Protein AF-A0A9E4XST5-F1 (afdb_monomer)

pLDDT: mean 87.6, std 14.51, range [25.84, 98.81]

Nearest PDB structures (foldseek):
  7afv-assembly1_A-2  TM=6.257E-01  e=8.380E-02  Homo sapiens
  4j4p-assembly1_B  TM=5.510E-01  e=1.979E-01  Homo sapiens
  1t80-assembly1_A  TM=4.044E-01  e=7.473E-02  Homo sapiens
  6apn-assembly2_B  TM=5.439E-01  e=6.227E-01  Homo sapiens
  1i8l-assembly1_A  TM=2.546E-01  e=6.664E-02  Homo sapiens

Structure (mmCIF, N/CA/C/O backbone):
data_AF-A0A9E4XST5-F1
#
_entry.id   AF-A0A9E4XST5-F1
#
loop_
_atom_site.group_PDB
_atom_site.id
_atom_site.type_symbol
_atom_site.label_atom_id
_atom_site.label_alt_id
_atom_site.label_comp_id
_atom_site.label_asym_id
_atom_site.label_entity_id
_atom_site.label_seq_id
_atom_site.pdbx_PDB_ins_code
_atom_site.Cartn_x
_atom_site.Cartn_y
_atom_site.Cartn_z
_atom_site.occupancy
_atom_site.B_iso_or_equiv
_atom_site.auth_seq_id
_atom_site.auth_comp_id
_atom_site.auth_asym_id
_atom_site.auth_atom_id
_atom_site.pdbx_PDB_model_num
ATOM 1 N N . MET A 1 1 ? 71.480 52.366 -38.627 1.00 59.38 1 MET A N 1
ATOM 2 C CA . MET A 1 1 ? 71.679 51.032 -39.249 1.00 59.38 1 MET A CA 1
ATOM 3 C C . MET A 1 1 ? 71.879 49.926 -38.215 1.00 59.38 1 MET A C 1
ATOM 5 O O . MET A 1 1 ? 71.161 48.945 -38.291 1.00 59.38 1 MET A O 1
ATOM 9 N N . ARG A 1 2 ? 72.758 50.098 -37.217 1.00 63.78 2 ARG A N 1
ATOM 10 C CA . ARG A 1 2 ? 73.133 49.057 -36.238 1.00 63.78 2 ARG A CA 1
ATOM 11 C C . ARG A 1 2 ? 71.998 48.547 -35.320 1.00 63.78 2 ARG A C 1
ATOM 13 O O . ARG A 1 2 ? 72.001 47.366 -34.999 1.00 63.78 2 ARG A O 1
ATOM 20 N N . ASP A 1 3 ? 71.009 49.374 -34.968 1.00 70.12 3 ASP A N 1
ATOM 21 C CA . ASP A 1 3 ? 69.885 48.938 -34.109 1.00 70.12 3 ASP A CA 1
ATOM 22 C C . ASP A 1 3 ? 68.758 48.221 -34.865 1.00 70.12 3 ASP A C 1
ATOM 24 O O . ASP A 1 3 ? 68.155 47.294 -34.333 1.00 70.12 3 ASP A O 1
ATOM 28 N N . ARG A 1 4 ? 68.536 48.548 -36.146 1.00 73.06 4 ARG A N 1
ATOM 29 C CA . ARG A 1 4 ? 67.598 47.796 -37.003 1.00 73.06 4 ARG A CA 1
ATOM 30 C C . ARG A 1 4 ? 68.079 46.366 -37.250 1.00 73.06 4 ARG A C 1
ATOM 32 O O . ARG A 1 4 ? 67.272 45.447 -37.261 1.00 73.06 4 ARG A O 1
ATOM 39 N N . THR A 1 5 ? 69.390 46.170 -37.396 1.00 79.31 5 THR A N 1
ATOM 40 C CA . THR A 1 5 ? 69.984 44.836 -37.566 1.00 79.31 5 THR A CA 1
ATOM 41 C C . THR A 1 5 ? 69.850 43.986 -36.301 1.00 79.31 5 THR A C 1
ATOM 43 O O . THR A 1 5 ? 69.587 42.793 -36.400 1.00 79.31 5 THR A O 1
ATOM 46 N N . LYS A 1 6 ? 69.967 44.591 -35.110 1.00 80.62 6 LYS A N 1
ATOM 47 C CA . LYS A 1 6 ? 69.743 43.897 -33.831 1.00 80.62 6 LYS A CA 1
ATOM 48 C C . LYS A 1 6 ? 68.277 43.513 -33.632 1.00 80.62 6 LYS A C 1
ATOM 50 O O . LYS A 1 6 ? 68.009 42.386 -33.240 1.00 80.62 6 LYS A O 1
ATOM 55 N N . LEU A 1 7 ? 67.345 44.413 -33.951 1.00 85.00 7 LEU A N 1
ATOM 56 C CA . LEU A 1 7 ? 65.911 44.125 -33.879 1.00 85.00 7 LEU A CA 1
ATOM 57 C C . LEU A 1 7 ? 65.520 42.980 -34.825 1.00 85.00 7 LEU A C 1
ATOM 59 O O . LEU A 1 7 ? 64.808 42.069 -34.419 1.00 85.00 7 LEU A O 1
ATOM 63 N N . LEU A 1 8 ? 66.035 42.985 -36.059 1.00 85.88 8 LEU A N 1
ATOM 64 C CA . LEU A 1 8 ? 65.806 41.904 -37.023 1.00 85.88 8 LEU A CA 1
ATOM 65 C C . LEU A 1 8 ? 66.397 40.569 -36.558 1.00 85.88 8 LEU A C 1
ATOM 67 O O . LEU A 1 8 ? 65.768 39.536 -36.753 1.00 85.88 8 LEU A O 1
ATOM 71 N N . LEU A 1 9 ? 67.567 40.581 -35.915 1.00 86.69 9 LEU A N 1
ATOM 72 C CA . LEU A 1 9 ? 68.167 39.375 -35.336 1.00 86.69 9 LEU A CA 1
ATOM 73 C C . LEU A 1 9 ? 67.335 38.810 -34.184 1.00 86.69 9 LEU A C 1
ATOM 75 O O . LEU A 1 9 ? 67.147 37.601 -34.125 1.00 86.69 9 LEU A O 1
ATOM 79 N N . VAL A 1 10 ? 66.810 39.664 -33.301 1.00 87.25 10 VAL A N 1
ATOM 80 C CA . VAL A 1 10 ? 65.929 39.235 -32.202 1.00 87.25 10 VAL A CA 1
ATOM 81 C C . VAL A 1 10 ? 64.609 38.691 -32.747 1.00 87.25 10 VAL A C 1
ATOM 83 O O . VAL A 1 10 ? 64.185 37.613 -32.343 1.00 87.25 10 VAL A O 1
ATOM 86 N N . LEU A 1 11 ? 63.995 39.376 -33.715 1.00 89.06 11 LEU A N 1
ATOM 87 C CA . LEU A 1 11 ? 62.778 38.894 -34.372 1.00 89.06 11 LEU A CA 1
ATOM 88 C C . LEU A 1 11 ? 63.009 37.558 -35.081 1.00 89.06 11 LEU A C 1
ATOM 90 O O . LEU A 1 11 ? 62.175 36.670 -34.969 1.00 89.06 11 LEU A O 1
ATOM 94 N N . ALA A 1 12 ? 64.150 37.379 -35.751 1.00 89.69 12 ALA A N 1
ATOM 95 C CA . ALA A 1 12 ? 64.503 36.107 -36.372 1.00 89.69 12 ALA A CA 1
ATOM 96 C C . ALA A 1 12 ? 64.726 34.999 -35.330 1.00 89.69 12 ALA A C 1
ATOM 98 O O . ALA A 1 12 ? 64.250 33.887 -35.531 1.00 89.69 12 ALA A O 1
ATOM 99 N N . LEU A 1 13 ? 65.388 35.299 -34.206 1.00 89.50 13 LEU A N 1
ATOM 100 C CA . LEU A 1 13 ? 65.620 34.354 -33.105 1.00 89.50 13 LEU A CA 1
ATOM 101 C C . LEU A 1 13 ? 64.332 33.903 -32.411 1.00 89.50 13 LEU A C 1
ATOM 103 O O . LEU A 1 13 ? 64.286 32.780 -31.922 1.00 89.50 13 LEU A O 1
ATOM 107 N N . VAL A 1 14 ? 63.295 34.744 -32.386 1.00 89.00 14 VAL A N 1
ATOM 108 C CA . VAL A 1 14 ? 61.970 34.379 -31.861 1.00 89.00 14 VAL A CA 1
ATOM 109 C C . VAL A 1 14 ? 61.127 33.672 -32.927 1.00 89.00 14 VAL A C 1
ATOM 111 O O . VAL A 1 14 ? 60.508 32.648 -32.648 1.00 89.00 14 VAL A O 1
ATOM 114 N N . ALA A 1 15 ? 61.127 34.167 -34.166 1.00 90.50 15 ALA A N 1
ATOM 115 C CA . ALA A 1 15 ? 60.295 33.623 -35.236 1.00 90.50 15 ALA A CA 1
ATOM 116 C C . ALA A 1 15 ? 60.760 32.243 -35.717 1.00 90.50 15 ALA A C 1
ATOM 118 O O . ALA A 1 15 ? 59.919 31.422 -36.072 1.00 90.50 15 ALA A O 1
ATOM 119 N N . LEU A 1 16 ? 62.067 31.958 -35.721 1.00 90.56 16 LEU A N 1
ATOM 120 C CA . LEU A 1 16 ? 62.614 30.669 -36.165 1.00 90.56 16 LEU A CA 1
ATOM 121 C C . LEU A 1 16 ? 62.118 29.470 -35.345 1.00 90.56 16 LEU A C 1
ATOM 123 O O . LEU A 1 16 ? 61.593 28.542 -35.956 1.00 90.56 16 LEU A O 1
ATOM 127 N N . PRO A 1 17 ? 62.232 29.446 -34.004 1.00 88.38 17 PRO A N 1
ATOM 128 C CA . PRO A 1 17 ? 61.726 28.330 -33.213 1.00 88.38 17 PRO A CA 1
ATOM 129 C C . PRO A 1 17 ? 60.198 28.231 -33.263 1.00 88.38 17 PRO A C 1
ATOM 131 O O . PRO A 1 17 ? 59.683 27.119 -33.310 1.00 88.38 17 PRO A O 1
ATOM 134 N N . VAL A 1 18 ? 59.468 29.353 -33.331 1.00 86.38 18 VAL A N 1
ATOM 135 C CA . VAL A 1 18 ? 58.001 29.337 -33.483 1.00 86.38 18 VAL A CA 1
ATOM 136 C C . VAL A 1 18 ? 57.598 28.743 -34.831 1.00 86.38 18 VAL A C 1
ATOM 138 O O . VAL A 1 18 ? 56.765 27.845 -34.872 1.00 86.38 18 VAL A O 1
ATOM 141 N N . SER A 1 19 ? 58.232 29.173 -35.922 1.00 85.19 19 SER A N 1
ATOM 142 C CA . SER A 1 19 ? 57.957 28.662 -37.272 1.00 85.19 19 SER A CA 1
ATOM 143 C C . SER A 1 19 ? 58.382 27.203 -37.414 1.00 85.19 19 SER A C 1
ATOM 145 O O . SER A 1 19 ? 57.660 26.405 -38.002 1.00 85.19 19 SER A O 1
ATOM 147 N N . GLY A 1 20 ? 59.527 26.833 -36.834 1.00 86.06 20 GLY A N 1
ATOM 148 C CA . GLY A 1 20 ? 60.001 25.452 -36.792 1.00 86.06 20 GLY A CA 1
ATOM 149 C C . GLY A 1 20 ? 59.051 24.547 -36.014 1.00 86.06 20 GLY A C 1
ATOM 150 O O . GLY A 1 20 ? 58.730 23.461 -36.481 1.00 86.06 20 GLY A O 1
ATOM 151 N N . ARG A 1 21 ? 58.533 25.016 -34.872 1.00 81.94 21 ARG A N 1
ATOM 152 C CA . ARG A 1 21 ? 57.532 24.295 -34.080 1.00 81.94 21 ARG A CA 1
ATOM 153 C C . ARG A 1 21 ? 56.205 24.182 -34.831 1.00 81.94 21 ARG A C 1
ATOM 155 O O . ARG A 1 21 ? 55.641 23.097 -34.872 1.00 81.94 21 ARG A O 1
ATOM 162 N N . LEU A 1 22 ? 55.746 25.257 -35.472 1.00 81.62 22 LEU A N 1
ATOM 163 C CA . LEU A 1 22 ? 54.516 25.251 -36.263 1.00 81.62 22 LEU A CA 1
ATOM 164 C C . LEU A 1 22 ? 54.608 24.241 -37.417 1.00 81.62 22 LEU A C 1
ATOM 166 O O . LEU A 1 22 ? 53.715 23.427 -37.588 1.00 81.62 22 LEU A O 1
ATOM 170 N N . LEU A 1 23 ? 55.717 24.235 -38.159 1.00 83.12 23 LEU A N 1
ATOM 171 C CA . LEU A 1 23 ? 55.931 23.305 -39.272 1.00 83.12 23 LEU A CA 1
ATOM 172 C C . LEU A 1 23 ? 56.166 21.857 -38.812 1.00 83.12 23 LEU A C 1
ATOM 174 O O . LEU A 1 23 ? 55.805 20.929 -39.529 1.00 83.12 23 LEU A O 1
ATOM 178 N N . TRP A 1 24 ? 56.757 21.654 -37.630 1.00 80.50 24 TRP A N 1
ATOM 179 C CA . TRP A 1 24 ? 56.971 20.322 -37.055 1.00 80.50 24 TRP A CA 1
ATOM 180 C C . TRP A 1 24 ? 55.666 19.693 -36.551 1.00 80.50 24 TRP A C 1
ATOM 182 O O . TRP A 1 24 ? 55.388 18.533 -36.850 1.00 80.50 24 TRP A O 1
ATOM 192 N N . PHE A 1 25 ? 54.860 20.455 -35.804 1.00 78.38 25 PHE A N 1
ATOM 193 C CA . PHE A 1 25 ? 53.608 19.968 -35.215 1.00 78.38 25 PHE A CA 1
ATOM 194 C C . PHE A 1 25 ? 52.403 20.048 -36.169 1.00 78.38 25 PHE A C 1
ATOM 196 O O . PHE A 1 25 ? 51.435 19.327 -35.957 1.00 78.38 25 PHE A O 1
ATOM 203 N N . HIS A 1 26 ? 52.463 20.850 -37.238 1.00 75.06 26 HIS A N 1
ATOM 204 C CA . HIS A 1 26 ? 51.433 20.921 -38.283 1.00 75.06 26 HIS A CA 1
ATOM 205 C C . HIS A 1 26 ? 51.979 20.436 -39.636 1.00 75.06 26 HIS A C 1
ATOM 207 O O . HIS A 1 26 ? 51.946 21.151 -40.639 1.00 75.06 26 HIS A O 1
ATOM 213 N N . SER A 1 27 ? 52.499 19.206 -39.668 1.00 66.25 27 SER A N 1
ATOM 214 C CA . SER A 1 27 ? 53.075 18.550 -40.855 1.00 66.25 27 SER A CA 1
ATOM 215 C C . SER A 1 27 ? 52.021 17.962 -41.813 1.00 66.25 27 SER A C 1
ATOM 217 O O . SER A 1 27 ? 52.221 16.918 -42.428 1.00 66.25 27 SER A O 1
ATOM 219 N N . GLY A 1 28 ? 50.898 18.660 -41.975 1.00 73.12 28 GLY A N 1
ATOM 220 C CA . GLY A 1 28 ? 49.828 18.298 -42.897 1.00 73.12 28 GLY A CA 1
ATOM 221 C C . GLY A 1 28 ? 48.607 19.189 -42.706 1.00 73.12 28 GLY A C 1
ATOM 222 O O . GLY A 1 28 ? 48.312 19.626 -41.594 1.00 73.12 28 GLY A O 1
ATOM 223 N N . TRP A 1 29 ? 47.892 19.476 -43.791 1.00 73.00 29 TRP A N 1
ATOM 224 C CA . TRP A 1 29 ? 46.520 19.959 -43.673 1.00 73.00 29 TRP A CA 1
ATOM 225 C C . TRP A 1 29 ? 45.635 18.765 -43.345 1.00 73.00 29 TRP A C 1
ATOM 227 O O . TRP A 1 29 ? 45.732 17.736 -44.011 1.00 73.00 29 TRP A O 1
ATOM 237 N N . TYR A 1 30 ? 44.805 18.897 -42.309 1.00 76.12 30 TYR A N 1
ATOM 238 C CA . TYR A 1 30 ? 43.784 17.903 -42.005 1.00 76.12 30 TYR A CA 1
ATOM 239 C C . TYR A 1 30 ? 42.899 17.735 -43.241 1.00 76.12 30 TYR A C 1
ATOM 241 O O . TYR A 1 30 ? 42.194 18.661 -43.642 1.00 76.12 30 TYR A O 1
ATOM 249 N N . GLN A 1 31 ? 42.990 16.570 -43.871 1.00 78.00 31 GLN A N 1
ATOM 250 C CA . GLN A 1 31 ? 41.989 16.114 -44.815 1.00 78.00 31 GLN A CA 1
ATOM 251 C C . GLN A 1 31 ? 41.029 15.262 -43.993 1.00 78.00 31 GLN A C 1
ATOM 253 O O . GLN A 1 31 ? 41.459 14.207 -43.515 1.00 78.00 31 GLN A O 1
ATOM 258 N N . PRO A 1 32 ? 39.787 15.720 -43.749 1.00 80.00 32 PRO A N 1
ATOM 259 C CA . PRO A 1 32 ? 38.809 14.856 -43.117 1.00 80.00 32 PRO A CA 1
ATOM 260 C C . PRO A 1 32 ? 38.705 13.565 -43.935 1.00 80.00 32 PRO A C 1
ATOM 262 O O . PRO A 1 32 ? 38.764 13.633 -45.169 1.00 80.00 32 PRO A O 1
ATOM 265 N N . PRO A 1 33 ? 38.603 12.397 -43.282 1.00 81.69 33 PRO A N 1
ATOM 266 C CA . PRO A 1 33 ? 38.292 11.173 -44.003 1.00 81.69 33 PRO A CA 1
ATOM 267 C C . PRO A 1 33 ? 36.988 11.377 -44.785 1.00 81.69 33 PRO A C 1
ATOM 269 O O . PRO A 1 33 ? 36.097 12.094 -44.324 1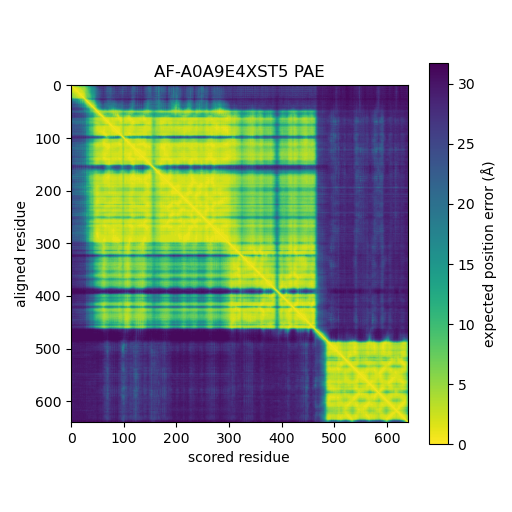.00 81.69 33 PRO A O 1
ATOM 272 N N . GLU A 1 34 ? 36.877 10.766 -45.967 1.00 81.75 34 GLU A N 1
ATOM 273 C CA . GLU A 1 34 ? 35.581 10.668 -46.642 1.00 81.75 34 GLU A CA 1
ATOM 274 C C . GLU A 1 34 ? 34.626 9.935 -45.698 1.00 81.75 34 GLU A C 1
ATOM 276 O O . GLU A 1 34 ? 34.847 8.773 -45.352 1.00 81.75 34 GLU A O 1
ATOM 281 N N . ILE A 1 35 ? 33.609 10.653 -45.220 1.00 81.50 35 ILE A N 1
ATOM 282 C CA . ILE A 1 35 ? 32.540 10.076 -44.414 1.00 81.50 35 ILE A CA 1
ATOM 283 C C . ILE A 1 35 ? 31.659 9.306 -45.400 1.00 81.50 35 ILE A C 1
ATOM 285 O O . ILE A 1 35 ? 31.172 9.926 -46.348 1.00 81.50 35 ILE A O 1
ATOM 289 N N . PRO A 1 36 ? 31.477 7.984 -45.234 1.00 80.62 36 PRO A N 1
ATOM 290 C CA . PRO A 1 36 ? 30.564 7.226 -46.076 1.00 80.62 36 PRO A CA 1
ATOM 291 C C . PRO A 1 36 ? 29.179 7.876 -46.033 1.00 80.62 36 PRO A C 1
ATOM 293 O O . PRO A 1 36 ? 28.641 8.094 -44.947 1.00 80.62 36 PRO A O 1
ATOM 296 N N . GLU A 1 37 ? 28.612 8.206 -47.194 1.00 78.62 37 GLU A N 1
ATOM 297 C CA . GLU A 1 37 ? 27.212 8.621 -47.259 1.00 78.62 37 GLU A CA 1
ATOM 298 C C . GLU A 1 37 ? 26.349 7.439 -46.812 1.00 78.62 37 GLU A C 1
ATOM 300 O O . GLU A 1 37 ? 26.511 6.317 -47.302 1.00 78.62 37 GLU A O 1
ATOM 305 N N . ILE A 1 38 ? 25.474 7.683 -45.836 1.00 78.94 38 ILE A N 1
ATOM 306 C CA . ILE A 1 38 ? 24.528 6.673 -45.378 1.00 78.94 38 ILE A CA 1
ATOM 307 C C . ILE A 1 38 ? 23.575 6.406 -46.542 1.00 78.94 38 ILE A C 1
ATOM 309 O O . ILE A 1 38 ? 22.894 7.314 -47.016 1.00 78.94 38 ILE A O 1
ATOM 313 N N . ASP A 1 39 ? 23.539 5.164 -47.015 1.00 81.62 39 ASP A N 1
ATOM 314 C CA . ASP A 1 39 ? 22.557 4.746 -48.007 1.00 81.62 39 ASP A CA 1
ATOM 315 C C . ASP A 1 39 ? 21.185 4.668 -47.327 1.00 81.62 39 ASP A C 1
ATOM 317 O O . ASP A 1 39 ? 20.839 3.660 -46.712 1.00 81.62 39 ASP A O 1
ATOM 321 N N . GLU A 1 40 ? 20.406 5.748 -47.417 1.00 75.31 40 GLU A N 1
ATOM 322 C CA . GLU A 1 40 ? 19.056 5.836 -46.843 1.00 75.31 40 GLU A CA 1
ATOM 323 C C . GLU A 1 40 ? 18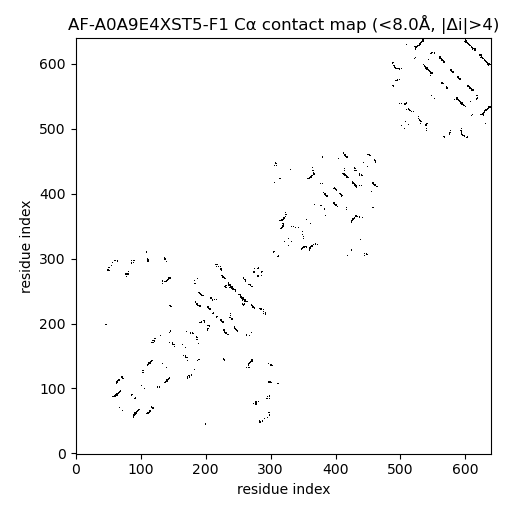.144 4.691 -47.316 1.00 75.31 40 GLU A C 1
ATOM 325 O O . GLU A 1 40 ? 17.236 4.293 -46.593 1.00 75.31 40 GLU A O 1
ATOM 330 N N . SER A 1 41 ? 18.408 4.100 -48.491 1.00 75.50 41 SER A N 1
ATOM 331 C CA . SER A 1 41 ? 17.638 2.956 -48.998 1.00 75.50 41 SER A CA 1
ATOM 332 C C . SER A 1 41 ? 17.908 1.646 -48.249 1.00 75.50 41 SER A C 1
ATOM 334 O O . SER A 1 41 ? 17.117 0.707 -48.350 1.00 75.50 41 SER A O 1
ATOM 336 N N . GLN A 1 42 ? 18.997 1.588 -47.478 1.00 72.31 42 GLN A N 1
ATOM 337 C CA . GLN A 1 42 ? 19.338 0.474 -46.591 1.00 72.31 42 GLN A CA 1
ATOM 338 C C . GLN A 1 42 ? 18.817 0.680 -45.164 1.00 72.31 42 GLN A C 1
ATOM 340 O O . GLN A 1 42 ? 18.829 -0.265 -44.375 1.00 72.31 42 GLN A O 1
ATOM 345 N N . ILE A 1 43 ? 18.332 1.880 -44.826 1.00 69.75 43 ILE A N 1
ATOM 346 C CA . ILE A 1 43 ? 17.709 2.153 -43.531 1.00 69.75 43 ILE A CA 1
ATOM 347 C C . ILE A 1 43 ? 16.247 1.702 -43.601 1.00 69.75 43 ILE A C 1
ATOM 349 O O . ILE A 1 43 ? 15.349 2.460 -43.968 1.00 69.75 43 ILE A O 1
ATOM 353 N N . ALA A 1 44 ? 15.986 0.447 -43.243 1.00 69.38 44 ALA A N 1
ATOM 354 C CA . ALA A 1 44 ? 14.633 0.033 -42.902 1.00 69.38 44 ALA A CA 1
ATOM 355 C C . ALA A 1 44 ? 14.312 0.595 -41.513 1.00 69.38 44 ALA A C 1
ATOM 357 O O . ALA A 1 44 ? 14.918 0.169 -40.535 1.00 69.38 44 ALA A O 1
ATOM 358 N N . LEU A 1 45 ? 13.390 1.557 -41.423 1.00 65.44 45 LEU A N 1
ATOM 359 C CA . LEU A 1 45 ? 12.859 1.997 -40.135 1.00 65.44 45 LEU A CA 1
ATOM 360 C C . LEU A 1 45 ? 11.913 0.905 -39.617 1.00 65.44 45 LEU A C 1
ATOM 362 O O . LEU A 1 45 ? 10.859 0.701 -40.229 1.00 65.44 45 LEU A O 1
ATOM 366 N N . PRO A 1 46 ? 12.257 0.179 -38.540 1.00 67.56 46 PRO A N 1
ATOM 367 C CA . PRO A 1 46 ? 11.301 -0.712 -37.903 1.00 67.56 46 PRO A CA 1
ATOM 368 C C . PRO A 1 46 ? 10.168 0.147 -37.334 1.00 67.56 46 PRO A C 1
ATOM 370 O O . PRO A 1 46 ? 10.373 0.938 -36.416 1.00 67.56 46 PRO A O 1
ATOM 373 N N . LEU A 1 47 ? 8.978 0.035 -37.922 1.00 72.25 47 LEU A N 1
ATOM 374 C CA . LEU A 1 47 ? 7.783 0.662 -37.370 1.00 72.25 47 LEU A CA 1
ATOM 375 C C . LEU A 1 47 ? 7.240 -0.231 -36.248 1.00 72.25 47 LEU A C 1
ATOM 377 O O . LEU A 1 47 ? 7.177 -1.449 -36.446 1.00 72.25 47 LEU A O 1
ATOM 381 N N . PRO A 1 48 ? 6.847 0.339 -35.096 1.00 80.25 48 PRO A N 1
ATOM 382 C CA . PRO A 1 48 ? 6.187 -0.428 -34.053 1.00 80.25 48 PRO A CA 1
ATOM 383 C C . PRO A 1 48 ? 4.874 -1.015 -34.582 1.00 80.25 48 PRO A C 1
ATOM 385 O O . PRO A 1 48 ? 4.144 -0.379 -35.348 1.00 80.25 48 PRO A O 1
ATOM 388 N N . GLU A 1 49 ? 4.590 -2.251 -34.183 1.00 87.31 49 GLU A N 1
ATOM 389 C CA . GLU A 1 49 ? 3.343 -2.925 -34.514 1.00 87.31 49 GLU A CA 1
ATOM 390 C C . GLU A 1 49 ? 2.311 -2.627 -33.427 1.00 87.31 49 GLU A C 1
ATOM 392 O O . GLU A 1 49 ? 2.450 -3.090 -32.300 1.00 87.31 49 GLU A O 1
ATOM 397 N N . TYR A 1 50 ? 1.284 -1.850 -33.769 1.00 91.62 50 TYR A N 1
ATOM 398 C CA . TYR A 1 50 ? 0.191 -1.530 -32.854 1.00 91.62 50 TYR A CA 1
ATOM 399 C C . TYR A 1 50 ? -0.913 -2.594 -32.930 1.00 91.62 50 TYR A C 1
ATOM 401 O O . TYR A 1 50 ? -1.476 -2.820 -34.005 1.00 91.62 50 TYR A O 1
ATOM 409 N N . ARG A 1 51 ? -1.257 -3.210 -31.796 1.00 93.69 51 ARG A N 1
ATOM 410 C CA . ARG A 1 51 ? -2.319 -4.217 -31.643 1.00 93.69 51 ARG A CA 1
ATOM 411 C C . ARG A 1 51 ? -3.266 -3.842 -30.486 1.00 93.69 51 ARG A C 1
ATOM 413 O O . ARG A 1 51 ? -3.270 -4.506 -29.453 1.00 93.69 51 ARG A O 1
ATOM 420 N N . PRO A 1 52 ? -4.087 -2.786 -30.633 1.00 93.00 52 PRO A N 1
ATOM 421 C CA . PRO A 1 52 ? -5.064 -2.433 -29.607 1.00 93.00 52 PRO A CA 1
ATOM 422 C C . PRO A 1 52 ? -6.087 -3.559 -29.396 1.00 93.00 52 PRO A C 1
ATOM 424 O O . PRO A 1 52 ? -6.591 -4.155 -30.356 1.00 93.00 52 PRO A O 1
ATOM 427 N N . LEU A 1 53 ? -6.434 -3.802 -28.138 1.00 92.38 53 LEU A N 1
ATOM 428 C CA . LEU A 1 53 ? -7.386 -4.798 -27.678 1.00 92.38 53 LEU A CA 1
ATOM 429 C C . LEU A 1 53 ? -8.714 -4.134 -27.292 1.00 92.38 53 LEU A C 1
ATOM 431 O O . LEU A 1 53 ? -8.788 -3.258 -26.426 1.00 92.38 53 LEU A O 1
ATOM 435 N N . ALA A 1 54 ? -9.798 -4.621 -27.898 1.00 90.56 54 ALA A N 1
ATOM 436 C CA . ALA A 1 54 ? -11.153 -4.336 -27.442 1.00 90.56 54 ALA A CA 1
ATOM 437 C C . ALA A 1 54 ? -11.490 -5.240 -26.244 1.00 90.56 54 ALA A C 1
ATOM 439 O O . ALA A 1 54 ? -11.981 -6.354 -26.428 1.00 90.56 54 ALA A O 1
ATOM 440 N N . ASP A 1 55 ? -11.181 -4.768 -25.038 1.00 88.88 55 ASP A N 1
ATOM 441 C CA . ASP A 1 55 ? -11.428 -5.502 -23.793 1.00 88.88 55 ASP A CA 1
ATOM 442 C C . ASP A 1 55 ? -12.927 -5.574 -23.451 1.00 88.88 55 ASP A C 1
ATOM 444 O O . ASP A 1 55 ? -13.696 -4.656 -23.752 1.00 88.88 55 ASP A O 1
ATOM 448 N N . GLN A 1 56 ? -13.336 -6.689 -22.848 1.00 87.31 56 GLN A N 1
ATOM 449 C CA . GLN A 1 56 ? -14.698 -6.971 -22.385 1.00 87.31 56 GLN A CA 1
ATOM 450 C C . GLN A 1 56 ? -14.630 -7.807 -21.099 1.00 87.31 56 GLN A C 1
ATOM 452 O O . GLN A 1 56 ? -14.927 -9.007 -21.135 1.00 87.31 56 GLN A O 1
ATOM 457 N N . PRO A 1 57 ? -14.193 -7.208 -19.981 1.00 89.69 57 PRO A N 1
ATOM 458 C CA . PRO A 1 57 ? -13.985 -7.948 -18.749 1.00 89.69 57 PRO A CA 1
ATOM 459 C C . PRO A 1 57 ? -15.302 -8.225 -18.017 1.00 89.69 57 PRO A C 1
ATOM 461 O O . PRO A 1 57 ? -16.350 -7.651 -18.325 1.00 89.69 57 PRO A O 1
ATOM 464 N N . LEU A 1 58 ? -15.241 -9.127 -17.039 1.00 87.19 58 LEU A N 1
ATOM 465 C CA . LEU A 1 58 ? -16.320 -9.311 -16.072 1.00 87.19 58 LEU A CA 1
ATOM 466 C C . LEU A 1 58 ? -16.185 -8.266 -14.964 1.00 87.19 58 LEU A C 1
ATOM 468 O O . LEU A 1 58 ? -15.079 -7.971 -14.519 1.00 87.19 58 LEU A O 1
ATOM 472 N N . GLU A 1 59 ? -17.314 -7.732 -14.509 1.00 89.31 59 GLU A N 1
ATOM 473 C CA . GLU A 1 59 ? -17.344 -6.876 -13.327 1.00 89.31 59 GLU A CA 1
ATOM 474 C C . GLU A 1 59 ? -17.129 -7.742 -12.082 1.00 89.31 59 GLU A C 1
ATOM 476 O O . GLU A 1 59 ? -17.887 -8.682 -11.832 1.00 89.31 59 GLU A O 1
ATOM 481 N N . THR A 1 60 ? -16.080 -7.437 -11.323 1.00 84.69 60 THR A N 1
ATOM 482 C CA . THR A 1 60 ? -15.733 -8.124 -10.071 1.00 84.69 60 THR A CA 1
ATOM 483 C C . THR A 1 60 ? -15.867 -7.201 -8.864 1.00 84.69 60 THR A C 1
ATOM 485 O O . THR A 1 60 ? -16.145 -7.684 -7.769 1.00 84.69 60 THR A O 1
ATOM 488 N N . GLY A 1 61 ? -15.745 -5.883 -9.058 1.00 86.50 61 GLY A N 1
ATOM 489 C CA . GLY A 1 61 ? -15.757 -4.912 -7.965 1.00 86.50 61 GLY A CA 1
ATOM 490 C C . GLY A 1 61 ? -14.457 -4.908 -7.155 1.00 86.50 61 GLY A C 1
ATOM 491 O O . GLY A 1 61 ? -13.447 -5.469 -7.575 1.00 86.50 61 GLY A O 1
ATOM 492 N N . GLY A 1 62 ? -14.499 -4.270 -5.985 1.00 89.56 62 GLY A N 1
ATOM 493 C CA . GLY A 1 62 ? -13.366 -4.143 -5.062 1.00 89.56 62 GLY A CA 1
ATOM 494 C C . GLY A 1 62 ? -12.704 -2.766 -5.094 1.00 89.56 62 GLY A C 1
ATOM 495 O O . GLY A 1 62 ? -13.053 -1.914 -5.913 1.00 89.56 62 GLY A O 1
ATOM 496 N N . LEU A 1 63 ? -11.767 -2.555 -4.173 1.00 92.94 63 LEU A N 1
ATOM 497 C CA . LEU A 1 63 ? -10.981 -1.332 -4.037 1.00 92.94 63 LEU A CA 1
ATOM 498 C C . LEU A 1 63 ? -9.509 -1.625 -4.327 1.00 92.94 63 LEU A C 1
ATOM 500 O O . LEU A 1 63 ? -8.928 -2.544 -3.757 1.00 92.94 63 LEU A O 1
ATOM 504 N N . VAL A 1 64 ? -8.900 -0.846 -5.207 1.00 96.31 64 VAL A N 1
ATOM 505 C CA . VAL A 1 64 ? -7.467 -0.892 -5.482 1.00 96.31 64 VAL A CA 1
ATOM 506 C C . VAL A 1 64 ? -6.853 0.424 -5.041 1.00 96.31 64 VAL A C 1
ATOM 508 O O . VAL A 1 64 ? -7.313 1.486 -5.456 1.00 96.31 64 VAL A O 1
ATOM 511 N N . VAL A 1 65 ? -5.814 0.337 -4.218 1.00 96.19 65 VAL A N 1
ATOM 512 C CA . VAL A 1 65 ? -5.073 1.497 -3.723 1.00 96.19 65 VAL A CA 1
ATOM 513 C C . VAL A 1 65 ? -3.815 1.678 -4.561 1.00 96.19 65 VAL A C 1
ATOM 515 O O . VAL A 1 65 ? -3.133 0.708 -4.901 1.00 96.19 65 VAL A O 1
ATOM 518 N N . ILE A 1 66 ? -3.516 2.921 -4.917 1.00 95.81 66 ILE A N 1
ATOM 519 C CA . ILE A 1 66 ? -2.274 3.306 -5.585 1.00 95.81 66 ILE A CA 1
ATOM 520 C C . ILE A 1 66 ? -1.472 4.157 -4.627 1.00 95.81 66 ILE A C 1
ATOM 522 O O . ILE A 1 66 ? -1.924 5.224 -4.222 1.00 95.81 66 ILE A O 1
ATOM 526 N N . ASP A 1 67 ? -0.283 3.682 -4.301 1.00 95.06 67 ASP A N 1
ATOM 527 C CA . ASP A 1 67 ? 0.657 4.412 -3.475 1.00 95.06 67 ASP A CA 1
ATOM 528 C C . ASP A 1 67 ? 1.363 5.489 -4.303 1.00 95.06 67 ASP A C 1
ATOM 530 O O . ASP A 1 67 ? 2.060 5.184 -5.278 1.00 95.06 67 ASP A O 1
ATOM 534 N N . LEU A 1 68 ? 1.133 6.740 -3.912 1.00 93.12 68 LEU A N 1
ATOM 535 C CA . LEU A 1 68 ? 1.778 7.947 -4.413 1.00 93.12 68 LEU A CA 1
ATOM 536 C C . LEU A 1 68 ? 2.500 8.721 -3.289 1.00 93.12 68 LEU A C 1
ATOM 538 O O . LEU A 1 68 ? 3.042 9.792 -3.567 1.00 93.12 68 LEU A O 1
ATOM 542 N N . SER A 1 69 ? 2.541 8.203 -2.053 1.00 92.06 69 SER A N 1
ATOM 543 C CA . SER A 1 69 ? 3.141 8.879 -0.892 1.00 92.06 69 SER A CA 1
ATOM 544 C C . SER A 1 69 ? 4.667 8.743 -0.852 1.00 92.06 69 SER A C 1
ATOM 546 O O . SER A 1 69 ? 5.343 9.425 -0.085 1.00 92.06 69 SER A O 1
ATOM 548 N N . HIS A 1 70 ? 5.240 7.924 -1.739 1.00 93.25 70 HIS A N 1
ATOM 549 C CA . HIS A 1 70 ? 6.670 7.622 -1.794 1.00 93.25 70 HIS A CA 1
ATOM 550 C C . HIS A 1 70 ? 7.419 8.388 -2.896 1.00 93.25 70 HIS A C 1
ATOM 552 O O . HIS A 1 70 ? 8.351 7.868 -3.527 1.00 93.25 70 HIS A O 1
ATOM 558 N N . ASN A 1 71 ? 6.999 9.635 -3.150 1.00 91.75 71 ASN A N 1
ATOM 559 C CA . ASN A 1 71 ? 7.562 10.520 -4.176 1.00 91.75 71 ASN A CA 1
ATOM 560 C C . ASN A 1 71 ? 7.669 9.829 -5.546 1.00 91.75 71 ASN A C 1
ATOM 562 O O . ASN A 1 71 ? 8.701 9.883 -6.224 1.00 91.75 71 ASN A O 1
ATOM 566 N N . ASN A 1 72 ? 6.619 9.104 -5.925 1.00 94.19 72 ASN A N 1
ATOM 567 C CA . ASN A 1 72 ? 6.630 8.241 -7.096 1.00 94.19 72 ASN A CA 1
ATOM 568 C C . ASN A 1 72 ? 6.925 9.050 -8.369 1.00 94.19 72 ASN A C 1
ATOM 570 O O . ASN A 1 72 ? 6.239 10.026 -8.678 1.00 94.19 72 ASN A O 1
ATOM 574 N N . ASN A 1 73 ? 7.933 8.638 -9.142 1.00 95.00 73 ASN A N 1
ATOM 575 C CA . ASN A 1 73 ? 8.292 9.310 -10.390 1.00 95.00 73 ASN A CA 1
ATOM 576 C C . ASN A 1 73 ? 7.377 8.843 -11.530 1.00 95.00 73 ASN A C 1
ATOM 578 O O . ASN A 1 73 ? 7.764 8.035 -12.379 1.00 95.00 73 ASN A O 1
ATOM 582 N N . LEU A 1 74 ? 6.147 9.351 -11.515 1.00 93.25 74 LEU A N 1
ATOM 583 C CA . LEU A 1 74 ? 5.108 9.093 -12.505 1.00 93.25 74 LEU A CA 1
ATOM 584 C C . LEU A 1 74 ? 4.654 10.392 -13.163 1.00 93.25 74 LEU A C 1
ATOM 586 O O . LEU A 1 74 ? 4.553 11.442 -12.529 1.00 93.25 74 LEU A O 1
ATOM 590 N N . GLU A 1 75 ? 4.332 10.315 -14.449 1.00 91.06 75 GLU A N 1
ATOM 591 C CA . GLU A 1 75 ? 3.609 11.388 -15.128 1.00 91.06 75 GLU A CA 1
ATOM 592 C C . GLU A 1 75 ? 2.102 11.260 -14.875 1.00 91.06 75 GLU A C 1
AT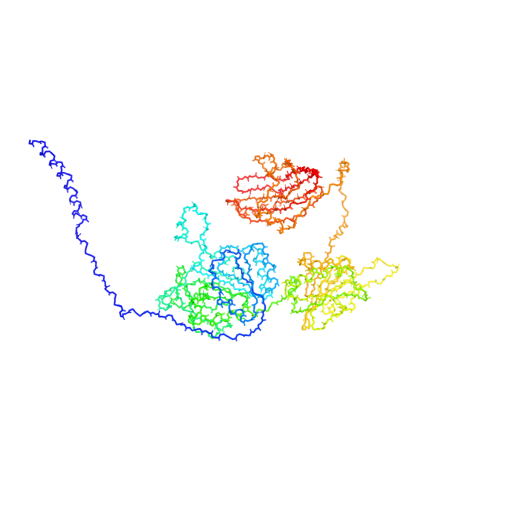OM 594 O O . GLU A 1 75 ? 1.579 10.160 -14.701 1.00 91.06 75 GLU A O 1
ATOM 599 N N . VAL A 1 76 ? 1.387 12.391 -14.918 1.00 84.44 76 VAL A N 1
ATOM 600 C CA . VAL A 1 76 ? -0.058 12.481 -14.612 1.00 84.44 76 VAL A CA 1
ATOM 601 C C . VAL A 1 76 ? -0.896 11.432 -15.354 1.00 84.44 76 VAL A C 1
ATOM 603 O O . VAL A 1 76 ? -1.839 10.886 -14.789 1.00 84.44 76 VAL A O 1
ATOM 606 N N . ASP A 1 77 ? -0.543 11.131 -16.605 1.00 92.12 77 ASP A N 1
ATOM 607 C CA . ASP A 1 77 ? -1.326 10.243 -17.465 1.00 92.12 77 ASP A CA 1
ATOM 608 C C . ASP A 1 77 ? -0.775 8.803 -17.532 1.00 92.12 77 ASP A C 1
ATOM 610 O O . ASP A 1 77 ? -1.373 7.968 -18.220 1.00 92.12 77 ASP A O 1
ATOM 614 N N . ASP A 1 78 ? 0.329 8.480 -16.842 1.00 94.50 78 ASP A N 1
ATOM 615 C CA . ASP A 1 78 ? 1.045 7.200 -16.997 1.00 94.50 78 ASP A CA 1
ATOM 616 C C . ASP A 1 78 ? 0.151 5.987 -16.724 1.00 94.50 78 ASP A C 1
ATOM 618 O O . ASP A 1 78 ? 0.200 4.996 -17.455 1.00 94.50 78 ASP A O 1
ATOM 622 N N . LEU A 1 79 ? -0.705 6.077 -15.705 1.00 95.12 79 LEU A N 1
ATOM 623 C CA . LEU A 1 79 ? -1.561 4.974 -15.266 1.00 95.12 79 LEU A CA 1
ATOM 624 C C . LEU A 1 79 ? -2.950 4.972 -15.913 1.00 95.12 79 LEU A C 1
ATOM 626 O O . LEU A 1 79 ? -3.719 4.040 -15.680 1.00 95.12 79 LEU A O 1
ATOM 630 N N . THR A 1 80 ? -3.263 5.952 -16.770 1.00 96.31 80 THR A N 1
ATOM 631 C CA . THR A 1 80 ? -4.581 6.075 -17.423 1.00 96.31 80 THR A CA 1
ATOM 632 C C . THR A 1 80 ? -5.056 4.768 -18.071 1.00 96.31 80 THR A C 1
ATOM 634 O O . THR A 1 80 ? -6.197 4.374 -17.830 1.00 96.31 80 THR A O 1
ATOM 637 N N . PRO A 1 81 ? -4.226 4.027 -18.840 1.00 97.12 81 PRO A N 1
ATOM 638 C CA . PRO A 1 81 ? -4.689 2.789 -19.459 1.00 97.12 81 PRO A CA 1
ATOM 639 C C . PRO A 1 81 ? -5.048 1.718 -18.424 1.00 97.12 81 PRO A C 1
ATOM 641 O O . PRO A 1 81 ? -6.048 1.021 -18.583 1.00 97.12 81 PRO A O 1
ATOM 644 N N . LEU A 1 82 ? -4.264 1.592 -17.349 1.00 96.75 82 LEU A N 1
ATOM 645 C CA . LEU A 1 82 ? -4.549 0.647 -16.269 1.00 96.75 82 LEU A CA 1
ATOM 646 C C . LEU A 1 82 ? -5.820 1.042 -15.507 1.00 96.75 82 LEU A C 1
ATOM 648 O O . LEU A 1 82 ? -6.656 0.179 -15.240 1.00 96.75 82 LEU A O 1
ATOM 652 N N . TRP A 1 83 ? -6.010 2.334 -15.231 1.00 95.88 83 TRP A N 1
ATOM 653 C CA . TRP A 1 83 ? -7.244 2.873 -14.656 1.00 95.88 83 TRP A CA 1
ATOM 654 C C . TRP A 1 83 ? -8.475 2.541 -15.492 1.00 95.88 83 TRP A C 1
ATOM 656 O O . TRP A 1 83 ? -9.470 2.064 -14.943 1.00 95.88 83 TRP A O 1
ATOM 666 N N . ASP A 1 84 ? -8.403 2.714 -16.812 1.00 95.44 84 ASP A N 1
ATOM 667 C CA . ASP A 1 84 ? -9.497 2.364 -17.719 1.00 95.44 84 ASP A CA 1
ATOM 668 C C . ASP A 1 84 ? -9.822 0.862 -17.647 1.00 95.44 84 ASP A C 1
ATOM 670 O O . ASP A 1 84 ? -10.994 0.471 -17.612 1.00 95.44 84 ASP A O 1
ATOM 674 N N . ARG A 1 85 ? -8.795 -0.003 -17.577 1.00 96.25 85 ARG A N 1
ATOM 675 C CA . ARG A 1 85 ? -8.981 -1.460 -17.448 1.00 96.25 85 ARG A CA 1
ATOM 676 C C . ARG A 1 85 ? -9.590 -1.862 -16.104 1.00 96.25 85 ARG A C 1
ATOM 678 O O . ARG A 1 85 ? -10.454 -2.742 -16.087 1.00 96.25 85 ARG A O 1
ATOM 685 N N . LEU A 1 86 ? -9.165 -1.251 -15.003 1.00 96.81 86 LEU A N 1
ATOM 686 C CA . LEU A 1 86 ? -9.707 -1.515 -13.666 1.00 96.81 86 LEU A CA 1
ATOM 687 C C . LEU A 1 86 ? -11.147 -0.997 -13.540 1.00 96.81 86 LEU A C 1
ATOM 689 O O . LEU A 1 86 ? -12.037 -1.733 -13.117 1.00 96.81 86 LEU A O 1
ATOM 693 N N . THR A 1 87 ? -11.420 0.213 -14.028 1.00 95.50 87 THR A N 1
ATOM 694 C CA . THR A 1 87 ? -12.773 0.794 -14.039 1.00 95.50 87 THR A CA 1
ATOM 695 C C . THR A 1 87 ? -13.748 -0.074 -14.837 1.00 95.50 87 THR A C 1
ATOM 697 O O . THR A 1 87 ? -14.884 -0.288 -14.414 1.00 95.50 87 THR A O 1
ATOM 700 N N . ALA A 1 88 ? -13.306 -0.652 -15.961 1.00 95.38 88 ALA A N 1
ATOM 701 C CA . ALA A 1 88 ? -14.114 -1.590 -16.744 1.00 95.38 88 ALA A CA 1
ATOM 702 C C . ALA A 1 88 ? -14.488 -2.880 -15.980 1.00 95.38 88 ALA A C 1
ATOM 704 O O . ALA A 1 88 ? -15.437 -3.554 -16.371 1.00 95.38 88 ALA A O 1
ATOM 705 N N . ARG A 1 89 ? -13.777 -3.212 -14.893 1.00 96.50 89 ARG A N 1
ATOM 706 C CA . ARG A 1 89 ? -14.054 -4.335 -13.973 1.00 96.50 89 ARG A CA 1
ATOM 707 C C . ARG A 1 89 ? -14.889 -3.916 -12.755 1.00 96.50 89 ARG A C 1
ATOM 709 O O . ARG A 1 89 ? -15.041 -4.700 -11.819 1.00 96.50 89 ARG A O 1
ATOM 716 N N . ALA A 1 90 ? -15.438 -2.697 -12.769 1.00 94.94 90 ALA A N 1
ATOM 717 C CA . ALA A 1 90 ? -16.129 -2.057 -11.648 1.00 94.94 90 ALA A CA 1
ATOM 718 C C . ALA A 1 90 ? -15.259 -1.895 -10.384 1.00 94.94 90 ALA A C 1
ATOM 720 O O . ALA A 1 90 ? -15.787 -1.728 -9.284 1.00 94.94 90 ALA A O 1
ATOM 721 N N . VAL A 1 91 ? -13.932 -1.930 -10.538 1.00 95.62 91 VAL A N 1
ATOM 722 C CA . VAL A 1 91 ? -12.986 -1.676 -9.450 1.00 95.62 91 VAL A CA 1
ATOM 723 C C . VAL A 1 91 ? -12.982 -0.184 -9.130 1.00 95.62 91 VAL A C 1
ATOM 725 O O . VAL A 1 91 ? -12.861 0.657 -10.021 1.00 95.62 91 VAL A O 1
ATOM 728 N N . THR A 1 92 ? -13.112 0.137 -7.846 1.00 93.44 92 THR A N 1
ATOM 729 C CA . THR A 1 92 ? -12.849 1.474 -7.315 1.00 93.44 92 THR A CA 1
ATOM 730 C C . THR A 1 92 ? -11.351 1.659 -7.163 1.00 93.44 92 THR A C 1
ATOM 732 O O . THR A 1 92 ? -10.661 0.739 -6.737 1.00 93.44 92 THR A O 1
ATOM 735 N N . ILE A 1 93 ? -10.863 2.853 -7.475 1.00 94.19 93 ILE A N 1
ATOM 736 C CA . ILE A 1 93 ? -9.455 3.199 -7.340 1.00 94.19 93 ILE A CA 1
ATOM 737 C C . ILE A 1 93 ? -9.349 4.377 -6.381 1.00 94.19 93 ILE A C 1
ATOM 739 O O . ILE A 1 93 ? -10.064 5.365 -6.559 1.00 94.19 93 ILE A O 1
ATOM 743 N N . GLU A 1 94 ? -8.480 4.253 -5.387 1.00 92.25 94 GLU A N 1
ATOM 744 C CA . GLU A 1 94 ? -8.120 5.324 -4.457 1.00 92.25 94 GLU A CA 1
ATOM 745 C C . GLU A 1 94 ? -6.600 5.507 -4.480 1.00 92.25 94 GLU A C 1
ATOM 747 O O . GLU A 1 94 ? -5.848 4.579 -4.791 1.00 92.25 94 GLU A O 1
ATOM 752 N N . THR A 1 95 ? -6.152 6.733 -4.249 1.00 91.88 95 THR A N 1
ATOM 753 C CA . THR A 1 95 ? -4.736 7.100 -4.231 1.00 91.88 95 THR A CA 1
ATOM 754 C C . THR A 1 95 ? -4.350 7.460 -2.812 1.00 91.88 95 THR A C 1
ATOM 756 O O . THR A 1 95 ? -5.088 8.189 -2.160 1.00 91.88 95 THR A O 1
ATOM 759 N N . LEU A 1 96 ? -3.203 6.964 -2.368 1.00 89.50 96 LEU A N 1
ATOM 760 C CA . LEU A 1 96 ? -2.548 7.387 -1.140 1.00 89.50 96 LEU A CA 1
ATOM 761 C C . LEU A 1 96 ? -1.495 8.425 -1.531 1.00 89.50 96 LEU A C 1
ATOM 763 O O . LEU A 1 96 ? -0.435 8.046 -2.018 1.00 89.50 96 LEU A O 1
ATOM 767 N N . ASP A 1 97 ? -1.820 9.710 -1.431 1.00 81.88 97 ASP A N 1
ATOM 768 C CA . ASP A 1 97 ? -0.977 10.831 -1.873 1.00 81.88 97 ASP A CA 1
ATOM 769 C C . ASP A 1 97 ? -0.457 11.715 -0.728 1.00 81.88 97 ASP A C 1
ATOM 771 O O . ASP A 1 97 ? 0.494 12.469 -0.933 1.00 81.88 97 ASP A O 1
ATOM 775 N N . ASP A 1 98 ? -1.034 11.595 0.467 1.00 65.12 98 ASP A N 1
ATOM 776 C CA . ASP A 1 98 ? -0.673 12.352 1.666 1.00 65.12 98 ASP A CA 1
ATOM 777 C C . ASP A 1 98 ? -0.017 11.430 2.711 1.00 65.12 98 ASP A C 1
ATOM 779 O O . ASP A 1 98 ? -0.494 10.322 2.959 1.00 65.12 98 ASP A O 1
ATOM 783 N N . SER A 1 99 ? 1.075 11.872 3.339 1.00 56.41 99 SER A N 1
ATOM 784 C CA . SER A 1 99 ? 1.729 11.146 4.438 1.00 56.41 99 SER A CA 1
ATOM 785 C C . SER A 1 99 ? 0.884 11.084 5.716 1.00 56.41 99 SER A C 1
ATOM 787 O O . SER A 1 99 ? 1.179 10.273 6.591 1.00 56.41 99 SER A O 1
ATOM 789 N N . SER A 1 100 ? -0.151 11.924 5.833 1.00 46.38 100 SER A N 1
ATOM 790 C CA . SER A 1 100 ? -1.114 11.905 6.943 1.00 46.38 100 SER A CA 1
ATOM 791 C C . SER A 1 100 ? -2.198 10.828 6.800 1.00 46.38 100 SER A C 1
ATOM 793 O O . SER A 1 100 ? -2.824 10.441 7.792 1.00 46.38 100 SER A O 1
ATOM 795 N N . ASP A 1 101 ? -2.400 10.290 5.594 1.00 60.47 101 ASP A N 1
ATOM 796 C CA . ASP A 1 101 ? -3.281 9.149 5.381 1.00 60.47 101 ASP A CA 1
ATOM 797 C C . ASP A 1 101 ? -2.561 7.865 5.812 1.00 60.47 101 ASP A C 1
ATOM 799 O O . ASP A 1 101 ? -1.579 7.418 5.220 1.00 60.47 101 ASP A O 1
ATOM 803 N N . SER A 1 102 ? -3.072 7.224 6.862 1.00 77.00 102 SER A N 1
ATOM 804 C CA . SER A 1 102 ? -2.528 5.951 7.334 1.00 77.00 102 SER A CA 1
ATOM 805 C C . SER A 1 102 ? -2.667 4.872 6.249 1.00 77.00 102 SER A C 1
ATOM 807 O O . SER A 1 102 ? -3.782 4.465 5.904 1.00 77.00 102 SER A O 1
ATOM 809 N N . LEU A 1 103 ? -1.529 4.354 5.763 1.00 84.88 103 LEU A N 1
ATOM 810 C CA . LEU A 1 103 ? -1.458 3.203 4.852 1.00 84.88 103 LEU A CA 1
ATOM 811 C C . LEU A 1 103 ? -2.309 2.030 5.362 1.00 84.88 103 LEU A C 1
ATOM 813 O O . LEU A 1 103 ? -3.034 1.404 4.592 1.00 84.88 103 LEU A O 1
ATOM 817 N N . GLU A 1 104 ? -2.271 1.769 6.671 1.00 85.19 104 GLU A N 1
ATOM 818 C CA . GLU A 1 104 ? -3.093 0.745 7.317 1.00 85.19 104 GLU A CA 1
ATOM 819 C C . GLU A 1 104 ? -4.587 0.969 7.045 1.00 85.19 104 GLU A C 1
ATOM 821 O O . GLU A 1 104 ? -5.287 0.054 6.615 1.00 85.19 104 GLU A O 1
ATOM 826 N N . THR A 1 105 ? -5.073 2.199 7.234 1.00 82.88 105 THR A N 1
ATOM 827 C CA . THR A 1 105 ? -6.489 2.543 7.038 1.00 82.88 105 THR A CA 1
ATOM 828 C C . THR A 1 105 ? -6.921 2.341 5.588 1.00 82.88 105 THR A C 1
ATOM 830 O O . THR A 1 105 ? -7.986 1.771 5.344 1.00 82.88 105 THR A O 1
ATOM 833 N N . GLN A 1 106 ? -6.085 2.741 4.628 1.00 85.81 106 GLN A N 1
ATOM 834 C CA . GLN A 1 106 ? -6.371 2.576 3.200 1.00 85.81 106 GLN A CA 1
ATOM 835 C C . GLN A 1 106 ? -6.379 1.097 2.777 1.00 85.81 106 GLN A C 1
ATOM 837 O O . GLN A 1 106 ? -7.208 0.671 1.968 1.00 85.81 106 GLN A O 1
ATOM 842 N N . LEU A 1 107 ? -5.496 0.273 3.354 1.00 91.12 107 LEU A N 1
ATOM 843 C CA . LEU A 1 107 ? -5.419 -1.154 3.032 1.00 91.12 107 LEU A CA 1
ATOM 844 C C . LEU A 1 107 ? -6.586 -1.976 3.596 1.00 91.12 107 LEU A C 1
ATOM 846 O O . LEU A 1 107 ? -6.932 -2.993 2.991 1.00 91.12 107 LEU A O 1
ATOM 850 N N . ARG A 1 108 ? -7.247 -1.529 4.677 1.00 87.81 108 ARG A N 1
ATOM 851 C CA . ARG A 1 108 ? -8.377 -2.252 5.302 1.00 87.81 108 ARG A CA 1
ATOM 852 C C . ARG A 1 108 ? -9.471 -2.621 4.321 1.00 87.81 108 ARG A C 1
ATOM 854 O O . ARG A 1 108 ? -10.019 -3.704 4.441 1.00 87.81 108 ARG A O 1
ATOM 861 N N . GLY A 1 109 ? -9.801 -1.732 3.380 1.00 88.62 109 GLY A N 1
ATOM 862 C CA . GLY A 1 109 ? -10.835 -1.943 2.362 1.00 88.62 109 GLY A CA 1
ATOM 863 C C . GLY A 1 109 ? -10.320 -2.485 1.029 1.00 88.62 109 GLY A C 1
ATOM 864 O O . GLY A 1 109 ? -11.124 -2.786 0.143 1.00 88.62 109 GLY A O 1
ATOM 865 N N . ALA A 1 110 ? -9.002 -2.576 0.860 1.00 94.00 110 ALA A N 1
ATOM 866 C CA . ALA A 1 110 ? -8.373 -2.832 -0.423 1.00 94.00 110 ALA A CA 1
ATOM 867 C C . ALA A 1 110 ? -8.309 -4.329 -0.757 1.00 94.00 110 ALA A C 1
ATOM 869 O O . ALA A 1 110 ? -8.215 -5.204 0.102 1.00 94.00 110 ALA A O 1
ATOM 870 N N . ILE A 1 111 ? -8.327 -4.626 -2.054 1.00 95.88 111 ILE A N 1
ATOM 871 C CA . ILE A 1 111 ? -8.067 -5.954 -2.618 1.00 95.88 111 ILE A CA 1
ATOM 872 C C . ILE A 1 111 ? -6.712 -6.012 -3.330 1.00 95.88 111 ILE A C 1
ATOM 874 O O . ILE A 1 111 ? -6.135 -7.092 -3.476 1.00 95.88 111 ILE A O 1
ATOM 878 N N . ALA A 1 112 ? -6.180 -4.861 -3.752 1.00 98.00 112 ALA A N 1
ATOM 879 C CA . ALA A 1 112 ? -4.829 -4.765 -4.281 1.00 98.00 112 ALA A CA 1
ATOM 880 C C . ALA A 1 112 ? -4.170 -3.412 -3.979 1.00 98.00 112 ALA A C 1
ATOM 882 O O . ALA A 1 112 ? -4.860 -2.399 -3.860 1.00 98.00 112 ALA A O 1
ATOM 883 N N . LEU A 1 113 ? -2.838 -3.421 -3.925 1.00 98.38 113 LEU A N 1
ATOM 884 C CA . LEU A 1 113 ? -1.968 -2.258 -3.782 1.00 98.38 113 LEU A CA 1
ATOM 885 C C . LEU A 1 113 ? -1.038 -2.151 -4.999 1.00 98.38 113 LEU A C 1
ATOM 887 O O . LEU A 1 113 ? -0.472 -3.150 -5.455 1.00 98.38 113 LEU A O 1
ATOM 891 N N . LEU A 1 114 ? -0.875 -0.941 -5.530 1.00 98.50 114 LEU A N 1
ATOM 892 C CA . LEU A 1 114 ? 0.049 -0.623 -6.618 1.00 98.50 114 LEU A CA 1
ATOM 893 C C . LEU A 1 114 ? 1.156 0.283 -6.084 1.00 98.50 114 LEU A C 1
ATOM 895 O O . LEU A 1 114 ? 0.885 1.412 -5.693 1.00 98.50 114 LEU A O 1
ATOM 899 N N . VAL A 1 115 ? 2.394 -0.196 -6.152 1.00 98.25 115 VAL A N 1
ATOM 900 C CA . VAL A 1 115 ? 3.614 0.559 -5.856 1.00 98.25 115 VAL A CA 1
ATOM 901 C C . VAL A 1 115 ? 4.411 0.676 -7.149 1.00 98.25 115 VAL A C 1
ATOM 903 O O . VAL A 1 115 ? 5.010 -0.290 -7.631 1.00 98.25 115 VAL A O 1
ATOM 906 N N . ILE A 1 116 ? 4.372 1.858 -7.758 1.00 97.75 116 ILE A N 1
ATOM 907 C CA . ILE A 1 116 ? 4.906 2.082 -9.104 1.00 97.75 116 ILE A CA 1
ATOM 908 C C . ILE A 1 116 ? 5.879 3.257 -9.073 1.00 97.75 116 ILE A C 1
ATOM 910 O O . ILE A 1 116 ? 5.498 4.368 -8.727 1.00 97.75 116 ILE A O 1
ATOM 914 N N . ALA A 1 117 ? 7.125 3.000 -9.465 1.00 97.19 117 ALA A N 1
ATOM 915 C CA . ALA A 1 117 ? 8.232 3.951 -9.503 1.00 97.19 117 ALA A CA 1
ATOM 916 C C . ALA A 1 117 ? 8.434 4.768 -8.202 1.00 97.19 117 ALA A C 1
ATOM 918 O O . ALA A 1 117 ? 8.616 5.983 -8.303 1.00 97.19 117 ALA A O 1
ATOM 919 N N . PRO A 1 118 ? 8.416 4.152 -6.997 1.00 97.19 118 PRO A N 1
ATOM 920 C CA . PRO A 1 118 ? 8.695 4.872 -5.753 1.00 97.19 118 PRO A CA 1
ATOM 921 C C . PRO A 1 118 ? 10.137 5.385 -5.743 1.00 97.19 118 PRO A C 1
ATOM 923 O O . PRO A 1 118 ? 11.028 4.759 -6.328 1.00 97.19 118 PRO A O 1
ATOM 926 N N . THR A 1 119 ? 10.380 6.506 -5.065 1.00 95.81 119 THR A N 1
ATOM 927 C CA . THR A 1 119 ? 11.719 7.110 -4.969 1.00 95.81 119 THR A CA 1
ATOM 928 C C . THR A 1 119 ? 12.201 7.311 -3.534 1.00 95.81 119 THR A C 1
ATOM 930 O O . THR A 1 119 ? 13.405 7.477 -3.330 1.00 95.81 119 THR A O 1
ATOM 933 N N . SER A 1 120 ? 11.317 7.182 -2.541 1.00 93.94 120 SER A N 1
ATOM 934 C CA . SER A 1 120 ? 11.660 7.043 -1.121 1.00 93.94 120 SER A CA 1
ATOM 935 C C . SER A 1 120 ? 11.493 5.600 -0.627 1.00 93.94 120 SER A C 1
ATOM 937 O O . SER A 1 120 ? 10.757 4.794 -1.197 1.00 93.94 120 SER A O 1
ATOM 939 N N . ASN A 1 121 ? 12.236 5.248 0.424 1.00 94.62 121 ASN A N 1
ATOM 940 C CA . ASN A 1 121 ? 12.187 3.912 1.015 1.00 94.62 121 ASN A CA 1
ATOM 941 C C . ASN A 1 121 ? 10.944 3.739 1.894 1.00 94.62 121 ASN A C 1
ATOM 943 O O . ASN A 1 121 ? 10.593 4.657 2.627 1.00 94.62 121 ASN A O 1
ATOM 947 N N . TYR A 1 122 ? 10.403 2.523 1.914 1.00 93.94 122 TYR A N 1
ATOM 948 C CA . TYR A 1 122 ? 9.378 2.096 2.861 1.00 93.94 122 TYR A CA 1
ATOM 949 C C . TYR A 1 122 ? 9.996 1.799 4.230 1.00 93.94 122 TYR A C 1
ATOM 951 O O . TYR A 1 122 ? 11.054 1.157 4.334 1.00 93.94 122 TYR A O 1
ATOM 959 N N . THR A 1 123 ? 9.312 2.222 5.286 1.00 93.06 123 THR A N 1
ATOM 960 C CA . THR A 1 123 ? 9.674 1.963 6.684 1.00 93.06 123 THR A CA 1
ATOM 961 C C . THR A 1 123 ? 9.489 0.486 7.060 1.00 93.06 123 THR A C 1
ATOM 963 O O . THR A 1 123 ? 8.976 -0.330 6.296 1.00 93.06 123 THR A O 1
ATOM 966 N N . ALA A 1 124 ? 9.964 0.066 8.238 1.00 90.00 124 ALA A N 1
ATOM 967 C CA . ALA A 1 124 ? 9.704 -1.296 8.723 1.00 90.00 124 ALA A CA 1
ATOM 968 C C . ALA A 1 124 ? 8.206 -1.559 8.937 1.00 90.00 124 ALA A C 1
ATOM 970 O O . ALA A 1 124 ? 7.715 -2.589 8.496 1.00 90.00 124 ALA A O 1
ATOM 971 N N . GLU A 1 125 ? 7.499 -0.593 9.516 1.00 89.06 125 GLU A N 1
ATOM 972 C CA . GLU A 1 125 ? 6.070 -0.687 9.820 1.00 89.06 125 GLU A CA 1
ATOM 973 C C . GLU A 1 125 ? 5.229 -0.825 8.549 1.00 89.06 125 GLU A C 1
ATOM 975 O O . GLU A 1 125 ? 4.413 -1.735 8.448 1.00 89.06 125 GLU A O 1
ATOM 980 N N . GLU A 1 126 ? 5.482 -0.000 7.529 1.00 93.25 126 GLU A N 1
ATOM 981 C CA . GLU A 1 126 ? 4.768 -0.104 6.249 1.00 93.25 126 GLU A CA 1
ATOM 982 C C . GLU A 1 126 ? 5.022 -1.442 5.554 1.00 93.25 126 GLU A C 1
ATOM 984 O O . GLU A 1 126 ? 4.117 -2.022 4.956 1.00 93.25 126 GLU A O 1
ATOM 989 N N . ARG A 1 127 ? 6.250 -1.963 5.636 1.00 95.50 127 ARG A N 1
ATOM 990 C CA . ARG A 1 127 ? 6.587 -3.264 5.045 1.00 95.50 127 ARG A CA 1
ATOM 991 C C . ARG A 1 127 ? 5.856 -4.402 5.735 1.00 95.50 127 ARG A C 1
ATOM 993 O O . ARG A 1 127 ? 5.382 -5.290 5.030 1.00 95.50 127 ARG A O 1
ATOM 1000 N N . ASP A 1 128 ? 5.755 -4.364 7.059 1.00 93.50 128 ASP A N 1
ATOM 1001 C CA . ASP A 1 128 ? 5.018 -5.364 7.832 1.00 93.50 128 ASP A CA 1
ATOM 1002 C C . ASP A 1 128 ? 3.515 -5.284 7.508 1.00 93.50 128 ASP A C 1
ATOM 1004 O O . ASP A 1 128 ? 2.911 -6.297 7.166 1.00 93.50 128 ASP A O 1
ATOM 1008 N N . LEU A 1 129 ? 2.940 -4.075 7.438 1.00 93.56 129 LEU A N 1
ATOM 1009 C CA . LEU A 1 129 ? 1.546 -3.861 7.022 1.00 93.56 129 LEU A CA 1
ATOM 1010 C C . LEU A 1 129 ? 1.251 -4.398 5.611 1.00 93.56 129 LEU A C 1
ATOM 1012 O O . LEU A 1 129 ? 0.238 -5.063 5.386 1.00 93.56 129 LEU A O 1
ATOM 1016 N N . ILE A 1 130 ? 2.129 -4.127 4.639 1.00 97.25 130 ILE A N 1
ATOM 1017 C CA . ILE A 1 130 ? 1.963 -4.620 3.263 1.00 97.25 130 ILE A CA 1
ATOM 1018 C C . ILE A 1 130 ? 2.178 -6.141 3.204 1.00 97.25 130 ILE A C 1
ATOM 1020 O O . ILE A 1 130 ? 1.517 -6.824 2.416 1.00 97.25 130 ILE A O 1
ATOM 1024 N N . ALA A 1 131 ? 3.088 -6.693 4.012 1.00 96.81 131 ALA A N 1
ATOM 1025 C CA . ALA A 1 131 ? 3.304 -8.134 4.098 1.00 96.81 131 ALA A CA 1
ATOM 1026 C C . ALA A 1 131 ? 2.059 -8.852 4.635 1.00 96.81 131 ALA A C 1
ATOM 1028 O O . ALA A 1 131 ? 1.602 -9.796 3.984 1.00 96.81 131 ALA A O 1
ATOM 1029 N N . ASP A 1 132 ? 1.468 -8.352 5.721 1.00 93.44 132 ASP A N 1
ATOM 1030 C CA . ASP A 1 132 ? 0.222 -8.864 6.300 1.00 93.44 132 ASP A CA 1
ATOM 1031 C C . ASP A 1 132 ? -0.933 -8.759 5.294 1.00 93.44 132 ASP A C 1
ATOM 1033 O O . ASP A 1 132 ? -1.651 -9.728 5.050 1.00 93.44 132 ASP A O 1
ATOM 1037 N N . PHE A 1 133 ? -1.055 -7.624 4.598 1.00 95.69 133 PHE A N 1
ATOM 1038 C CA . PHE A 1 133 ? -2.043 -7.441 3.531 1.00 95.69 133 PHE A CA 1
ATOM 1039 C C . PHE A 1 133 ? -1.922 -8.497 2.414 1.00 95.69 133 PHE A C 1
ATOM 1041 O O . PHE A 1 133 ? -2.926 -9.026 1.922 1.00 95.69 133 PHE A O 1
ATOM 1048 N N . VAL A 1 134 ? -0.694 -8.823 1.998 1.00 97.25 134 VAL A N 1
ATOM 1049 C CA . VAL A 1 134 ? -0.430 -9.867 0.996 1.00 97.25 134 VAL A CA 1
ATOM 1050 C C . VAL A 1 134 ? -0.656 -11.268 1.571 1.00 97.25 134 VAL A C 1
ATOM 1052 O O . VAL A 1 134 ? -1.069 -12.169 0.832 1.00 97.25 134 VAL A O 1
ATOM 1055 N N . GLU A 1 135 ? -0.382 -11.494 2.855 1.00 94.62 135 GLU A N 1
ATOM 1056 C CA . GLU A 1 135 ? -0.659 -12.759 3.542 1.00 94.62 135 GLU A CA 1
ATOM 1057 C C . GLU A 1 135 ? -2.162 -13.038 3.616 1.00 94.62 135 GLU A C 1
ATOM 1059 O O . GLU A 1 135 ? -2.581 -14.125 3.208 1.00 94.62 135 GLU A O 1
ATOM 1064 N N . ASP A 1 136 ? -2.956 -12.017 3.949 1.00 92.75 136 ASP A N 1
ATOM 1065 C CA . ASP A 1 136 ? -4.423 -12.036 3.955 1.00 92.75 136 ASP A CA 1
ATOM 1066 C C . ASP A 1 136 ? -5.022 -12.293 2.557 1.00 92.75 136 ASP A C 1
ATOM 1068 O O . ASP A 1 136 ? -6.218 -12.524 2.417 1.00 92.75 136 ASP A O 1
ATOM 1072 N N . GLY A 1 137 ? -4.225 -12.264 1.484 1.00 94.81 137 GLY A N 1
ATOM 1073 C CA . GLY A 1 137 ? -4.672 -12.565 0.119 1.00 94.81 137 GLY A CA 1
ATOM 1074 C C . GLY A 1 137 ? -4.845 -11.345 -0.787 1.00 94.81 137 GLY A C 1
ATOM 1075 O O . GLY A 1 137 ? -5.299 -11.498 -1.930 1.00 94.81 137 GLY A O 1
ATOM 1076 N N . GLY A 1 138 ? -4.450 -10.159 -0.316 1.00 97.00 138 GLY A N 1
ATOM 1077 C CA . GLY A 1 138 ? -4.290 -8.967 -1.141 1.00 97.00 138 GLY A CA 1
ATOM 1078 C C . GLY A 1 138 ? -3.255 -9.172 -2.254 1.00 97.00 138 GLY A C 1
ATOM 1079 O O . GLY A 1 138 ? -2.342 -9.998 -2.149 1.00 97.00 138 GLY A O 1
ATOM 1080 N N . ARG A 1 139 ? -3.414 -8.447 -3.366 1.00 98.31 139 ARG A N 1
ATOM 1081 C CA . ARG A 1 139 ? -2.462 -8.472 -4.492 1.00 98.31 139 ARG A CA 1
ATOM 1082 C C . ARG A 1 139 ? -1.585 -7.229 -4.494 1.00 98.31 139 ARG A C 1
ATOM 1084 O O . ARG A 1 139 ? -2.075 -6.130 -4.282 1.00 98.31 139 ARG A O 1
ATOM 1091 N N . LEU A 1 140 ? -0.303 -7.395 -4.790 1.00 98.75 140 LEU A N 1
ATOM 1092 C CA . LEU A 1 140 ? 0.659 -6.297 -4.836 1.00 98.75 140 LEU A CA 1
ATOM 1093 C C . LEU A 1 140 ? 1.304 -6.219 -6.219 1.00 98.75 140 LEU A C 1
ATOM 1095 O O . LEU A 1 140 ? 1.930 -7.180 -6.668 1.00 98.75 140 LEU A O 1
ATOM 1099 N N . LEU A 1 141 ? 1.168 -5.080 -6.893 1.00 98.81 141 LEU A N 1
ATOM 1100 C CA . LEU A 1 141 ? 1.933 -4.765 -8.098 1.00 98.81 141 LEU A CA 1
ATOM 1101 C C . LEU A 1 141 ? 3.105 -3.862 -7.718 1.00 98.81 141 LEU A C 1
ATOM 1103 O O . LEU A 1 141 ? 2.899 -2.723 -7.317 1.00 98.81 141 LEU A O 1
ATOM 1107 N N . LEU A 1 142 ? 4.319 -4.373 -7.893 1.00 98.81 142 LEU A N 1
ATOM 1108 C CA . LEU A 1 142 ? 5.569 -3.633 -7.799 1.00 98.81 142 LEU A CA 1
ATOM 1109 C C . LEU A 1 142 ? 6.067 -3.336 -9.211 1.00 98.81 142 LEU A C 1
ATOM 1111 O O . LEU A 1 142 ? 6.218 -4.247 -10.030 1.00 98.81 142 LEU A O 1
ATOM 1115 N N . ALA A 1 143 ? 6.356 -2.080 -9.517 1.00 98.31 143 ALA A N 1
ATOM 1116 C CA . ALA A 1 143 ? 6.954 -1.730 -10.795 1.00 98.31 143 ALA A CA 1
ATOM 1117 C C . ALA A 1 143 ? 8.008 -0.638 -10.634 1.00 98.31 143 ALA A C 1
ATOM 1119 O O . ALA A 1 143 ? 7.789 0.352 -9.949 1.00 98.31 143 ALA A O 1
ATOM 1120 N N . ALA A 1 144 ? 9.153 -0.816 -11.283 1.00 97.31 144 ALA A N 1
ATOM 1121 C CA . ALA A 1 144 ? 10.207 0.188 -11.370 1.00 97.31 144 ALA A CA 1
ATOM 1122 C C . ALA A 1 144 ? 10.708 0.250 -12.810 1.00 97.31 144 ALA A C 1
ATOM 1124 O O . ALA A 1 144 ? 10.552 -0.715 -13.553 1.00 97.31 144 ALA A O 1
ATOM 1125 N N . ASP A 1 145 ? 11.298 1.372 -13.203 1.00 95.88 145 ASP A N 1
ATOM 1126 C CA . ASP A 1 145 ? 11.684 1.638 -14.586 1.00 95.88 145 ASP A CA 1
ATOM 1127 C C . ASP A 1 145 ? 13.054 2.342 -14.617 1.00 95.88 145 ASP A C 1
ATOM 1129 O O . ASP A 1 145 ? 13.212 3.376 -13.958 1.00 95.88 145 ASP A O 1
ATOM 1133 N N . PRO A 1 146 ? 14.040 1.861 -15.406 1.00 95.88 146 PRO A N 1
ATOM 1134 C CA . PRO A 1 146 ? 15.370 2.476 -15.478 1.00 95.88 146 PRO A CA 1
ATOM 1135 C C . PRO A 1 146 ? 15.379 3.923 -15.991 1.00 95.88 146 PRO A C 1
ATOM 1137 O O . PRO A 1 146 ? 16.426 4.573 -16.005 1.00 95.88 146 PRO A O 1
ATOM 1140 N N . THR A 1 147 ? 14.261 4.410 -16.528 1.00 93.19 147 THR A N 1
ATOM 1141 C CA . THR A 1 147 ? 14.080 5.779 -17.023 1.00 93.19 147 THR A CA 1
ATOM 1142 C C . THR A 1 147 ? 13.406 6.708 -16.015 1.00 93.19 147 THR A C 1
ATOM 1144 O O . THR A 1 147 ? 13.289 7.901 -16.294 1.00 93.19 147 THR A O 1
ATOM 1147 N N . ARG A 1 148 ? 13.028 6.194 -14.838 1.00 93.88 148 ARG A N 1
ATOM 1148 C CA . ARG A 1 148 ? 12.381 6.930 -13.747 1.00 93.88 148 ARG A CA 1
ATOM 1149 C C . ARG A 1 148 ? 13.312 7.003 -12.516 1.00 93.88 148 ARG A C 1
ATOM 1151 O O . ARG A 1 148 ? 13.053 6.341 -11.515 1.00 93.88 148 ARG A O 1
ATOM 1158 N N . PRO A 1 149 ? 14.434 7.754 -12.578 1.00 93.38 149 PRO A N 1
ATOM 1159 C CA . PRO A 1 149 ? 15.318 7.952 -11.424 1.00 93.38 149 PRO A CA 1
ATOM 1160 C C . PRO A 1 149 ? 14.649 8.816 -10.346 1.00 93.38 149 PRO A C 1
ATOM 1162 O O . PRO A 1 149 ? 13.556 9.333 -10.563 1.00 93.38 149 PRO A O 1
ATOM 1165 N N . VAL A 1 150 ? 15.315 9.039 -9.214 1.00 93.06 150 VAL A N 1
ATOM 1166 C CA . VAL A 1 150 ? 14.857 10.027 -8.225 1.00 93.06 150 VAL A CA 1
ATOM 1167 C C . VAL A 1 150 ? 14.818 11.415 -8.891 1.00 93.06 150 VAL A C 1
ATOM 1169 O O . VAL A 1 150 ? 15.838 11.831 -9.458 1.00 93.06 150 VAL A O 1
ATOM 1172 N N . PRO A 1 151 ? 13.667 12.118 -8.898 1.00 85.94 151 PRO A N 1
ATOM 1173 C CA . PRO A 1 151 ? 13.582 13.477 -9.406 1.00 85.94 151 PRO A CA 1
ATOM 1174 C C . PRO A 1 151 ? 14.541 14.392 -8.638 1.00 85.94 151 PRO A C 1
ATOM 1176 O O . PRO A 1 151 ? 14.676 14.236 -7.426 1.00 85.94 151 PRO A O 1
ATOM 1179 N N . PRO A 1 152 ? 15.204 15.348 -9.307 1.00 76.88 152 PRO A N 1
ATOM 1180 C CA . PRO A 1 152 ? 15.938 16.381 -8.589 1.00 76.88 152 PRO A CA 1
ATOM 1181 C C . PRO A 1 152 ? 14.968 17.152 -7.685 1.00 76.88 152 PRO A C 1
ATOM 1183 O O . PRO A 1 152 ? 13.849 17.458 -8.110 1.00 76.88 152 PRO A O 1
ATOM 1186 N N . GLU A 1 153 ? 15.390 17.452 -6.455 1.00 67.50 153 GLU A N 1
ATOM 1187 C CA . GLU A 1 153 ? 14.606 18.277 -5.536 1.00 67.50 153 GLU A CA 1
ATOM 1188 C C . GLU A 1 153 ? 14.294 19.617 -6.217 1.00 67.50 153 GLU A C 1
ATOM 1190 O O . GLU A 1 153 ? 15.158 20.238 -6.844 1.00 67.50 153 GLU A O 1
ATOM 1195 N N . GLN A 1 154 ? 13.026 20.038 -6.169 1.00 57.97 154 GLN A N 1
ATOM 1196 C CA . GLN A 1 154 ? 12.642 21.363 -6.649 1.00 57.97 154 GLN A CA 1
ATOM 1197 C C . GLN A 1 154 ? 13.121 22.383 -5.619 1.00 57.97 154 GLN A C 1
ATOM 1199 O O . GLN A 1 154 ? 12.372 22.782 -4.735 1.00 57.97 154 GLN A O 1
ATOM 1204 N N . GLU A 1 155 ? 14.387 22.770 -5.717 1.00 52.41 155 GLU A N 1
ATOM 1205 C CA . GLU A 1 155 ? 14.907 23.902 -4.960 1.00 52.41 155 GLU A CA 1
ATOM 1206 C C . GLU A 1 155 ? 14.203 25.190 -5.427 1.00 52.41 155 GLU A C 1
ATOM 1208 O O . GLU A 1 155 ? 13.880 25.349 -6.612 1.00 52.41 155 GLU A O 1
ATOM 1213 N N . ASP A 1 156 ? 13.937 26.095 -4.480 1.00 55.69 156 ASP A N 1
ATOM 1214 C CA . ASP A 1 156 ? 13.328 27.407 -4.712 1.00 55.69 156 ASP A CA 1
ATOM 1215 C C . ASP A 1 156 ? 13.936 28.119 -5.936 1.00 55.69 156 ASP A C 1
ATOM 1217 O O . ASP A 1 156 ? 15.124 27.978 -6.230 1.00 55.69 156 ASP A O 1
ATOM 1221 N N . GLU A 1 157 ? 13.151 28.966 -6.622 1.00 56.25 157 GLU A N 1
ATOM 1222 C CA . GLU A 1 157 ? 13.534 29.671 -7.868 1.00 56.25 157 GLU A CA 1
ATOM 1223 C C . GLU A 1 157 ? 14.858 30.486 -7.797 1.00 56.25 157 GLU A C 1
ATOM 1225 O O . GLU A 1 157 ? 15.309 31.028 -8.814 1.00 56.25 157 GLU A O 1
ATOM 1230 N N . GLU A 1 158 ? 15.474 30.610 -6.617 1.00 60.34 158 GLU A N 1
ATOM 1231 C CA . GLU A 1 158 ? 16.694 31.369 -6.343 1.00 60.34 158 GLU A CA 1
ATOM 1232 C C . GLU A 1 158 ? 17.994 30.529 -6.277 1.00 60.34 158 GLU A C 1
ATOM 1234 O O . GLU A 1 158 ? 19.075 31.126 -6.357 1.00 60.34 158 GLU A O 1
ATOM 1239 N N . GLU A 1 159 ? 17.936 29.192 -6.205 1.00 59.69 159 GLU A N 1
ATOM 1240 C CA . GLU A 1 159 ? 19.132 28.326 -6.198 1.00 59.69 159 GLU A CA 1
ATOM 1241 C C . GLU A 1 159 ? 19.666 28.052 -7.630 1.00 59.69 159 GLU A C 1
ATOM 1243 O O . GLU A 1 159 ? 18.920 28.017 -8.621 1.00 59.69 159 GLU A O 1
ATOM 1248 N N . PRO A 1 160 ? 20.995 27.930 -7.819 1.00 65.19 160 PRO A N 1
ATOM 1249 C CA . PRO A 1 160 ? 21.580 27.650 -9.121 1.00 65.19 160 PRO A CA 1
ATOM 1250 C C . PRO A 1 160 ? 21.288 26.208 -9.553 1.00 65.19 160 PRO A C 1
ATOM 1252 O O . PRO A 1 160 ? 21.584 25.287 -8.812 1.00 65.19 160 PRO A O 1
ATOM 1255 N N . LEU A 1 161 ? 20.821 26.028 -10.801 1.00 70.38 161 LEU A N 1
ATOM 1256 C CA . LEU A 1 161 ? 20.579 24.719 -11.438 1.00 70.38 161 LEU A CA 1
ATOM 1257 C C . LEU A 1 161 ? 21.562 23.633 -10.970 1.00 70.38 161 LEU A C 1
ATOM 1259 O O . LEU A 1 161 ? 22.753 23.708 -11.305 1.00 70.38 161 LEU A O 1
ATOM 1263 N N . ASP A 1 162 ? 21.046 22.606 -10.295 1.00 72.69 162 ASP A N 1
ATOM 1264 C CA . ASP A 1 162 ? 21.823 21.430 -9.925 1.00 72.69 162 ASP A CA 1
ATOM 1265 C C . ASP A 1 162 ? 22.166 20.603 -11.175 1.00 72.69 162 ASP A C 1
ATOM 1267 O O . ASP A 1 162 ? 21.435 19.735 -11.651 1.00 72.69 162 ASP A O 1
ATOM 1271 N N . LEU A 1 163 ? 23.314 20.925 -11.769 1.00 80.12 163 LEU A N 1
ATOM 1272 C CA . LEU A 1 163 ? 23.829 20.206 -12.926 1.00 80.12 163 LEU A CA 1
ATOM 1273 C C . LEU A 1 163 ? 24.274 18.784 -12.561 1.00 80.12 163 LEU A C 1
ATOM 1275 O O . LEU A 1 163 ? 24.382 17.955 -13.463 1.00 80.12 163 LEU A O 1
ATOM 1279 N N . GLU A 1 164 ? 24.572 18.497 -11.291 1.00 79.38 164 GLU A N 1
ATOM 1280 C CA . GLU A 1 164 ? 25.050 17.181 -10.880 1.00 79.38 164 GLU A CA 1
ATOM 1281 C C . GLU A 1 164 ? 23.934 16.143 -10.994 1.00 79.38 164 GLU A C 1
ATOM 1283 O O . GLU A 1 164 ? 24.121 15.176 -11.735 1.00 79.38 164 GLU A O 1
ATOM 1288 N N . SER A 1 165 ? 22.753 16.384 -10.415 1.00 75.25 165 SER A N 1
ATOM 1289 C CA . SER A 1 165 ? 21.593 15.485 -10.560 1.00 75.25 165 SER A CA 1
ATOM 1290 C C . SER A 1 165 ? 21.115 15.333 -12.007 1.00 75.25 165 SER A C 1
ATOM 1292 O O . SER A 1 165 ? 20.718 14.244 -12.422 1.00 75.25 165 SER A O 1
ATOM 1294 N N . ILE A 1 166 ? 21.218 16.386 -12.828 1.00 76.44 166 ILE A N 1
ATOM 1295 C CA . ILE A 1 166 ? 20.851 16.325 -14.253 1.00 76.44 166 ILE A CA 1
ATOM 1296 C C . ILE A 1 166 ? 21.777 15.380 -15.036 1.00 76.44 166 ILE A C 1
ATOM 1298 O O . ILE A 1 166 ? 21.322 14.658 -15.928 1.00 76.44 166 ILE A O 1
ATOM 1302 N N . PHE A 1 167 ? 23.086 15.404 -14.766 1.00 81.56 167 PHE A N 1
ATOM 1303 C CA . PHE A 1 167 ? 24.054 14.564 -15.484 1.00 81.56 167 PHE A CA 1
ATOM 1304 C C . PHE A 1 167 ? 24.264 13.189 -14.841 1.00 81.56 167 PHE A C 1
ATOM 1306 O O . PHE A 1 167 ? 24.673 12.256 -15.540 1.00 81.56 167 PHE A O 1
ATOM 1313 N N . PHE A 1 168 ? 23.987 13.062 -13.547 1.00 84.19 168 PHE A N 1
ATOM 1314 C CA . PHE A 1 168 ? 24.189 11.863 -12.740 1.00 84.19 168 PHE A CA 1
ATOM 1315 C C . PHE A 1 168 ? 22.948 11.611 -11.876 1.00 84.19 168 PHE A C 1
ATOM 1317 O O . PHE A 1 168 ? 22.991 11.810 -10.664 1.00 84.19 168 PHE A O 1
ATOM 1324 N N . PRO A 1 169 ? 21.833 11.189 -12.494 1.00 86.00 169 PRO A N 1
ATOM 1325 C CA . PRO A 1 169 ? 20.598 10.959 -11.765 1.00 86.00 169 PRO A CA 1
ATOM 1326 C C . PRO A 1 169 ? 20.771 9.846 -10.727 1.00 86.00 169 PRO A C 1
ATOM 1328 O O . PRO A 1 169 ? 21.367 8.801 -11.011 1.00 86.00 169 PRO A O 1
ATOM 1331 N N . SER A 1 170 ? 20.217 10.067 -9.538 1.00 91.12 170 SER A N 1
ATOM 1332 C CA . SER A 1 170 ? 20.184 9.079 -8.461 1.00 91.12 170 SER A CA 1
ATOM 1333 C C . SER A 1 170 ? 19.228 7.939 -8.810 1.00 91.12 170 SER A C 1
ATOM 1335 O O . SER A 1 170 ? 18.106 8.167 -9.263 1.00 91.12 170 SER A O 1
ATOM 1337 N N . SER A 1 171 ? 19.662 6.695 -8.608 1.00 93.94 171 SER A N 1
ATOM 1338 C CA . SER A 1 171 ? 18.818 5.526 -8.874 1.00 93.94 171 SER A CA 1
ATOM 1339 C C . SER A 1 171 ? 17.679 5.416 -7.859 1.00 93.94 171 SER A C 1
ATOM 1341 O O . SER A 1 171 ? 17.903 5.568 -6.660 1.00 93.94 171 SER A O 1
ATOM 1343 N N . ALA A 1 172 ? 16.480 5.087 -8.343 1.00 96.31 172 ALA A N 1
ATOM 1344 C CA . ALA A 1 172 ? 15.308 4.776 -7.523 1.00 96.31 172 ALA A CA 1
ATOM 1345 C C . ALA A 1 172 ? 15.240 3.288 -7.108 1.00 96.31 172 ALA A C 1
ATOM 1347 O O . ALA A 1 172 ? 14.355 2.875 -6.364 1.00 96.31 172 ALA A O 1
ATOM 1348 N N . VAL A 1 173 ? 16.188 2.450 -7.549 1.00 97.81 173 VAL A N 1
ATOM 1349 C CA . VAL A 1 173 ? 16.203 1.014 -7.217 1.00 97.81 173 VAL A CA 1
ATOM 1350 C C . VAL A 1 173 ? 16.271 0.716 -5.708 1.00 97.81 173 VAL A C 1
ATOM 1352 O O . VAL A 1 173 ? 15.624 -0.243 -5.281 1.00 97.81 173 VAL A O 1
ATOM 1355 N N . PRO A 1 174 ? 16.991 1.487 -4.865 1.00 97.88 174 PRO A N 1
ATOM 1356 C CA . PRO A 1 174 ? 16.937 1.296 -3.415 1.00 97.88 174 PRO A CA 1
ATOM 1357 C C . PRO A 1 174 ? 15.517 1.406 -2.836 1.00 97.88 174 PRO A C 1
ATOM 1359 O O . PRO A 1 174 ? 15.153 0.570 -2.010 1.00 97.88 174 PRO A O 1
ATOM 1362 N N . ALA A 1 175 ? 14.710 2.350 -3.334 1.00 97.50 175 ALA A N 1
ATOM 1363 C CA . ALA A 1 175 ? 13.340 2.588 -2.883 1.00 97.50 175 ALA A CA 1
ATOM 1364 C C . ALA A 1 175 ? 12.437 1.380 -3.144 1.00 97.50 175 ALA A C 1
ATOM 1366 O O . ALA A 1 175 ? 11.909 0.795 -2.201 1.00 97.50 175 ALA A O 1
ATOM 1367 N N . ILE A 1 176 ? 12.342 0.905 -4.391 1.00 98.56 176 ILE A N 1
ATOM 1368 C CA . ILE A 1 176 ? 11.518 -0.279 -4.697 1.00 98.56 176 ILE A CA 1
ATOM 1369 C C . ILE A 1 176 ? 12.026 -1.540 -3.974 1.00 98.56 176 ILE A C 1
ATOM 1371 O O . ILE A 1 176 ? 11.230 -2.354 -3.507 1.00 98.56 176 ILE A O 1
ATOM 1375 N N . ASN A 1 177 ? 13.348 -1.697 -3.822 1.00 98.69 177 ASN A N 1
ATOM 1376 C CA . ASN A 1 177 ? 13.931 -2.846 -3.124 1.00 98.69 177 ASN A CA 1
ATOM 1377 C C . ASN A 1 177 ? 13.721 -2.807 -1.610 1.00 98.69 177 ASN A C 1
ATOM 1379 O O . ASN A 1 177 ? 13.761 -3.867 -0.984 1.00 98.69 177 ASN A O 1
ATOM 1383 N N . SER A 1 178 ? 13.486 -1.635 -1.012 1.00 98.06 178 SER A N 1
ATOM 1384 C CA . SER A 1 178 ? 13.160 -1.545 0.414 1.00 98.06 178 SER A CA 1
ATOM 1385 C C . SER A 1 178 ? 11.928 -2.395 0.756 1.00 98.06 178 SER A C 1
ATOM 1387 O O . SER A 1 178 ? 11.955 -3.093 1.771 1.00 98.06 178 SER A O 1
ATOM 1389 N N . LEU A 1 179 ? 10.943 -2.453 -0.153 1.00 98.44 179 LEU A N 1
ATOM 1390 C CA . LEU A 1 179 ? 9.737 -3.281 -0.069 1.00 98.44 179 LEU A CA 1
ATOM 1391 C C . LEU A 1 179 ? 9.882 -4.645 -0.769 1.00 98.44 179 LEU A C 1
ATOM 1393 O O . LEU A 1 179 ? 9.573 -5.678 -0.177 1.00 98.44 179 LEU A O 1
ATOM 1397 N N . ALA A 1 180 ? 10.383 -4.687 -2.010 1.00 98.62 180 ALA A N 1
ATOM 1398 C CA . ALA A 1 180 ? 10.423 -5.915 -2.819 1.00 98.62 180 ALA A CA 1
ATOM 1399 C C . ALA A 1 180 ? 11.189 -7.068 -2.143 1.00 98.62 180 ALA A C 1
ATOM 1401 O O . ALA A 1 180 ? 10.790 -8.233 -2.243 1.00 98.62 180 ALA A O 1
ATOM 1402 N N . ASN A 1 181 ? 12.250 -6.743 -1.397 1.00 98.06 181 ASN A N 1
ATOM 1403 C CA . ASN A 1 181 ? 13.076 -7.730 -0.704 1.00 98.06 181 ASN A CA 1
ATOM 1404 C C . ASN A 1 181 ? 12.283 -8.566 0.316 1.00 98.06 181 ASN A C 1
ATOM 1406 O O . ASN A 1 181 ? 12.601 -9.743 0.492 1.00 98.06 181 ASN A O 1
ATOM 1410 N N . ALA A 1 182 ? 11.239 -8.005 0.944 1.00 97.19 182 ALA A N 1
ATOM 1411 C CA . ALA A 1 182 ? 10.380 -8.727 1.891 1.00 97.19 182 ALA A CA 1
ATOM 1412 C C . ALA A 1 182 ? 9.656 -9.918 1.234 1.00 97.19 182 ALA A C 1
ATOM 1414 O O . ALA A 1 182 ? 9.355 -10.915 1.885 1.00 97.19 182 ALA A O 1
ATOM 1415 N N . PHE A 1 183 ? 9.457 -9.854 -0.084 1.00 98.19 183 PHE A N 1
ATOM 1416 C CA . PHE A 1 183 ? 8.782 -10.882 -0.871 1.00 98.19 183 PHE A CA 1
ATOM 1417 C C . PHE A 1 183 ? 9.750 -11.786 -1.649 1.00 98.19 183 PHE A C 1
ATOM 1419 O O . PHE A 1 183 ? 9.313 -12.556 -2.503 1.00 98.19 183 PHE A O 1
ATOM 1426 N N . GLY A 1 184 ? 11.062 -11.711 -1.388 1.00 97.62 184 GLY A N 1
ATOM 1427 C CA . GLY A 1 184 ? 12.067 -12.487 -2.127 1.00 97.62 184 GLY A CA 1
ATOM 1428 C C . GLY A 1 184 ? 12.250 -12.013 -3.574 1.00 97.62 184 GLY A C 1
ATOM 1429 O O . GLY A 1 184 ? 12.525 -12.820 -4.467 1.00 97.62 184 GLY A O 1
ATOM 1430 N N . LEU A 1 185 ? 12.052 -10.714 -3.816 1.00 98.56 185 LEU A N 1
ATOM 1431 C CA . LEU A 1 185 ? 12.254 -10.048 -5.102 1.00 98.56 185 LEU A CA 1
ATOM 1432 C C . LEU A 1 185 ? 13.392 -9.035 -5.000 1.00 98.56 185 LEU A C 1
ATOM 1434 O O . LEU A 1 185 ? 13.488 -8.309 -4.018 1.00 98.56 185 LEU A O 1
ATOM 1438 N N . VAL A 1 186 ? 14.223 -8.958 -6.039 1.00 98.62 186 VAL A N 1
ATOM 1439 C CA . VAL A 1 186 ? 15.309 -7.974 -6.132 1.00 98.62 186 VAL A CA 1
ATOM 1440 C C . VAL A 1 186 ? 15.318 -7.352 -7.521 1.00 98.62 186 VAL A C 1
ATOM 1442 O O . VAL A 1 186 ? 15.440 -8.060 -8.522 1.00 98.62 186 VAL A O 1
ATOM 1445 N N . TYR A 1 187 ? 15.243 -6.028 -7.571 1.00 98.62 187 TYR A N 1
ATOM 1446 C CA . TYR A 1 187 ? 15.492 -5.219 -8.756 1.00 98.62 187 TYR A CA 1
ATOM 1447 C C . TYR A 1 187 ? 16.986 -4.916 -8.858 1.00 98.62 187 TYR A C 1
ATOM 1449 O O . TYR A 1 187 ? 17.604 -4.468 -7.890 1.00 98.62 187 TYR A O 1
ATOM 1457 N N . PHE A 1 188 ? 17.582 -5.144 -10.026 1.00 98.31 188 PHE A N 1
ATOM 1458 C CA . PHE A 1 188 ? 18.954 -4.722 -10.294 1.00 98.31 188 PHE A CA 1
ATOM 1459 C C . PHE A 1 188 ? 18.965 -3.334 -10.930 1.00 98.31 188 PHE A C 1
ATOM 1461 O O . PHE A 1 188 ? 18.162 -3.050 -11.812 1.00 98.31 188 PHE A O 1
ATOM 1468 N N . ASP A 1 189 ? 19.925 -2.494 -10.537 1.00 97.19 189 ASP A N 1
ATOM 1469 C CA . ASP A 1 189 ? 20.121 -1.136 -11.071 1.00 97.19 189 ASP A CA 1
ATOM 1470 C C . ASP A 1 189 ? 20.751 -1.122 -12.473 1.00 97.19 189 ASP A C 1
ATOM 1472 O O . ASP A 1 189 ? 21.744 -0.456 -12.752 1.00 97.19 189 ASP A O 1
ATOM 1476 N N . ASP A 1 190 ? 20.208 -1.944 -13.366 1.00 97.06 190 ASP A N 1
ATOM 1477 C CA . ASP A 1 190 ? 20.625 -2.076 -14.748 1.00 97.06 190 ASP A CA 1
ATOM 1478 C C . ASP A 1 190 ? 19.518 -1.668 -15.725 1.00 97.06 190 ASP A C 1
ATOM 1480 O O . ASP A 1 190 ? 18.419 -1.271 -15.357 1.00 97.06 190 ASP A O 1
ATOM 1484 N N . TYR A 1 191 ? 19.832 -1.748 -17.013 1.00 97.19 191 TYR A N 1
ATOM 1485 C CA . TYR A 1 191 ? 18.814 -1.797 -18.047 1.00 97.19 191 TYR A CA 1
ATOM 1486 C C . TYR A 1 191 ? 19.131 -2.938 -19.003 1.00 97.19 191 TYR A C 1
ATOM 1488 O O . TYR A 1 191 ? 20.289 -3.172 -19.378 1.00 97.19 191 TYR A O 1
ATOM 1496 N N . LEU A 1 192 ? 18.082 -3.631 -19.420 1.00 98.12 192 LEU A N 1
ATOM 1497 C CA . LEU A 1 192 ? 18.135 -4.653 -20.444 1.00 98.12 192 LEU A CA 1
ATOM 1498 C C . LEU A 1 192 ? 18.197 -4.014 -21.830 1.00 98.12 192 LEU A C 1
ATOM 1500 O O . LEU A 1 192 ? 17.567 -2.989 -22.105 1.00 98.12 192 LEU A O 1
ATOM 1504 N N . TYR A 1 193 ? 18.975 -4.627 -22.716 1.00 97.56 193 TYR A N 1
ATOM 1505 C CA . TYR A 1 193 ? 19.071 -4.205 -24.102 1.00 97.56 193 TYR A CA 1
ATOM 1506 C C . TYR A 1 193 ? 19.352 -5.368 -25.052 1.00 97.56 193 TYR A C 1
ATOM 1508 O O . TYR A 1 193 ? 20.041 -6.323 -24.707 1.00 97.56 193 TYR A O 1
ATOM 1516 N N . ASN A 1 194 ? 18.863 -5.263 -26.285 1.00 95.69 194 ASN A N 1
ATOM 1517 C CA . ASN A 1 194 ? 19.062 -6.250 -27.338 1.00 95.69 194 ASN A CA 1
ATOM 1518 C C . ASN A 1 194 ? 19.493 -5.556 -28.640 1.00 95.69 194 ASN A C 1
ATOM 1520 O O . ASN A 1 194 ? 18.785 -4.716 -29.198 1.00 95.69 194 ASN A O 1
ATOM 1524 N N . LEU A 1 195 ? 20.685 -5.891 -29.137 1.00 94.31 195 LEU A N 1
ATOM 1525 C CA . LEU A 1 195 ? 21.253 -5.295 -30.358 1.00 94.31 195 LEU A CA 1
ATOM 1526 C C . LEU A 1 195 ? 20.841 -6.032 -31.642 1.00 94.31 195 LEU A C 1
ATOM 1528 O O . LEU A 1 195 ? 21.176 -5.574 -32.734 1.00 94.31 195 LEU A O 1
ATOM 1532 N N . VAL A 1 196 ? 20.162 -7.173 -31.514 1.00 93.00 196 VAL A N 1
ATOM 1533 C CA . VAL A 1 196 ? 19.823 -8.074 -32.621 1.00 93.00 196 VAL A CA 1
ATOM 1534 C C . VAL A 1 196 ? 18.341 -7.975 -32.960 1.00 93.00 196 VAL A C 1
ATOM 1536 O O . VAL A 1 196 ? 18.005 -7.678 -34.106 1.00 93.00 196 VAL A O 1
ATOM 1539 N N . ASP A 1 197 ? 17.469 -8.185 -31.974 1.00 90.56 197 ASP A N 1
ATOM 1540 C CA . ASP A 1 197 ? 16.018 -8.090 -32.123 1.00 90.56 197 ASP A CA 1
ATOM 1541 C C . ASP A 1 197 ? 15.433 -7.153 -31.063 1.00 90.56 197 ASP A C 1
ATOM 1543 O O . ASP A 1 197 ? 15.381 -7.455 -29.874 1.00 90.56 197 ASP A O 1
ATOM 1547 N N . ASN A 1 198 ? 15.021 -5.970 -31.508 1.00 92.38 198 ASN A N 1
ATOM 1548 C CA . ASN A 1 198 ? 14.458 -4.929 -30.661 1.00 92.38 198 ASN A CA 1
ATOM 1549 C C . ASN A 1 198 ? 13.340 -4.179 -31.390 1.00 92.38 198 ASN A C 1
ATOM 1551 O O . ASN A 1 198 ? 13.177 -4.277 -32.612 1.00 92.38 198 ASN A O 1
ATOM 1555 N N . ALA A 1 199 ? 12.536 -3.432 -30.640 1.00 91.56 199 ALA A N 1
ATOM 1556 C CA . ALA A 1 199 ? 11.454 -2.612 -31.177 1.00 91.56 199 ALA A CA 1
ATOM 1557 C C . ALA A 1 199 ? 11.955 -1.208 -31.565 1.00 91.56 199 ALA A C 1
ATOM 1559 O O . ALA A 1 199 ? 11.513 -0.188 -31.036 1.00 91.56 199 ALA A O 1
ATOM 1560 N N . GLY A 1 200 ? 12.925 -1.169 -32.483 1.00 88.31 200 GLY A N 1
ATOM 1561 C CA . GLY A 1 200 ? 13.462 0.045 -33.108 1.00 88.31 200 GLY A CA 1
ATOM 1562 C C . GLY A 1 200 ? 14.474 0.843 -32.291 1.00 88.31 200 GLY A C 1
ATOM 1563 O O . GLY A 1 200 ? 15.175 1.687 -32.848 1.00 88.31 200 GLY A O 1
ATOM 1564 N N . ASN A 1 201 ? 14.610 0.541 -31.005 1.00 91.12 201 ASN A N 1
ATOM 1565 C CA . ASN A 1 201 ? 15.685 1.012 -30.146 1.00 91.12 201 ASN A CA 1
ATOM 1566 C C . ASN A 1 201 ? 16.224 -0.191 -29.374 1.00 91.12 201 ASN A C 1
ATOM 1568 O O . ASN A 1 201 ? 15.436 -0.993 -28.890 1.00 91.12 201 ASN A O 1
ATOM 1572 N N . TYR A 1 202 ? 17.544 -0.307 -29.226 1.00 93.56 202 TYR A N 1
ATOM 1573 C CA . TYR A 1 202 ? 18.178 -1.422 -28.520 1.00 93.56 202 TYR A CA 1
ATOM 1574 C C . TYR A 1 202 ? 17.698 -1.602 -27.072 1.00 93.56 202 TYR A C 1
ATOM 1576 O O . TYR A 1 202 ? 17.761 -2.715 -26.566 1.00 93.56 202 TYR A O 1
ATOM 1584 N N . ARG A 1 203 ? 17.199 -0.548 -26.414 1.00 95.69 203 ARG A N 1
ATOM 1585 C CA . ARG A 1 203 ? 16.595 -0.621 -25.069 1.00 95.69 203 ARG A CA 1
ATOM 1586 C C . ARG A 1 203 ? 15.128 -1.072 -25.077 1.00 95.69 203 ARG A C 1
ATOM 1588 O O . ARG A 1 203 ? 14.623 -1.472 -24.038 1.00 95.69 203 ARG A O 1
ATOM 1595 N N . ASN A 1 204 ? 14.464 -1.045 -26.234 1.00 95.69 204 ASN A N 1
ATOM 1596 C CA . ASN A 1 204 ? 13.092 -1.522 -26.395 1.00 95.69 204 ASN A CA 1
ATOM 1597 C C . ASN A 1 204 ? 13.126 -3.029 -26.663 1.00 95.69 204 ASN A C 1
ATOM 1599 O O . ASN A 1 204 ? 13.128 -3.476 -27.818 1.00 95.69 204 ASN A O 1
ATOM 1603 N N . VAL A 1 205 ? 13.247 -3.808 -25.597 1.00 96.94 205 VAL A N 1
ATOM 1604 C CA . VAL A 1 205 ? 13.485 -5.249 -25.670 1.00 96.94 205 VAL A CA 1
ATOM 1605 C C . VAL A 1 205 ? 12.178 -5.978 -25.959 1.00 96.94 205 VAL A C 1
ATOM 1607 O O . VAL A 1 205 ? 11.161 -5.731 -25.315 1.00 96.94 205 VAL A O 1
ATOM 1610 N N . LYS A 1 206 ? 12.217 -6.895 -26.931 1.00 97.00 206 LYS A N 1
ATOM 1611 C CA . LYS A 1 206 ? 11.119 -7.824 -27.210 1.00 97.00 206 LYS A CA 1
ATOM 1612 C C . LYS A 1 206 ? 11.316 -9.097 -26.397 1.00 97.00 206 LYS A C 1
ATOM 1614 O O . LYS A 1 206 ? 12.335 -9.769 -26.537 1.00 97.00 206 LYS A O 1
ATOM 1619 N N . PHE A 1 207 ? 10.319 -9.454 -25.606 1.00 98.06 207 PHE A N 1
ATOM 1620 C CA . PHE A 1 207 ? 10.294 -10.674 -24.819 1.00 98.06 207 PHE A CA 1
ATOM 1621 C C . PHE A 1 207 ? 9.348 -11.687 -25.455 1.00 98.06 207 PHE A C 1
ATOM 1623 O O . PHE A 1 207 ? 8.161 -11.419 -25.634 1.00 98.06 207 PHE A O 1
ATOM 1630 N N . THR A 1 208 ? 9.896 -12.854 -25.788 1.00 97.25 208 THR A N 1
ATOM 1631 C CA . THR A 1 208 ? 9.168 -13.995 -26.375 1.00 97.25 208 THR A CA 1
ATOM 1632 C C . THR A 1 208 ? 9.278 -15.261 -25.523 1.00 97.25 208 THR A C 1
ATOM 1634 O O . THR A 1 208 ? 8.573 -16.237 -25.771 1.00 97.25 208 THR A O 1
ATOM 1637 N N . VAL A 1 209 ? 10.140 -15.260 -24.498 1.00 97.81 209 VAL A N 1
ATOM 1638 C CA . VAL A 1 209 ? 10.251 -16.348 -23.520 1.00 97.81 209 VAL A CA 1
ATOM 1639 C C . VAL A 1 209 ? 9.334 -16.022 -22.343 1.00 97.81 209 VAL A C 1
ATOM 1641 O O . VAL A 1 209 ? 9.744 -15.418 -21.352 1.00 97.81 209 VAL A O 1
ATOM 1644 N N . LEU A 1 210 ? 8.063 -16.381 -22.498 1.00 98.25 210 LEU A N 1
ATOM 1645 C CA . LEU A 1 210 ? 7.000 -16.146 -21.522 1.00 98.25 210 LEU A CA 1
ATOM 1646 C C . LEU A 1 210 ? 6.651 -17.466 -20.826 1.00 98.25 210 LEU A C 1
ATOM 1648 O O . LEU A 1 210 ? 6.592 -18.508 -21.481 1.00 98.25 210 LEU A O 1
ATOM 1652 N N . SER A 1 211 ? 6.435 -17.434 -19.511 1.00 96.56 211 SER A N 1
ATOM 1653 C CA . SER A 1 211 ? 5.962 -18.609 -18.766 1.00 96.56 211 SER A CA 1
ATOM 1654 C C . SER A 1 211 ? 4.539 -18.987 -19.195 1.00 96.56 211 SER A C 1
ATOM 1656 O O . SER A 1 211 ? 3.724 -18.107 -19.454 1.00 96.56 211 SER A O 1
ATOM 1658 N N . ASP A 1 212 ? 4.214 -20.277 -19.256 1.00 95.25 212 ASP A N 1
ATOM 1659 C CA . ASP A 1 212 ? 2.857 -20.789 -19.494 1.00 95.25 212 ASP A CA 1
ATOM 1660 C C . ASP A 1 212 ? 2.152 -21.239 -18.199 1.00 95.25 212 ASP A C 1
ATOM 1662 O O . ASP A 1 212 ? 1.026 -21.737 -18.238 1.00 95.25 212 ASP A O 1
ATOM 1666 N N . GLU A 1 213 ? 2.791 -21.036 -17.043 1.00 94.44 213 GLU A N 1
ATOM 1667 C CA . GLU A 1 213 ? 2.303 -21.500 -15.739 1.00 94.44 213 GLU A CA 1
ATOM 1668 C C . GLU A 1 213 ? 1.277 -20.555 -15.087 1.00 94.44 213 GLU A C 1
ATOM 1670 O O . GLU A 1 213 ? 0.649 -20.926 -14.094 1.00 94.44 213 GLU A O 1
ATOM 1675 N N . HIS A 1 214 ? 1.080 -19.342 -15.622 1.00 95.88 214 HIS A N 1
ATOM 1676 C CA . HIS A 1 214 ? 0.208 -18.329 -15.023 1.00 95.88 214 HIS A CA 1
ATOM 1677 C C . HIS A 1 214 ? -0.639 -17.575 -16.059 1.00 95.88 214 HIS A C 1
ATOM 1679 O O . HIS A 1 214 ? -0.218 -17.349 -17.191 1.00 95.88 214 HIS A O 1
ATOM 1685 N N . SER A 1 215 ? -1.835 -17.125 -15.663 1.00 95.12 215 SER A N 1
ATOM 1686 C CA . SER A 1 215 ? -2.780 -16.429 -16.554 1.00 95.12 215 SER A CA 1
ATOM 1687 C C . SER A 1 215 ? -2.299 -15.052 -17.023 1.00 95.12 215 SER A C 1
ATOM 1689 O O . SER A 1 215 ? -2.752 -14.566 -18.054 1.00 95.12 215 SER A O 1
ATOM 1691 N N . LEU A 1 216 ? -1.353 -14.436 -16.307 1.00 97.44 216 LEU A N 1
ATOM 1692 C CA . LEU A 1 216 ? -0.782 -13.131 -16.672 1.00 97.44 216 LEU A CA 1
ATOM 1693 C C . LEU A 1 216 ? -0.152 -13.133 -18.070 1.00 97.44 216 LEU A C 1
ATOM 1695 O O . LEU A 1 216 ? -0.232 -12.134 -18.778 1.00 97.44 216 LEU A O 1
ATOM 1699 N N . THR A 1 217 ? 0.427 -14.254 -18.492 1.00 97.56 217 THR A N 1
ATOM 1700 C CA . THR A 1 217 ? 1.073 -14.426 -19.802 1.00 97.56 217 THR A CA 1
ATOM 1701 C C . THR A 1 217 ? 0.195 -15.148 -20.822 1.00 97.56 217 THR A C 1
ATOM 1703 O O . THR A 1 217 ? 0.656 -15.505 -21.907 1.00 97.56 217 THR A O 1
ATOM 1706 N N . GLN A 1 218 ? -1.085 -15.355 -20.505 1.00 95.00 218 GLN A N 1
ATOM 1707 C CA . GLN A 1 218 ? -2.012 -16.038 -21.394 1.00 95.00 218 GLN A CA 1
ATOM 1708 C C . GLN A 1 218 ? -2.272 -15.219 -22.664 1.00 95.00 218 GLN A C 1
ATOM 1710 O O . GLN A 1 218 ? -2.507 -14.010 -22.609 1.00 95.00 218 GLN A O 1
ATOM 1715 N N . ASP A 1 219 ? -2.291 -15.914 -23.805 1.00 95.38 219 ASP A N 1
ATOM 1716 C CA . ASP A 1 219 ? -2.574 -15.345 -25.126 1.00 95.38 219 ASP A CA 1
ATOM 1717 C C . ASP A 1 219 ? -1.600 -14.218 -25.531 1.00 95.38 219 ASP A C 1
ATOM 1719 O O . ASP A 1 219 ? -1.971 -13.316 -26.284 1.00 95.38 219 ASP A O 1
ATOM 1723 N N . LEU A 1 220 ? -0.355 -14.291 -25.042 1.00 97.31 220 LEU A N 1
ATOM 1724 C CA . LEU A 1 220 ? 0.755 -13.416 -25.416 1.00 97.31 220 LEU A CA 1
ATOM 1725 C C . LEU A 1 220 ? 1.769 -14.172 -26.282 1.00 97.31 220 LEU A C 1
ATOM 1727 O O . LEU A 1 220 ? 2.166 -15.291 -25.961 1.00 97.31 220 LEU A O 1
ATOM 1731 N N . GLU A 1 221 ? 2.221 -13.545 -27.364 1.00 96.56 221 GLU A N 1
ATOM 1732 C CA . GLU A 1 221 ? 3.337 -14.019 -28.189 1.00 96.56 221 GLU A CA 1
ATOM 1733 C C . GLU A 1 221 ? 4.574 -13.138 -27.989 1.00 96.56 221 GLU A C 1
ATOM 1735 O O . GLU A 1 221 ? 5.704 -13.629 -27.974 1.00 96.56 221 GLU A O 1
ATOM 1740 N N . THR A 1 222 ? 4.392 -11.823 -27.863 1.00 96.94 222 THR A N 1
ATOM 1741 C CA . THR A 1 222 ? 5.496 -10.878 -27.678 1.00 96.94 222 THR A CA 1
ATOM 1742 C C . THR A 1 222 ? 5.082 -9.693 -26.818 1.00 96.94 222 THR A C 1
ATOM 1744 O O . THR A 1 222 ? 4.164 -8.953 -27.165 1.00 96.94 222 THR A O 1
ATOM 1747 N N . ILE A 1 223 ? 5.839 -9.463 -25.747 1.00 97.50 223 ILE A N 1
ATOM 1748 C CA . ILE A 1 223 ? 5.748 -8.265 -24.904 1.00 97.50 223 ILE A CA 1
ATOM 1749 C C . ILE A 1 223 ? 6.943 -7.369 -25.230 1.00 97.50 223 ILE A C 1
ATOM 1751 O O . ILE A 1 223 ? 8.044 -7.869 -25.466 1.00 97.50 223 ILE A O 1
ATOM 1755 N N . VAL A 1 224 ? 6.753 -6.053 -25.259 1.00 97.81 224 VAL A N 1
ATOM 1756 C CA . VAL A 1 224 ? 7.848 -5.097 -25.467 1.00 97.81 224 VAL A CA 1
ATOM 1757 C C . VAL A 1 224 ? 7.971 -4.194 -24.255 1.00 97.81 224 VAL A C 1
ATOM 1759 O O . VAL A 1 224 ? 7.031 -3.462 -23.957 1.00 97.81 224 VAL A O 1
ATOM 1762 N N . PHE A 1 225 ? 9.137 -4.204 -23.610 1.00 98.00 225 PHE A N 1
ATOM 1763 C CA . PHE A 1 225 ? 9.458 -3.246 -22.549 1.00 98.00 225 PHE A CA 1
ATOM 1764 C C . PHE A 1 225 ? 10.412 -2.164 -23.051 1.00 98.00 225 PHE A C 1
ATOM 1766 O O . PHE A 1 225 ? 11.321 -2.445 -23.839 1.00 98.00 225 PHE A O 1
ATOM 1773 N N . PHE A 1 226 ? 10.211 -0.926 -22.606 1.00 96.00 226 PHE A N 1
ATOM 1774 C CA . PHE A 1 226 ? 10.843 0.282 -23.148 1.00 96.00 226 PHE A CA 1
ATOM 1775 C C . PHE A 1 226 ? 11.950 0.802 -22.225 1.00 96.00 226 PHE A C 1
ATOM 1777 O O . PHE A 1 226 ? 11.940 1.950 -21.799 1.00 96.00 226 PHE A O 1
ATOM 1784 N N . ALA A 1 227 ? 12.974 -0.044 -22.056 1.00 91.62 227 ALA A N 1
ATOM 1785 C CA . ALA A 1 227 ? 13.951 -0.083 -20.966 1.00 91.62 227 ALA A CA 1
ATOM 1786 C C . ALA A 1 227 ? 13.392 -0.804 -19.736 1.00 91.62 227 ALA A C 1
ATOM 1788 O O . ALA A 1 227 ? 12.442 -0.355 -19.122 1.00 91.62 227 ALA A O 1
ATOM 1789 N N . ALA A 1 228 ? 14.010 -1.932 -19.385 1.00 97.44 228 ALA A N 1
ATOM 1790 C CA . ALA A 1 228 ? 13.584 -2.742 -18.252 1.00 97.44 228 ALA A CA 1
ATOM 1791 C C . ALA A 1 228 ? 14.748 -3.034 -17.312 1.00 97.44 228 ALA A C 1
ATOM 1793 O O . ALA A 1 228 ? 15.836 -3.360 -17.791 1.00 97.44 228 ALA A O 1
ATOM 1794 N N . HIS A 1 229 ? 14.513 -2.972 -16.006 1.00 98.25 229 HIS A N 1
ATOM 1795 C CA . HIS A 1 229 ? 15.392 -3.583 -15.016 1.00 98.25 229 HIS A CA 1
ATOM 1796 C C . HIS A 1 229 ? 15.363 -5.108 -15.165 1.00 98.25 229 HIS A C 1
ATOM 1798 O O . HIS A 1 229 ? 14.323 -5.700 -15.473 1.00 98.25 229 HIS A O 1
ATOM 1804 N N . SER A 1 230 ? 16.499 -5.759 -14.922 1.00 98.25 230 SER A N 1
ATOM 1805 C CA . SER A 1 230 ? 16.501 -7.190 -14.638 1.00 98.25 230 SER A CA 1
ATOM 1806 C C . SER A 1 230 ? 16.088 -7.445 -13.190 1.00 98.25 230 SER A C 1
ATOM 1808 O O . SER A 1 230 ? 16.357 -6.643 -12.294 1.00 98.25 230 SER A O 1
ATOM 1810 N N . LEU A 1 231 ? 15.436 -8.580 -12.961 1.00 98.44 231 LEU A N 1
ATOM 1811 C CA . LEU A 1 231 ? 14.905 -8.997 -11.670 1.00 98.44 231 LEU A CA 1
ATOM 1812 C C . LEU A 1 231 ? 15.530 -10.325 -11.236 1.00 98.44 231 LEU A C 1
ATOM 1814 O O . LEU A 1 231 ? 15.915 -11.160 -12.062 1.00 98.44 231 LEU A O 1
ATOM 1818 N N . GLN A 1 232 ? 15.571 -10.543 -9.929 1.00 98.00 232 GLN A N 1
ATOM 1819 C CA . GLN A 1 232 ? 15.699 -11.859 -9.313 1.00 98.00 232 GLN A CA 1
ATOM 1820 C C . GLN A 1 232 ? 14.451 -12.133 -8.473 1.00 98.00 232 GLN A C 1
ATOM 1822 O O . GLN A 1 232 ? 13.895 -11.230 -7.854 1.00 98.00 232 GLN A O 1
ATOM 1827 N N . THR A 1 233 ? 14.013 -13.390 -8.468 1.00 97.88 233 THR A N 1
ATOM 1828 C CA . THR A 1 233 ? 12.869 -13.856 -7.688 1.00 97.88 233 THR A CA 1
ATOM 1829 C C . THR A 1 233 ? 13.130 -15.260 -7.155 1.00 97.88 233 THR A C 1
ATOM 1831 O O . THR A 1 233 ? 13.738 -16.074 -7.855 1.00 97.88 233 THR A O 1
ATOM 1834 N N . ASP A 1 234 ? 12.629 -15.550 -5.957 1.00 95.75 234 ASP A N 1
ATOM 1835 C CA . ASP A 1 234 ? 12.519 -16.919 -5.431 1.00 95.75 234 ASP A CA 1
ATOM 1836 C C . ASP A 1 234 ? 11.213 -17.618 -5.872 1.00 95.75 234 ASP A C 1
ATOM 1838 O O . ASP A 1 234 ? 11.002 -18.800 -5.590 1.00 95.75 234 ASP A O 1
ATOM 1842 N N . GLY A 1 235 ? 10.327 -16.889 -6.561 1.00 96.69 235 GLY A N 1
ATOM 1843 C CA . GLY A 1 235 ? 9.058 -17.377 -7.092 1.00 96.69 235 GLY A CA 1
ATOM 1844 C C . GLY A 1 235 ? 9.113 -17.739 -8.580 1.00 96.69 235 GLY A C 1
ATOM 1845 O O . GLY A 1 235 ? 10.086 -18.303 -9.082 1.00 96.69 235 GLY A O 1
ATOM 1846 N N . LEU A 1 236 ? 8.027 -17.445 -9.298 1.00 98.06 236 LEU A N 1
ATOM 1847 C CA . LEU A 1 236 ? 7.898 -17.767 -10.717 1.00 98.06 236 LEU A CA 1
ATOM 1848 C C . LEU A 1 236 ? 8.431 -16.617 -11.571 1.00 98.06 236 LEU A C 1
ATOM 1850 O O . LEU A 1 236 ? 7.868 -15.526 -11.605 1.00 98.06 236 LEU A O 1
ATOM 1854 N N . SER A 1 237 ? 9.477 -16.886 -12.343 1.00 98.19 237 SER A N 1
ATOM 1855 C CA . SER A 1 237 ? 9.910 -15.973 -13.395 1.00 98.19 237 SER A CA 1
ATOM 1856 C C . SER A 1 237 ? 8.907 -15.978 -14.559 1.00 98.19 237 SER A C 1
ATOM 1858 O O . SER A 1 237 ? 8.670 -17.016 -15.179 1.00 98.19 237 SER A O 1
ATOM 1860 N N . LEU A 1 238 ? 8.300 -14.823 -14.846 1.00 97.94 238 LEU A N 1
ATOM 1861 C CA . LEU A 1 238 ? 7.150 -14.703 -15.746 1.00 97.94 238 LEU A CA 1
ATOM 1862 C C . LEU A 1 238 ? 7.562 -14.310 -17.172 1.00 97.94 238 LEU A C 1
ATOM 1864 O O . LEU A 1 238 ? 7.095 -14.908 -18.142 1.00 97.94 238 LEU A O 1
ATOM 1868 N N . VAL A 1 239 ? 8.450 -13.320 -17.294 1.00 98.50 239 VAL A N 1
ATOM 1869 C CA . VAL A 1 239 ? 8.938 -12.778 -18.571 1.00 98.50 239 VAL A CA 1
ATOM 1870 C C . VAL A 1 239 ? 10.459 -12.836 -18.571 1.00 98.50 239 VAL A C 1
ATOM 1872 O O . VAL A 1 239 ? 11.105 -12.185 -17.749 1.00 98.50 239 VAL A O 1
ATOM 1875 N N . ASN A 1 240 ? 11.033 -13.613 -19.491 1.00 98.31 240 ASN A N 1
ATOM 1876 C CA . ASN A 1 240 ? 12.469 -13.860 -19.566 1.00 98.31 240 ASN A CA 1
ATOM 1877 C C . ASN A 1 240 ? 13.081 -13.366 -20.868 1.00 98.31 240 ASN A C 1
ATOM 1879 O O . ASN A 1 240 ? 12.512 -13.474 -21.956 1.00 98.31 240 ASN A O 1
ATOM 1883 N N . ALA A 1 241 ? 14.287 -12.843 -20.734 1.00 96.88 241 ALA A N 1
ATOM 1884 C CA . ALA A 1 241 ? 15.113 -12.393 -21.825 1.00 96.88 241 ALA A CA 1
ATOM 1885 C C . ALA A 1 241 ? 15.662 -13.579 -22.636 1.00 96.88 241 ALA A C 1
ATOM 1887 O O . ALA A 1 241 ? 15.961 -14.644 -22.089 1.00 96.88 241 ALA A O 1
ATOM 1888 N N . ASP A 1 242 ? 15.825 -13.387 -23.944 1.00 95.38 242 ASP A N 1
ATOM 1889 C CA . ASP A 1 242 ? 16.484 -14.366 -24.807 1.00 95.38 242 ASP A CA 1
ATOM 1890 C C . ASP A 1 242 ? 18.017 -14.363 -24.613 1.00 95.38 242 ASP A C 1
ATOM 1892 O O . ASP A 1 242 ? 18.577 -13.654 -23.776 1.00 95.38 242 ASP A O 1
ATOM 1896 N N . GLU A 1 243 ? 18.725 -15.161 -25.412 1.00 94.12 243 GLU A N 1
ATOM 1897 C CA . GLU A 1 243 ? 20.192 -15.240 -25.378 1.00 94.12 243 GLU A CA 1
ATOM 1898 C C . GLU A 1 243 ? 20.917 -13.989 -25.915 1.00 94.12 243 GLU A C 1
ATOM 1900 O O . GLU A 1 243 ? 22.119 -13.842 -25.693 1.00 94.12 243 GLU A O 1
ATOM 1905 N N . ASN A 1 244 ? 20.217 -13.099 -26.629 1.00 94.31 244 ASN A N 1
ATOM 1906 C CA . ASN A 1 244 ? 20.791 -11.898 -27.252 1.00 94.31 244 ASN A CA 1
ATOM 1907 C C . ASN A 1 244 ? 20.545 -10.627 -26.434 1.00 94.31 244 ASN A C 1
ATOM 1909 O O . ASN A 1 244 ? 21.105 -9.568 -26.737 1.00 94.31 244 ASN A O 1
ATOM 1913 N N . THR A 1 245 ? 19.702 -10.731 -25.415 1.00 97.06 245 THR A N 1
ATOM 1914 C CA . THR A 1 245 ? 19.392 -9.656 -24.492 1.00 97.06 245 THR A CA 1
ATOM 1915 C C . THR A 1 245 ? 20.419 -9.644 -23.370 1.00 97.06 245 THR A C 1
ATOM 1917 O O . THR A 1 245 ? 20.675 -10.649 -22.708 1.00 97.06 245 THR A O 1
ATOM 1920 N N . LEU A 1 246 ? 21.019 -8.481 -23.166 1.00 97.25 246 LEU A N 1
ATOM 1921 C CA . LEU A 1 246 ? 22.119 -8.251 -22.247 1.00 97.25 246 LEU A CA 1
ATOM 1922 C C . LEU A 1 246 ? 21.704 -7.225 -21.194 1.00 97.25 246 LEU A C 1
ATOM 1924 O O . LEU A 1 246 ? 20.827 -6.397 -21.428 1.00 97.25 246 LEU A O 1
ATOM 1928 N N . SER A 1 247 ? 22.389 -7.250 -20.057 1.00 97.75 247 SER A N 1
ATOM 1929 C CA . SER A 1 247 ? 22.299 -6.216 -19.027 1.00 97.75 247 SER A CA 1
ATOM 1930 C C . SER A 1 247 ? 23.456 -5.227 -19.157 1.00 97.75 247 SER A C 1
ATOM 1932 O O . SER A 1 247 ? 24.579 -5.598 -19.522 1.00 97.75 247 SER A O 1
ATOM 1934 N N . SER A 1 248 ? 23.192 -3.957 -18.848 1.00 96.31 248 SER A N 1
ATOM 1935 C CA . SER A 1 248 ? 24.213 -2.906 -18.788 1.00 96.31 248 SER A CA 1
ATOM 1936 C C . SER A 1 248 ? 25.251 -3.124 -17.679 1.00 96.31 248 SER A C 1
ATOM 1938 O O . SER A 1 248 ? 26.384 -2.663 -17.826 1.00 96.31 248 SER A O 1
ATOM 1940 N N . LEU A 1 249 ? 24.905 -3.861 -16.616 1.00 95.81 249 LEU A N 1
ATOM 1941 C CA . LEU A 1 249 ? 25.793 -4.134 -15.478 1.00 95.81 249 LEU A CA 1
ATOM 1942 C C . LEU A 1 249 ? 26.180 -5.614 -15.346 1.00 95.81 249 LEU A C 1
ATOM 1944 O O . LEU A 1 249 ? 27.302 -5.926 -14.945 1.00 95.81 249 LEU A O 1
ATOM 1948 N N . ARG A 1 250 ? 25.299 -6.542 -15.731 1.00 93.75 250 ARG A N 1
ATOM 1949 C CA . ARG A 1 250 ? 25.476 -7.995 -15.553 1.00 93.75 250 ARG A CA 1
ATOM 1950 C C . ARG A 1 250 ? 26.005 -8.658 -16.821 1.00 93.75 250 ARG A C 1
ATOM 1952 O O . ARG A 1 250 ? 25.357 -9.476 -17.472 1.00 93.75 250 ARG A O 1
ATOM 1959 N N . SER A 1 251 ? 27.209 -8.250 -17.213 1.00 88.00 251 SER A N 1
ATOM 1960 C CA . SER A 1 251 ? 27.846 -8.725 -18.444 1.00 88.00 251 SER A CA 1
ATOM 1961 C C . SER A 1 251 ? 28.090 -10.240 -18.429 1.00 88.00 251 SER A C 1
ATOM 1963 O O . SER A 1 251 ? 28.814 -10.750 -17.578 1.00 88.00 251 SER A O 1
ATOM 1965 N N . GLY A 1 252 ? 27.567 -10.942 -19.438 1.00 87.50 252 GLY A N 1
ATOM 1966 C CA . GLY A 1 252 ? 27.774 -12.383 -19.636 1.00 87.50 252 GLY A CA 1
ATOM 1967 C C . GLY A 1 252 ? 26.697 -13.280 -19.024 1.00 87.50 252 GLY A C 1
ATOM 1968 O O . GLY A 1 252 ? 26.749 -14.491 -19.232 1.00 87.50 252 GLY A O 1
ATOM 1969 N N . GLU A 1 253 ? 25.726 -12.707 -18.316 1.00 93.38 253 GLU A N 1
ATOM 1970 C CA . GLU A 1 253 ? 24.524 -13.413 -17.877 1.00 93.38 253 GLU A CA 1
ATOM 1971 C C . GLU A 1 253 ? 23.458 -13.411 -18.986 1.00 93.38 253 GLU A C 1
ATOM 1973 O O . GLU A 1 253 ? 23.366 -12.469 -19.772 1.00 93.38 253 GLU A O 1
ATOM 1978 N N . THR A 1 254 ? 22.667 -14.482 -19.065 1.00 91.00 254 THR A N 1
ATOM 1979 C CA . THR A 1 254 ? 21.619 -14.701 -20.083 1.00 91.00 254 THR A CA 1
ATOM 1980 C C . THR A 1 254 ? 20.363 -15.250 -19.418 1.00 91.00 254 THR A C 1
ATOM 1982 O O . THR A 1 254 ? 20.468 -15.843 -18.345 1.00 91.00 254 THR A O 1
ATOM 1985 N N . GLY A 1 255 ? 19.197 -15.145 -20.064 1.00 93.38 255 GLY A N 1
ATOM 1986 C CA . GLY A 1 255 ? 17.940 -15.591 -19.445 1.00 93.38 255 GLY A CA 1
ATOM 1987 C C . GLY A 1 255 ? 17.503 -14.681 -18.296 1.00 93.38 255 GLY A C 1
ATOM 1988 O O . GLY A 1 255 ? 16.932 -15.146 -17.317 1.00 93.38 255 GLY A O 1
ATOM 1989 N N . LEU A 1 256 ? 17.849 -13.395 -18.387 1.00 97.88 256 LEU A N 1
ATOM 1990 C CA . LEU A 1 256 ? 17.546 -12.383 -17.380 1.00 97.88 256 LEU A CA 1
ATOM 1991 C C . LEU A 1 256 ? 16.027 -12.201 -17.268 1.00 97.88 256 LEU A C 1
ATOM 1993 O O . LEU A 1 256 ? 15.339 -12.068 -18.276 1.00 97.88 256 LEU A O 1
ATOM 1997 N N . THR A 1 257 ? 15.496 -12.188 -16.054 1.00 98.50 257 THR A N 1
ATOM 1998 C CA . THR A 1 257 ? 14.062 -11.993 -15.821 1.00 98.50 257 THR A CA 1
ATOM 1999 C C . THR A 1 257 ? 13.718 -10.506 -15.859 1.00 98.50 257 THR A C 1
ATOM 2001 O O . THR A 1 257 ? 14.452 -9.706 -15.294 1.00 98.50 257 THR A O 1
ATOM 2004 N N . ALA A 1 258 ? 12.619 -10.134 -16.515 1.00 98.38 258 ALA A N 1
ATOM 2005 C CA . ALA A 1 258 ? 12.125 -8.754 -16.607 1.00 98.38 258 ALA A CA 1
ATOM 2006 C C . ALA A 1 258 ? 10.754 -8.557 -15.936 1.00 98.38 258 ALA A C 1
ATOM 2008 O O . ALA A 1 258 ? 10.371 -7.433 -15.624 1.00 98.38 258 ALA A O 1
ATOM 2009 N N . ALA A 1 259 ? 10.017 -9.644 -15.696 1.00 98.69 259 ALA A N 1
ATOM 2010 C CA . ALA A 1 259 ? 8.845 -9.654 -14.829 1.00 98.69 259 ALA A CA 1
ATOM 2011 C C . ALA A 1 259 ? 8.764 -10.980 -14.070 1.00 98.69 259 ALA A C 1
ATOM 2013 O O . ALA A 1 259 ? 9.094 -12.036 -14.621 1.00 98.69 259 ALA A O 1
ATOM 2014 N N . ALA A 1 260 ? 8.320 -10.931 -12.820 1.00 98.62 260 ALA A N 1
ATOM 2015 C CA . ALA A 1 260 ? 8.304 -12.073 -11.917 1.00 98.62 260 ALA A CA 1
ATOM 2016 C C . ALA A 1 260 ? 7.085 -12.058 -10.995 1.00 98.62 260 ALA A C 1
ATOM 2018 O O . ALA A 1 260 ? 6.528 -11.007 -10.697 1.00 98.62 260 ALA A O 1
ATOM 2019 N N . LEU A 1 261 ? 6.708 -13.238 -10.518 1.00 98.56 261 LEU A N 1
ATOM 2020 C CA . LEU A 1 261 ? 5.729 -13.435 -9.463 1.00 98.56 261 LEU A CA 1
ATOM 2021 C C . LEU A 1 261 ? 6.414 -13.938 -8.196 1.00 98.56 261 LEU A C 1
ATOM 2023 O O . LEU A 1 261 ? 7.244 -14.844 -8.255 1.00 98.56 261 LEU A O 1
ATOM 2027 N N . ALA A 1 262 ? 5.988 -13.421 -7.051 1.00 98.00 262 ALA A N 1
ATOM 2028 C CA . ALA A 1 262 ? 6.405 -13.876 -5.732 1.00 98.00 262 ALA A CA 1
ATOM 2029 C C . ALA A 1 262 ? 5.202 -14.072 -4.796 1.00 98.00 262 ALA A C 1
ATOM 2031 O O . ALA A 1 262 ? 4.049 -13.937 -5.215 1.00 98.00 262 ALA A O 1
ATOM 2032 N N . ALA A 1 263 ? 5.474 -14.477 -3.549 1.00 96.06 263 ALA A N 1
ATOM 2033 C CA . ALA A 1 263 ? 4.466 -14.762 -2.522 1.00 96.06 263 ALA A CA 1
ATOM 2034 C C . ALA A 1 263 ? 3.308 -15.642 -3.040 1.00 96.06 263 ALA A C 1
ATOM 2036 O O . ALA A 1 263 ? 2.134 -15.287 -2.952 1.00 96.06 263 ALA A O 1
ATOM 2037 N N . ASN A 1 264 ? 3.645 -16.784 -3.652 1.00 93.31 264 ASN A N 1
ATOM 2038 C CA . ASN A 1 264 ? 2.680 -17.717 -4.255 1.00 93.31 264 ASN A CA 1
ATOM 2039 C C . ASN A 1 264 ? 1.774 -17.088 -5.335 1.00 93.31 264 ASN A C 1
ATOM 2041 O O . ASN A 1 264 ? 0.616 -17.474 -5.483 1.00 93.31 264 ASN A O 1
ATOM 2045 N N . GLY A 1 265 ? 2.300 -16.127 -6.101 1.00 95.62 265 GLY A N 1
ATOM 2046 C CA . GLY A 1 265 ? 1.574 -15.476 -7.194 1.00 95.62 265 GLY A CA 1
ATOM 2047 C C . GLY A 1 265 ? 0.725 -14.277 -6.768 1.00 95.62 265 GLY A C 1
ATOM 2048 O O . GLY A 1 265 ? -0.095 -13.822 -7.565 1.00 95.62 265 GLY A O 1
ATOM 2049 N N . ARG A 1 266 ? 0.905 -13.774 -5.537 1.00 97.38 266 ARG A N 1
ATOM 2050 C CA . ARG A 1 266 ? 0.206 -12.588 -5.009 1.00 97.38 266 ARG A CA 1
ATOM 2051 C C . ARG A 1 266 ? 0.966 -11.278 -5.206 1.00 97.38 266 ARG A C 1
ATOM 2053 O O . ARG A 1 266 ? 0.344 -10.223 -5.179 1.00 97.38 266 ARG A O 1
ATOM 2060 N N . VAL A 1 267 ? 2.270 -11.339 -5.475 1.00 98.69 267 VAL A N 1
ATOM 2061 C CA . VAL A 1 267 ? 3.089 -10.160 -5.795 1.00 98.69 267 VAL A CA 1
ATOM 2062 C C . VAL A 1 267 ? 3.568 -10.261 -7.237 1.00 98.69 267 VAL A C 1
ATOM 2064 O O . VAL A 1 267 ? 4.223 -11.242 -7.585 1.00 98.69 267 VAL A O 1
ATOM 2067 N N . LEU A 1 268 ? 3.263 -9.263 -8.065 1.00 98.81 268 LEU A N 1
ATOM 2068 C CA . LEU A 1 268 ? 3.770 -9.114 -9.429 1.00 98.81 268 LEU A CA 1
ATOM 2069 C C . LEU A 1 268 ? 4.824 -8.012 -9.453 1.00 98.81 268 LEU A C 1
ATOM 2071 O O . LEU A 1 268 ? 4.530 -6.878 -9.104 1.00 98.81 268 LEU A O 1
ATOM 2075 N N . ALA A 1 269 ? 6.029 -8.342 -9.904 1.00 98.81 269 ALA A N 1
ATOM 2076 C CA . ALA A 1 269 ? 7.120 -7.403 -10.116 1.00 98.81 269 ALA A CA 1
ATOM 2077 C C . ALA A 1 269 ? 7.340 -7.169 -11.613 1.00 98.81 269 ALA A C 1
ATOM 2079 O O . ALA A 1 269 ? 7.561 -8.127 -12.359 1.00 98.81 269 ALA A O 1
ATOM 2080 N N . LEU A 1 270 ? 7.312 -5.909 -12.045 1.00 98.75 270 LEU A N 1
ATOM 2081 C CA . LEU A 1 270 ? 7.619 -5.478 -13.410 1.00 98.75 270 LEU A CA 1
ATOM 2082 C C . LEU A 1 270 ? 8.874 -4.605 -13.419 1.00 98.75 270 LEU A C 1
ATOM 2084 O O . LEU A 1 270 ? 8.960 -3.642 -12.662 1.00 98.75 270 LEU A O 1
ATOM 2088 N N . GLY A 1 271 ? 9.830 -4.921 -14.291 1.00 98.31 271 GLY A N 1
ATOM 2089 C CA . GLY A 1 271 ? 11.032 -4.111 -14.496 1.00 98.31 271 GLY A CA 1
ATOM 2090 C C . GLY A 1 271 ? 10.838 -2.910 -15.426 1.00 98.31 271 GLY A C 1
ATOM 2091 O O . GLY A 1 271 ? 11.814 -2.211 -15.677 1.00 98.31 271 GLY A O 1
ATOM 2092 N N . ASP A 1 272 ? 9.633 -2.700 -15.964 1.00 97.88 272 ASP A N 1
ATOM 2093 C CA . ASP A 1 272 ? 9.279 -1.581 -16.843 1.00 97.88 272 ASP A CA 1
ATOM 2094 C C . ASP A 1 272 ? 7.845 -1.115 -16.562 1.00 97.88 272 ASP A C 1
ATOM 2096 O O . ASP A 1 272 ? 6.917 -1.929 -16.521 1.00 97.88 272 ASP A O 1
ATOM 2100 N N . VAL A 1 273 ? 7.665 0.197 -16.399 1.00 96.12 273 VAL A N 1
ATOM 2101 C CA . VAL A 1 273 ? 6.351 0.848 -16.260 1.00 96.12 273 VAL A CA 1
ATOM 2102 C C . VAL A 1 273 ? 5.878 1.352 -17.619 1.00 96.12 273 VAL A C 1
ATOM 2104 O O . VAL A 1 273 ? 4.682 1.323 -17.922 1.00 96.12 273 VAL A O 1
ATOM 2107 N N . THR A 1 274 ? 6.817 1.773 -18.470 1.00 96.38 274 THR A N 1
ATOM 2108 C CA . THR A 1 274 ? 6.546 2.437 -19.742 1.00 96.38 274 THR A CA 1
ATOM 2109 C C . THR A 1 274 ? 5.658 1.590 -20.653 1.00 96.38 274 THR A C 1
ATOM 2111 O O . THR A 1 274 ? 4.762 2.139 -21.297 1.00 96.38 274 THR A O 1
ATOM 2114 N N . ALA A 1 275 ? 5.809 0.261 -20.658 1.00 96.50 275 ALA A N 1
ATOM 2115 C CA . ALA A 1 275 ? 4.943 -0.661 -21.397 1.00 96.50 275 ALA A CA 1
ATOM 2116 C C . ALA A 1 275 ? 3.440 -0.550 -21.084 1.00 96.50 275 ALA A C 1
ATOM 2118 O O . ALA A 1 275 ? 2.638 -0.969 -21.918 1.00 96.50 275 ALA A O 1
ATOM 2119 N N . LEU A 1 276 ? 3.048 0.007 -19.933 1.00 96.06 276 LEU A N 1
ATOM 2120 C CA . LEU A 1 276 ? 1.649 0.172 -19.518 1.00 96.06 276 LEU A CA 1
ATOM 2121 C C . LEU A 1 276 ? 1.078 1.569 -19.829 1.00 96.06 276 LEU A C 1
ATOM 2123 O O . LEU A 1 276 ? -0.124 1.781 -19.694 1.00 96.06 276 LEU A O 1
ATOM 2127 N N . THR A 1 277 ? 1.912 2.507 -20.283 1.00 96.75 277 THR A N 1
ATOM 2128 C CA . THR A 1 277 ? 1.534 3.918 -20.486 1.00 96.75 277 THR A CA 1
ATOM 2129 C C . THR A 1 277 ? 0.751 4.153 -21.791 1.00 96.75 277 THR A C 1
ATOM 2131 O O . THR A 1 277 ? 0.813 3.338 -22.728 1.00 96.75 277 THR A O 1
ATOM 2134 N N . PRO A 1 278 ? 0.038 5.294 -21.942 1.00 96.31 278 PRO A N 1
ATOM 2135 C CA . PRO A 1 278 ? -0.792 5.578 -23.119 1.00 96.31 278 PRO A CA 1
ATOM 2136 C C . PRO A 1 278 ? -0.074 5.433 -24.467 1.00 96.31 278 PRO A C 1
ATOM 2138 O O . PRO A 1 278 ? -0.671 4.977 -25.443 1.00 96.31 278 PRO A O 1
ATOM 2141 N N . SER A 1 279 ? 1.215 5.770 -24.522 1.00 93.06 279 SER A N 1
ATOM 2142 C CA . SER A 1 279 ? 1.998 5.756 -25.764 1.00 93.06 279 SER A CA 1
ATOM 2143 C C . SER A 1 279 ? 2.442 4.356 -26.200 1.00 93.06 279 SER A C 1
ATOM 2145 O O . SER A 1 279 ? 2.696 4.141 -27.389 1.00 93.06 279 SER A O 1
ATOM 2147 N N . PHE A 1 280 ? 2.535 3.409 -25.264 1.00 95.56 280 PHE A N 1
ATOM 2148 C CA . PHE A 1 280 ? 3.239 2.142 -25.477 1.00 95.56 280 PHE A CA 1
ATOM 2149 C C . PHE A 1 280 ? 2.399 0.895 -25.177 1.00 95.56 280 PHE A C 1
ATOM 2151 O O . PHE A 1 280 ? 2.706 -0.167 -25.722 1.00 95.56 280 PHE A O 1
ATOM 2158 N N . HIS A 1 281 ? 1.298 1.010 -24.424 1.00 96.69 281 HIS A N 1
ATOM 2159 C CA . HIS A 1 281 ? 0.442 -0.135 -24.087 1.00 96.69 281 HIS A CA 1
ATOM 2160 C C . HIS A 1 281 ? -0.152 -0.850 -25.301 1.00 96.69 281 HIS A C 1
ATOM 2162 O O . HIS A 1 281 ? -0.470 -2.020 -25.204 1.00 96.69 281 HIS A O 1
ATOM 2168 N N . THR A 1 282 ? -0.262 -0.215 -26.470 1.00 96.88 282 THR A N 1
ATOM 2169 C CA . THR A 1 282 ? -0.790 -0.874 -27.680 1.00 96.88 282 THR A CA 1
ATOM 2170 C C . THR A 1 282 ? 0.278 -1.502 -28.571 1.00 96.88 282 THR A C 1
ATOM 2172 O O . THR A 1 282 ? -0.063 -1.994 -29.643 1.00 96.88 282 THR A O 1
ATOM 2175 N N . ILE A 1 283 ? 1.560 -1.484 -28.195 1.00 96.44 283 ILE A N 1
ATOM 2176 C CA . ILE A 1 283 ? 2.631 -2.074 -29.010 1.00 96.44 283 ILE A CA 1
ATOM 2177 C C . ILE A 1 283 ? 2.760 -3.570 -28.713 1.00 96.44 283 ILE A C 1
ATOM 2179 O O . ILE A 1 283 ? 2.838 -3.972 -27.557 1.00 96.44 283 ILE A O 1
ATOM 2183 N N . ALA A 1 284 ? 2.831 -4.386 -29.771 1.00 96.25 284 ALA A N 1
ATOM 2184 C CA . ALA A 1 284 ? 2.799 -5.847 -29.679 1.00 96.25 284 ALA A CA 1
ATOM 2185 C C . ALA A 1 284 ? 1.632 -6.310 -28.785 1.00 96.25 284 ALA A C 1
ATOM 2187 O O . ALA A 1 284 ? 0.534 -5.782 -28.930 1.00 96.25 284 ALA A O 1
ATOM 2188 N N . ASP A 1 285 ? 1.834 -7.268 -27.880 1.00 97.75 285 ASP A N 1
ATOM 2189 C CA . ASP A 1 285 ? 0.759 -7.792 -27.032 1.00 97.75 285 ASP A CA 1
ATOM 2190 C C . ASP A 1 285 ? 0.663 -7.087 -25.664 1.00 97.75 285 ASP A C 1
ATOM 2192 O O . ASP A 1 285 ? -0.008 -7.587 -24.759 1.00 97.75 285 ASP A O 1
ATOM 2196 N N . ASN A 1 286 ? 1.284 -5.908 -25.501 1.00 98.12 286 ASN A N 1
ATOM 2197 C CA . ASN A 1 286 ? 1.251 -5.147 -24.245 1.00 98.12 286 ASN A CA 1
ATOM 2198 C C . ASN A 1 286 ? -0.183 -4.836 -23.782 1.00 98.12 286 ASN A C 1
ATOM 2200 O O . ASN A 1 286 ? -0.447 -4.847 -22.584 1.00 98.12 286 ASN A O 1
ATOM 2204 N N . ASP A 1 287 ? -1.132 -4.634 -24.702 1.00 97.75 287 ASP A N 1
ATOM 2205 C CA . ASP A 1 287 ? -2.507 -4.261 -24.338 1.00 97.75 287 ASP A CA 1
ATOM 2206 C C . ASP A 1 287 ? -3.279 -5.466 -23.783 1.00 97.75 287 ASP A C 1
ATOM 2208 O O . ASP A 1 287 ? -4.104 -5.352 -22.874 1.00 97.75 287 ASP A O 1
ATOM 2212 N N . ARG A 1 288 ? -2.961 -6.666 -24.293 1.00 97.62 288 ARG A N 1
ATOM 2213 C CA . ARG A 1 288 ? -3.428 -7.923 -23.701 1.00 97.62 288 ARG A CA 1
ATOM 2214 C C . ARG A 1 288 ? -2.785 -8.135 -22.338 1.00 97.62 288 ARG A C 1
ATOM 2216 O O . ARG A 1 288 ? -3.498 -8.502 -21.411 1.00 97.62 288 ARG A O 1
ATOM 2223 N N . PHE A 1 289 ? -1.483 -7.885 -22.202 1.00 98.00 289 PHE A N 1
ATOM 2224 C CA . PHE A 1 289 ? -0.790 -8.024 -20.922 1.00 98.00 289 PHE A CA 1
ATOM 2225 C C . PHE A 1 289 ? -1.371 -7.082 -19.859 1.00 98.00 289 PHE A C 1
ATOM 2227 O O . PHE A 1 289 ? -1.679 -7.526 -18.757 1.00 98.00 289 PHE A O 1
ATOM 2234 N N . LEU A 1 290 ? -1.635 -5.823 -20.216 1.00 97.94 290 LEU A N 1
ATOM 2235 C CA . LEU A 1 290 ? -2.316 -4.840 -19.373 1.00 97.94 290 LEU A CA 1
ATOM 2236 C C . LEU A 1 290 ? -3.707 -5.327 -18.931 1.00 97.94 290 LEU A C 1
ATOM 2238 O O . LEU A 1 290 ? -4.061 -5.211 -17.759 1.00 97.94 290 LEU A O 1
ATOM 2242 N N . SER A 1 291 ? -4.490 -5.902 -19.850 1.00 97.56 291 SER A N 1
ATOM 2243 C CA . SER A 1 291 ? -5.795 -6.496 -19.527 1.00 97.56 291 SER A CA 1
ATOM 2244 C C . SER A 1 291 ? -5.656 -7.682 -18.560 1.00 97.56 291 SER A C 1
ATOM 2246 O O . SER A 1 291 ? -6.367 -7.733 -17.558 1.00 97.56 291 SER A O 1
ATOM 2248 N N . ASN A 1 292 ? -4.677 -8.569 -18.774 1.00 97.69 292 ASN A N 1
ATOM 2249 C CA . ASN A 1 292 ? -4.400 -9.688 -17.870 1.00 97.69 292 ASN A CA 1
ATOM 2250 C C . ASN A 1 292 ? -3.956 -9.207 -16.472 1.00 97.69 292 ASN A C 1
ATOM 2252 O O . ASN A 1 292 ? -4.343 -9.809 -15.471 1.00 97.69 292 ASN A O 1
ATOM 2256 N N . ILE A 1 293 ? -3.164 -8.128 -16.384 1.00 98.19 293 ILE A N 1
ATOM 2257 C CA . ILE A 1 293 ? -2.779 -7.498 -15.108 1.00 98.19 293 ILE A CA 1
ATOM 2258 C C . ILE A 1 293 ? -4.017 -6.959 -14.393 1.00 98.19 293 ILE A C 1
ATOM 2260 O O . ILE A 1 293 ? -4.172 -7.202 -13.201 1.00 98.19 293 ILE A O 1
ATOM 2264 N N . ALA A 1 294 ? -4.918 -6.276 -15.099 1.00 97.81 294 ALA A N 1
ATOM 2265 C CA . ALA A 1 294 ? -6.148 -5.762 -14.505 1.00 97.81 294 ALA A CA 1
ATOM 2266 C C . ALA A 1 294 ? -7.090 -6.886 -14.036 1.00 97.81 294 ALA A C 1
ATOM 2268 O O . ALA A 1 294 ? -7.648 -6.787 -12.946 1.00 97.81 294 ALA A O 1
ATOM 2269 N N . ASP A 1 295 ? -7.228 -7.976 -14.805 1.00 96.88 295 ASP A N 1
ATOM 2270 C CA . ASP A 1 295 ? -7.946 -9.184 -14.362 1.00 96.88 295 ASP A CA 1
ATOM 2271 C C . ASP A 1 295 ? -7.314 -9.777 -13.110 1.00 96.88 295 ASP A C 1
ATOM 2273 O O . ASP A 1 295 ? -8.010 -10.199 -12.188 1.00 96.88 295 ASP A O 1
ATOM 2277 N N . TRP A 1 296 ? -5.985 -9.806 -13.068 1.00 97.50 296 TRP A N 1
ATOM 2278 C CA . TRP A 1 296 ? -5.269 -10.289 -11.909 1.00 97.50 296 TRP A CA 1
ATOM 2279 C C . TRP A 1 296 ? -5.515 -9.366 -10.704 1.00 97.50 296 TRP A C 1
ATOM 2281 O O . TRP A 1 296 ? -5.994 -9.844 -9.689 1.00 97.50 296 TRP A O 1
ATOM 2291 N N . LEU A 1 297 ? -5.309 -8.059 -10.783 1.00 97.69 297 LEU A N 1
ATOM 2292 C CA . LEU A 1 297 ? -5.573 -7.157 -9.651 1.00 97.69 297 LEU A CA 1
ATOM 2293 C C . LEU A 1 297 ? -7.015 -7.272 -9.125 1.00 97.69 297 LEU A C 1
ATOM 2295 O O . LEU A 1 297 ? -7.228 -7.366 -7.920 1.00 97.69 297 LEU A O 1
ATOM 2299 N N . ALA A 1 298 ? -7.993 -7.354 -10.028 1.00 95.81 298 ALA A N 1
ATOM 2300 C CA . ALA A 1 298 ? -9.411 -7.382 -9.682 1.00 95.81 298 ALA A CA 1
ATOM 2301 C C . ALA A 1 298 ? -9.919 -8.741 -9.154 1.00 95.81 298 ALA A C 1
ATOM 2303 O O . ALA A 1 298 ? -10.996 -8.811 -8.566 1.00 95.81 298 ALA A O 1
ATOM 2304 N N . ALA A 1 299 ? -9.168 -9.829 -9.362 1.00 93.69 299 ALA A N 1
ATOM 2305 C CA . ALA A 1 299 ? -9.546 -11.181 -8.939 1.00 93.69 299 ALA A CA 1
ATOM 2306 C C . ALA A 1 299 ? -8.960 -11.588 -7.574 1.00 93.69 299 ALA A C 1
ATOM 2308 O O . ALA A 1 299 ? -8.946 -12.779 -7.244 1.00 93.69 299 ALA A O 1
ATOM 2309 N N . ALA A 1 300 ? -8.404 -10.646 -6.807 1.00 90.19 300 ALA A N 1
ATOM 2310 C CA . ALA A 1 300 ? -7.895 -10.924 -5.470 1.00 90.19 300 ALA A CA 1
ATOM 2311 C C . ALA A 1 300 ? -9.002 -11.469 -4.552 1.00 90.19 300 ALA A C 1
ATOM 2313 O O . ALA A 1 300 ? -10.147 -11.024 -4.586 1.00 90.19 300 ALA A O 1
ATOM 2314 N N . SER A 1 301 ? -8.644 -12.474 -3.754 1.00 86.12 301 SER A N 1
ATOM 2315 C CA . SER A 1 301 ? -9.532 -13.105 -2.781 1.00 86.12 301 SER A CA 1
ATOM 2316 C C . SER A 1 301 ? -8.876 -12.948 -1.427 1.00 86.12 301 SER A C 1
ATOM 2318 O O . SER A 1 301 ? -8.079 -13.797 -1.033 1.00 86.12 301 SER A O 1
ATOM 2320 N N . ARG A 1 302 ? -9.195 -11.838 -0.767 1.00 87.88 302 ARG A N 1
ATOM 2321 C CA . ARG A 1 302 ? -8.693 -11.518 0.561 1.00 87.88 302 ARG A CA 1
ATOM 2322 C C . ARG A 1 302 ? -9.579 -12.159 1.630 1.00 87.88 302 ARG A C 1
ATOM 2324 O O . ARG A 1 302 ? -10.810 -12.150 1.512 1.00 87.88 302 ARG A O 1
ATOM 2331 N N . GLU A 1 303 ? -8.954 -12.747 2.636 1.00 85.62 303 GLU A N 1
ATOM 2332 C CA . GLU A 1 303 ? -9.587 -13.082 3.899 1.00 85.62 303 GLU A CA 1
ATOM 2333 C C . GLU A 1 303 ? -9.765 -11.785 4.674 1.00 85.62 303 GLU A C 1
ATOM 2335 O O . GLU A 1 303 ? -8.807 -11.106 5.014 1.00 85.62 303 GLU A O 1
ATOM 2340 N N . TRP A 1 304 ? -11.020 -11.414 4.886 1.00 87.19 304 TRP A N 1
ATOM 2341 C CA . TRP A 1 304 ? -11.352 -10.272 5.723 1.00 87.19 304 TRP A CA 1
ATOM 2342 C C . TRP A 1 304 ? -11.332 -10.751 7.172 1.00 87.19 304 TRP A C 1
ATOM 2344 O O . TRP A 1 304 ? -11.645 -11.912 7.433 1.00 87.19 304 TRP A O 1
ATOM 2354 N N . ASP A 1 305 ? -11.067 -9.905 8.146 1.00 86.75 305 ASP A N 1
ATOM 2355 C CA . ASP A 1 305 ? -11.196 -10.233 9.566 1.00 86.75 305 ASP A CA 1
ATOM 2356 C C . ASP A 1 305 ? -11.802 -9.050 10.340 1.00 86.75 305 ASP A C 1
ATOM 2358 O O . ASP A 1 305 ? -12.456 -8.185 9.754 1.00 86.75 305 ASP A O 1
ATOM 2362 N N . LEU A 1 306 ? -11.706 -9.068 11.669 1.00 90.38 306 LEU A N 1
ATOM 2363 C CA . LEU A 1 306 ? -12.263 -8.008 12.504 1.00 90.38 306 LEU A CA 1
ATOM 2364 C C . LEU A 1 306 ? -11.494 -6.679 12.373 1.00 90.38 306 LEU A C 1
ATOM 2366 O O . LEU A 1 306 ? -12.103 -5.621 12.523 1.00 90.38 306 LEU A O 1
ATOM 2370 N N . LYS A 1 307 ? -10.192 -6.721 12.058 1.00 88.00 307 LYS A N 1
ATOM 2371 C CA . LYS A 1 307 ? -9.334 -5.540 11.851 1.00 88.00 307 LYS A CA 1
ATOM 2372 C C . LYS A 1 307 ? -9.714 -4.772 10.582 1.00 88.00 307 LYS A C 1
ATOM 2374 O O . LYS A 1 307 ? -9.430 -3.588 10.456 1.00 88.00 307 LYS A O 1
ATOM 2379 N N . ASP A 1 308 ? -10.441 -5.418 9.673 1.00 90.12 308 ASP A N 1
ATOM 2380 C CA . ASP A 1 308 ? -10.961 -4.794 8.458 1.00 90.12 308 ASP A CA 1
ATOM 2381 C C . ASP A 1 308 ? -12.296 -4.078 8.668 1.00 90.12 308 ASP A C 1
ATOM 2383 O O . ASP A 1 308 ? -12.981 -3.749 7.702 1.00 90.12 308 ASP A O 1
ATOM 2387 N N . PHE A 1 309 ? -12.741 -3.862 9.906 1.00 91.88 309 PHE A N 1
ATOM 2388 C CA . PHE A 1 309 ? -13.992 -3.158 10.159 1.00 91.88 309 PHE A CA 1
ATOM 2389 C C . PHE A 1 309 ? -13.975 -1.725 9.585 1.00 91.88 309 PHE A C 1
ATOM 2391 O O . PHE A 1 309 ? -12.995 -1.006 9.772 1.00 91.88 309 PHE A O 1
ATOM 2398 N N . PRO A 1 310 ? -15.052 -1.267 8.909 1.00 92.31 310 PRO A N 1
ATOM 2399 C CA . PRO A 1 310 ? -16.296 -1.978 8.572 1.00 92.31 310 PRO A CA 1
ATOM 2400 C C . PRO A 1 310 ? -16.272 -2.683 7.195 1.00 92.31 310 PRO A C 1
ATOM 2402 O O . PRO A 1 310 ? -17.287 -3.215 6.753 1.00 92.31 310 PRO A O 1
ATOM 2405 N N . HIS A 1 311 ? -15.142 -2.703 6.493 1.00 90.25 311 HIS A N 1
ATOM 2406 C CA . HIS A 1 311 ? -14.988 -3.257 5.144 1.00 90.25 311 HIS A CA 1
ATOM 2407 C C . HIS A 1 311 ? -15.149 -4.782 5.046 1.00 90.25 311 HIS A C 1
ATOM 2409 O O . HIS A 1 311 ? -15.376 -5.292 3.951 1.00 90.25 311 HIS A O 1
ATOM 2415 N N . LEU A 1 312 ? -15.122 -5.516 6.166 1.00 90.94 312 LEU A N 1
ATOM 2416 C CA . LEU A 1 312 ? -15.467 -6.943 6.172 1.00 90.94 312 LEU A CA 1
ATOM 2417 C C . LEU A 1 312 ? -16.916 -7.238 5.736 1.00 90.94 312 LEU A C 1
ATOM 2419 O O . LEU A 1 312 ? -17.223 -8.380 5.386 1.00 90.94 312 LEU A O 1
ATOM 2423 N N . PHE A 1 313 ? -17.811 -6.246 5.788 1.00 91.50 313 PHE A N 1
ATOM 2424 C CA . PHE A 1 313 ? -19.197 -6.373 5.341 1.00 91.50 313 PHE A CA 1
ATOM 2425 C C . PHE A 1 313 ? -19.313 -6.222 3.817 1.00 91.50 313 PHE A C 1
ATOM 2427 O O . PHE A 1 313 ? -18.591 -5.459 3.182 1.00 91.50 313 PHE A O 1
ATOM 2434 N N . ARG A 1 314 ? -20.253 -6.952 3.212 1.00 82.88 314 ARG A N 1
ATOM 2435 C CA . ARG A 1 314 ? -20.453 -7.045 1.756 1.00 82.88 314 ARG A CA 1
ATOM 2436 C C . ARG A 1 314 ? -21.702 -6.315 1.268 1.00 82.88 314 ARG A C 1
ATOM 2438 O O . ARG A 1 314 ? -21.851 -6.106 0.063 1.00 82.88 314 ARG A O 1
ATOM 2445 N N . GLY A 1 315 ? -22.613 -5.956 2.168 1.00 86.31 315 GLY A N 1
ATOM 2446 C CA . GLY A 1 315 ? -23.891 -5.346 1.821 1.00 86.31 315 GLY A CA 1
ATOM 2447 C C . GLY A 1 315 ? -24.436 -4.401 2.892 1.00 86.31 315 GLY A C 1
ATOM 2448 O O . GLY A 1 315 ? -23.714 -3.961 3.783 1.00 86.31 315 GLY A O 1
ATOM 2449 N N . PRO A 1 316 ? -25.728 -4.038 2.802 1.00 93.19 316 PRO A N 1
ATOM 2450 C CA . PRO A 1 316 ? -26.408 -3.299 3.858 1.00 93.19 316 PRO A CA 1
ATOM 2451 C C . PRO A 1 316 ? -26.273 -4.022 5.199 1.00 93.19 316 PRO A C 1
ATOM 2453 O O . PRO A 1 316 ? -26.455 -5.237 5.260 1.00 93.19 316 PRO A O 1
ATOM 2456 N N . VAL A 1 317 ? -25.993 -3.272 6.263 1.00 96.44 317 VAL A N 1
ATOM 2457 C CA . VAL A 1 317 ? -25.740 -3.812 7.600 1.00 96.44 317 VAL A CA 1
ATOM 2458 C C . VAL A 1 317 ? -26.865 -3.411 8.544 1.00 96.44 317 VAL A C 1
ATOM 2460 O O . VAL A 1 317 ? -27.221 -2.235 8.666 1.00 96.44 317 VAL A O 1
ATOM 2463 N N . ASP A 1 318 ? -27.422 -4.392 9.242 1.00 95.81 318 ASP A N 1
ATOM 2464 C CA . ASP A 1 318 ? -28.358 -4.159 10.333 1.00 95.81 318 ASP A CA 1
ATOM 2465 C C . ASP A 1 318 ? -27.611 -4.158 11.677 1.00 95.81 318 ASP A C 1
ATOM 2467 O O . ASP A 1 318 ? -26.920 -5.115 12.018 1.00 95.81 318 ASP A O 1
ATOM 2471 N N . LEU A 1 319 ? -27.772 -3.093 12.464 1.00 95.06 319 LEU A N 1
ATOM 2472 C CA . LEU A 1 319 ? -27.334 -3.045 13.860 1.00 95.06 319 LEU A CA 1
ATOM 2473 C C . LEU A 1 319 ? -28.466 -3.586 14.738 1.00 95.06 319 LEU A C 1
ATOM 2475 O O . LEU A 1 319 ? -29.573 -3.037 14.711 1.00 95.06 319 LEU A O 1
ATOM 2479 N N . VAL A 1 320 ? -28.206 -4.651 15.496 1.00 93.94 320 VAL A N 1
ATOM 2480 C CA . VAL A 1 320 ? -29.226 -5.368 16.277 1.00 93.94 320 VAL A CA 1
ATOM 2481 C C . VAL A 1 320 ? -28.752 -5.587 17.711 1.00 93.94 320 VAL A C 1
ATOM 2483 O O . VAL A 1 320 ? -27.663 -6.095 17.954 1.00 93.94 320 VAL A O 1
ATOM 2486 N N . GLN A 1 321 ? -29.595 -5.233 18.679 1.00 92.31 321 GLN A N 1
ATOM 2487 C CA . GLN A 1 321 ? -29.315 -5.479 20.091 1.00 92.31 321 GLN A CA 1
ATOM 2488 C C . GLN A 1 321 ? -29.651 -6.921 20.480 1.00 92.31 321 GLN A C 1
ATOM 2490 O O . GLN A 1 321 ? -30.758 -7.394 20.213 1.00 92.31 321 GLN A O 1
ATOM 2495 N N . VAL A 1 322 ? -28.734 -7.594 21.173 1.00 87.62 322 VAL A N 1
ATOM 2496 C CA . VAL A 1 322 ? -28.932 -8.954 21.692 1.00 87.62 322 VAL A CA 1
ATOM 2497 C C . VAL A 1 322 ? -29.638 -8.886 23.054 1.00 87.62 322 VAL A C 1
ATOM 2499 O O . VAL A 1 322 ? -29.030 -9.055 24.102 1.00 87.62 322 VAL A O 1
ATOM 2502 N N . SER A 1 323 ? -30.927 -8.529 23.070 1.00 80.19 323 SER A N 1
ATOM 2503 C CA . SER A 1 323 ? -31.741 -8.570 24.299 1.00 80.19 323 SER A CA 1
ATOM 2504 C C . SER A 1 323 ? -33.243 -8.604 24.010 1.00 80.19 323 SER A C 1
ATOM 2506 O O . SER A 1 323 ? -33.708 -7.940 23.080 1.00 80.19 323 SER A O 1
ATOM 2508 N N . GLU A 1 324 ? -34.024 -9.252 24.875 1.00 65.50 324 GLU A N 1
ATOM 2509 C CA . GLU A 1 324 ? -35.490 -9.203 24.842 1.00 65.50 324 GLU A CA 1
ATOM 2510 C C . GLU A 1 324 ? -36.022 -7.926 25.531 1.00 65.50 324 GLU A C 1
ATOM 2512 O O . GLU A 1 324 ? -36.533 -7.952 26.650 1.00 65.50 324 GLU A O 1
ATOM 2517 N N . GLY A 1 325 ? -35.884 -6.758 24.892 1.00 71.19 325 GLY A N 1
ATOM 2518 C CA . GLY A 1 325 ? -36.251 -5.483 25.520 1.00 71.19 325 GLY A CA 1
ATOM 2519 C C . GLY A 1 325 ? -36.409 -4.296 24.571 1.00 71.19 325 GLY A C 1
ATOM 2520 O O . GLY A 1 325 ? -36.343 -4.420 23.350 1.00 71.19 325 GLY A O 1
ATOM 2521 N N . SER A 1 326 ? -36.660 -3.113 25.141 1.00 78.06 326 SER A N 1
ATOM 2522 C CA . SER A 1 326 ? -36.531 -1.857 24.394 1.00 78.06 326 SER A CA 1
ATOM 2523 C C . SER A 1 326 ? -35.062 -1.595 24.070 1.00 78.06 326 SER A C 1
ATOM 2525 O O . SER A 1 326 ? -34.215 -1.828 24.928 1.00 78.06 326 SER A O 1
ATOM 2527 N N . LEU A 1 327 ? -34.792 -1.048 22.882 1.00 82.56 327 LEU A N 1
ATOM 2528 C CA . LEU A 1 327 ? -33.451 -0.623 22.472 1.00 82.56 327 LEU A CA 1
ATOM 2529 C C . LEU A 1 327 ? -32.785 0.245 23.551 1.00 82.56 327 LEU A C 1
ATOM 2531 O O . LEU A 1 327 ? -33.408 1.173 24.077 1.00 82.56 327 LEU A O 1
ATOM 2535 N N . ASP A 1 328 ? -31.525 -0.057 23.849 1.00 84.81 328 ASP A N 1
ATOM 2536 C CA . ASP A 1 328 ? -30.695 0.678 24.790 1.00 84.81 328 ASP A CA 1
ATOM 2537 C C . ASP A 1 328 ? -30.516 2.119 24.270 1.00 84.81 328 ASP A C 1
ATOM 2539 O O . ASP A 1 328 ? -30.059 2.324 23.137 1.00 84.81 328 ASP A O 1
ATOM 2543 N N . PRO A 1 329 ? -30.877 3.148 25.060 1.00 86.50 329 PRO A N 1
ATOM 2544 C CA . PRO A 1 329 ? -30.680 4.542 24.677 1.00 86.50 329 PRO A CA 1
ATOM 2545 C C . P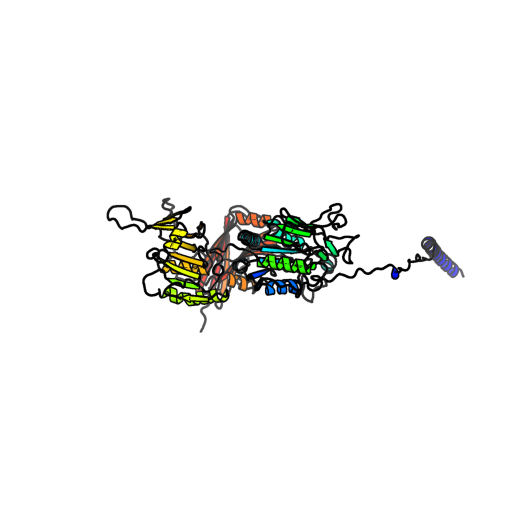RO A 1 329 ? -29.232 4.885 24.301 1.00 86.50 329 PRO A C 1
ATOM 2547 O O . PRO A 1 329 ? -29.030 5.761 23.459 1.00 86.50 329 PRO A O 1
ATOM 2550 N N . ARG A 1 330 ? -28.237 4.200 24.884 1.00 86.44 330 ARG A N 1
ATOM 2551 C CA . ARG A 1 330 ? -26.809 4.370 24.569 1.00 86.44 330 ARG A CA 1
ATOM 2552 C C . ARG A 1 330 ? -26.495 3.895 23.152 1.00 86.44 330 ARG A C 1
ATOM 2554 O O . ARG A 1 330 ? -25.846 4.615 22.398 1.00 86.44 330 ARG A O 1
ATOM 2561 N N . LEU A 1 331 ? -27.051 2.749 22.753 1.00 86.00 331 LEU A N 1
ATOM 2562 C CA . LEU A 1 331 ? -26.921 2.220 21.393 1.00 86.00 331 LEU A CA 1
ATOM 2563 C C . LEU A 1 331 ? -27.587 3.151 20.368 1.00 86.00 331 LEU A C 1
ATOM 2565 O O . LEU A 1 331 ? -27.017 3.438 19.315 1.00 86.00 331 LEU A O 1
ATOM 2569 N N . ILE A 1 332 ? -28.765 3.696 20.696 1.00 87.38 332 ILE A N 1
ATOM 2570 C CA . ILE A 1 332 ? -29.441 4.698 19.854 1.00 87.38 332 ILE A CA 1
ATOM 2571 C C . ILE A 1 332 ? -28.565 5.948 19.700 1.00 87.38 332 ILE A C 1
ATOM 2573 O O . ILE A 1 332 ? -28.408 6.443 18.584 1.00 87.38 332 ILE A O 1
ATOM 2577 N N . ALA A 1 333 ? -27.980 6.448 20.792 1.00 86.19 333 ALA A N 1
ATOM 2578 C CA . ALA A 1 333 ? -27.133 7.639 20.769 1.00 86.19 333 ALA A CA 1
ATOM 2579 C C . ALA A 1 333 ? -25.874 7.459 19.900 1.00 86.19 333 ALA A C 1
ATOM 2581 O O . ALA A 1 333 ? -25.468 8.403 19.227 1.00 86.19 333 ALA A O 1
ATOM 2582 N N . ARG A 1 334 ? -25.294 6.252 19.867 1.00 85.00 334 ARG A N 1
ATOM 2583 C CA . ARG A 1 334 ? -24.108 5.915 19.056 1.00 85.00 334 ARG A CA 1
ATOM 2584 C C . ARG A 1 334 ? -24.425 5.560 17.599 1.00 85.00 334 ARG A C 1
ATOM 2586 O O . ARG A 1 334 ? -23.545 5.647 16.746 1.00 85.00 334 ARG A O 1
ATOM 2593 N N . SER A 1 335 ? -25.676 5.213 17.285 1.00 85.19 335 SER A N 1
ATOM 2594 C CA . SER A 1 335 ? -26.068 4.786 15.933 1.00 85.19 335 SER A CA 1
ATOM 2595 C C . SER A 1 335 ? -25.788 5.827 14.842 1.00 85.19 335 SER A C 1
ATOM 2597 O O . SER A 1 335 ? -25.481 5.437 13.722 1.00 85.19 335 SER A O 1
ATOM 2599 N N . GLY A 1 336 ? -25.832 7.128 15.158 1.00 85.00 336 GLY A N 1
ATOM 2600 C CA . GLY A 1 336 ? -25.518 8.196 14.201 1.00 85.00 336 GLY A CA 1
ATOM 2601 C C . GLY A 1 336 ? -24.050 8.199 13.767 1.00 85.00 336 GLY A C 1
ATOM 2602 O O . GLY A 1 336 ? -23.770 8.199 12.574 1.00 85.00 336 GLY A O 1
ATOM 2603 N N . THR A 1 337 ? -23.120 8.110 14.722 1.00 86.50 337 THR A N 1
ATOM 2604 C CA . THR A 1 337 ? -21.674 8.037 14.444 1.00 86.50 337 THR A CA 1
ATOM 2605 C C . THR A 1 337 ? -21.324 6.775 13.656 1.00 86.50 337 THR A C 1
ATOM 2607 O O . THR A 1 337 ? -20.599 6.837 12.669 1.00 86.50 337 THR A O 1
ATOM 2610 N N . LEU A 1 338 ? -21.907 5.632 14.030 1.00 89.94 338 LEU A N 1
ATOM 2611 C CA . LEU A 1 338 ? -21.745 4.388 13.276 1.00 89.94 338 LEU A CA 1
ATOM 2612 C C . LEU A 1 338 ? -22.321 4.499 11.854 1.00 89.94 338 LEU A C 1
ATOM 2614 O O . LEU A 1 338 ? -21.733 3.997 10.904 1.00 89.94 338 LEU A O 1
ATOM 2618 N N . GLN A 1 339 ? -23.458 5.175 11.675 1.00 92.31 339 GLN A N 1
ATOM 2619 C CA . GLN A 1 339 ? -24.021 5.416 10.346 1.00 92.31 339 GLN A CA 1
ATOM 2620 C C . GLN A 1 339 ? -23.107 6.272 9.470 1.00 92.31 339 GLN A C 1
ATOM 2622 O O . GLN A 1 339 ? -23.006 5.991 8.278 1.00 92.31 339 GLN A O 1
ATOM 2627 N N . GLU A 1 340 ? -22.457 7.288 10.036 1.00 88.88 340 GLU A N 1
ATOM 2628 C CA . GLU A 1 340 ? -21.477 8.116 9.326 1.00 88.88 340 GLU A CA 1
ATOM 2629 C C . GLU A 1 340 ? -20.251 7.294 8.910 1.00 88.88 340 GLU A C 1
ATOM 2631 O O . GLU A 1 340 ? -19.884 7.331 7.736 1.00 88.88 340 GLU A O 1
ATOM 2636 N N . LEU A 1 341 ? -19.697 6.478 9.815 1.00 89.56 341 LEU A N 1
ATOM 2637 C CA . LEU A 1 341 ? -18.571 5.582 9.521 1.00 89.56 341 LEU A CA 1
ATOM 2638 C C . LEU A 1 341 ? -18.891 4.625 8.361 1.00 89.56 341 LEU A C 1
ATOM 2640 O O . LEU A 1 341 ? -18.152 4.545 7.385 1.00 89.56 341 LEU A O 1
ATOM 2644 N N . PHE A 1 342 ? -20.035 3.937 8.415 1.00 92.00 342 PHE A N 1
ATOM 2645 C CA . PHE A 1 342 ? -20.428 3.012 7.347 1.00 92.00 342 PHE A CA 1
ATOM 2646 C C . PHE A 1 342 ? -20.671 3.739 6.021 1.00 92.00 342 PHE A C 1
ATOM 2648 O O . PHE A 1 342 ? -20.325 3.208 4.969 1.00 92.00 342 PHE A O 1
ATOM 2655 N N . GLN A 1 343 ? -21.230 4.954 6.050 1.00 90.06 343 GLN A N 1
ATOM 2656 C CA . GLN A 1 343 ? -21.434 5.753 4.838 1.00 90.06 343 GLN A CA 1
ATOM 2657 C C . GLN A 1 343 ? -20.115 6.149 4.172 1.00 90.06 343 GLN A C 1
ATOM 2659 O O . GLN A 1 343 ? -20.047 6.128 2.942 1.00 90.06 343 GLN A O 1
ATOM 2664 N N . GLN A 1 344 ? -19.081 6.475 4.953 1.00 84.25 344 GLN A N 1
ATOM 2665 C CA . GLN A 1 344 ? -17.737 6.746 4.430 1.00 84.25 344 GLN A CA 1
ATOM 2666 C C . GLN A 1 344 ? -17.171 5.510 3.717 1.00 84.25 344 GLN A C 1
ATOM 2668 O O . GLN A 1 344 ? -16.680 5.621 2.596 1.00 84.25 344 GLN A O 1
ATOM 2673 N N . SER A 1 345 ? -17.395 4.317 4.273 1.00 84.06 345 SER A N 1
ATOM 2674 C CA . SER A 1 345 ? -17.053 3.034 3.641 1.00 84.06 345 SER A CA 1
ATOM 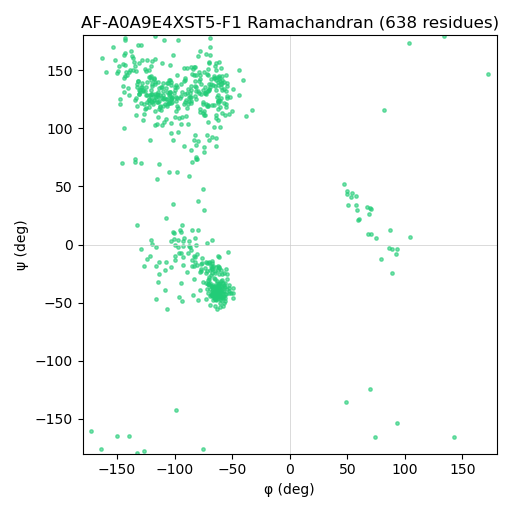2675 C C . SER A 1 345 ? -18.060 2.562 2.574 1.00 84.06 345 SER A C 1
ATOM 2677 O O . SER A 1 345 ? -18.004 1.415 2.137 1.00 84.06 345 SER A O 1
ATOM 2679 N N . ARG A 1 346 ? -18.988 3.426 2.127 1.00 85.94 346 ARG A N 1
ATOM 2680 C CA . ARG A 1 346 ? -20.021 3.151 1.097 1.00 85.94 346 ARG A CA 1
ATOM 2681 C C . ARG A 1 346 ? -20.996 2.019 1.448 1.00 85.94 346 ARG A C 1
ATOM 2683 O O . ARG A 1 346 ? -21.656 1.462 0.569 1.00 85.94 346 ARG A O 1
ATOM 2690 N N . LEU A 1 347 ? -21.135 1.723 2.732 1.00 89.88 347 LEU A N 1
ATOM 2691 C CA . LEU A 1 347 ? -22.106 0.797 3.297 1.00 89.88 347 LEU A CA 1
ATOM 2692 C C . LEU A 1 347 ? -23.288 1.572 3.898 1.00 89.88 347 LEU A C 1
ATOM 2694 O O . LEU A 1 347 ? -23.231 2.775 4.156 1.00 89.88 347 LEU A O 1
ATOM 2698 N N . THR A 1 348 ? -24.397 0.878 4.143 1.00 94.25 348 THR A N 1
ATOM 2699 C CA . THR A 1 348 ? -25.561 1.466 4.822 1.00 94.25 348 THR A CA 1
ATOM 2700 C C . THR A 1 348 ? -25.830 0.740 6.124 1.00 94.25 348 THR A C 1
ATOM 2702 O O . THR A 1 348 ? -26.083 -0.461 6.088 1.00 94.25 348 THR A O 1
ATOM 2705 N N . LEU A 1 349 ? -25.863 1.469 7.242 1.00 95.88 349 LEU A N 1
ATOM 2706 C CA . LEU A 1 349 ? -26.192 0.918 8.555 1.00 95.88 349 LEU A CA 1
ATOM 2707 C C . LEU A 1 349 ? -27.616 1.293 8.992 1.00 95.88 349 LEU A C 1
ATOM 2709 O O . LEU A 1 349 ? -27.988 2.470 9.024 1.00 95.88 349 LEU A O 1
ATOM 2713 N N . SER A 1 350 ? -28.414 0.298 9.376 1.00 94.75 350 SER A N 1
ATOM 2714 C CA . SER 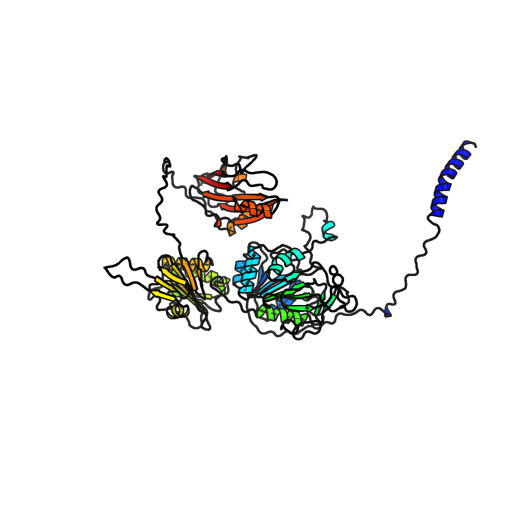A 1 350 ? -29.775 0.491 9.892 1.00 94.75 350 SER A CA 1
ATOM 2715 C C . SER A 1 350 ? -29.948 -0.140 11.269 1.00 94.75 350 SER A C 1
ATOM 2717 O O . SER A 1 350 ? -29.802 -1.345 11.423 1.00 94.75 350 SER A O 1
ATOM 2719 N N . LEU A 1 351 ? -30.334 0.652 12.272 1.00 93.06 351 LEU A N 1
ATOM 2720 C CA . LEU A 1 351 ? -30.720 0.116 13.580 1.00 93.06 351 LEU A CA 1
ATOM 2721 C C . LEU A 1 351 ? -32.073 -0.604 13.465 1.00 93.06 351 LEU A C 1
ATOM 2723 O O . LEU A 1 351 ? -33.080 0.016 13.106 1.00 93.06 351 LEU A O 1
ATOM 2727 N N . ARG A 1 352 ? -32.109 -1.905 13.775 1.00 90.62 352 ARG A N 1
ATOM 2728 C CA . ARG A 1 352 ? -33.316 -2.743 13.689 1.00 90.62 352 ARG A CA 1
ATOM 2729 C C . ARG A 1 352 ? -33.549 -3.545 14.966 1.00 90.62 352 ARG A C 1
ATOM 2731 O O . ARG A 1 352 ? -32.634 -3.849 15.718 1.00 90.62 352 ARG A O 1
ATOM 2738 N N . ALA A 1 353 ? -34.809 -3.923 15.184 1.00 86.38 353 ALA A N 1
ATOM 2739 C CA . ALA A 1 353 ? -35.189 -4.820 16.278 1.00 86.38 353 ALA A CA 1
ATOM 2740 C C . ALA A 1 353 ? -34.866 -6.299 15.987 1.00 86.38 353 ALA A C 1
ATOM 2742 O O . ALA A 1 353 ? -34.808 -7.101 16.908 1.00 86.38 353 ALA A O 1
ATOM 2743 N N . ALA A 1 354 ? -34.707 -6.665 14.713 1.00 88.56 354 ALA A N 1
ATOM 2744 C CA . ALA A 1 354 ? -34.349 -8.007 14.273 1.00 88.56 354 ALA A CA 1
ATOM 2745 C C . ALA A 1 354 ? -33.560 -7.921 12.961 1.00 88.56 354 ALA A C 1
ATOM 2747 O O . ALA A 1 354 ? -33.824 -7.027 12.150 1.00 88.56 354 ALA A O 1
ATOM 2748 N N . ALA A 1 355 ? -32.627 -8.853 12.774 1.00 90.12 355 ALA A N 1
ATOM 2749 C CA . ALA A 1 355 ? -31.788 -8.944 11.585 1.00 90.12 355 ALA A CA 1
ATOM 2750 C C . ALA A 1 355 ? -32.598 -9.365 10.350 1.00 90.12 355 ALA A C 1
ATOM 2752 O O . ALA A 1 355 ? -33.398 -10.303 10.416 1.00 90.12 355 ALA A O 1
ATOM 2753 N N . ASP A 1 356 ? -32.373 -8.695 9.222 1.00 91.38 356 ASP A N 1
ATOM 2754 C CA . ASP A 1 356 ? -32.874 -9.116 7.916 1.00 91.38 356 ASP A CA 1
ATOM 2755 C C . ASP A 1 356 ? -31.948 -10.201 7.331 1.00 91.38 356 ASP A C 1
ATOM 2757 O O . ASP A 1 356 ? -30.744 -9.963 7.251 1.00 91.38 356 ASP A O 1
ATOM 2761 N N . PRO A 1 357 ? -32.439 -11.395 6.940 1.00 88.44 357 PRO A N 1
ATOM 2762 C CA . PRO A 1 357 ? -31.594 -12.466 6.402 1.00 88.44 357 PRO A CA 1
ATOM 2763 C C . PRO A 1 357 ? -30.800 -12.082 5.150 1.00 88.44 357 PRO A C 1
ATOM 2765 O O . PRO A 1 357 ? -29.747 -12.668 4.915 1.00 88.44 357 PRO A O 1
ATOM 2768 N N . ASP A 1 358 ? -31.292 -11.108 4.380 1.00 90.62 358 ASP A N 1
ATOM 2769 C CA . ASP A 1 358 ? -30.653 -10.627 3.150 1.00 90.62 358 ASP A CA 1
ATOM 2770 C C . ASP A 1 358 ? -29.616 -9.512 3.414 1.00 90.62 358 ASP A C 1
ATOM 2772 O O . ASP A 1 358 ? -29.011 -8.993 2.476 1.00 90.62 358 ASP A O 1
ATOM 2776 N N . HIS A 1 359 ? -29.438 -9.103 4.675 1.00 93.31 359 HIS A N 1
ATOM 2777 C CA . HIS A 1 359 ? -28.475 -8.090 5.106 1.00 93.31 359 HIS A CA 1
ATOM 2778 C C . HIS A 1 359 ? -27.353 -8.717 5.935 1.00 93.31 359 HIS A C 1
ATOM 2780 O O . HIS A 1 359 ? -27.539 -9.737 6.605 1.00 93.31 359 HIS A O 1
ATOM 2786 N N . ASP A 1 360 ? -26.208 -8.047 5.958 1.00 95.75 360 ASP A N 1
ATOM 2787 C CA . ASP A 1 360 ? -25.188 -8.295 6.968 1.00 95.75 360 ASP A CA 1
ATOM 2788 C C . ASP A 1 360 ? -25.678 -7.800 8.335 1.00 95.75 360 ASP A C 1
ATOM 2790 O O . ASP A 1 360 ? -26.654 -7.048 8.445 1.00 95.75 360 ASP A O 1
ATOM 2794 N N . THR A 1 361 ? -25.057 -8.239 9.429 1.00 95.88 361 THR A N 1
ATOM 2795 C CA . THR A 1 361 ? -25.526 -7.843 10.766 1.00 95.88 361 THR A CA 1
ATOM 2796 C C . THR A 1 361 ? -24.398 -7.662 11.760 1.00 95.88 361 THR A C 1
ATOM 2798 O O . THR A 1 361 ? -23.514 -8.506 11.865 1.00 95.88 361 THR A O 1
ATOM 2801 N N . LEU A 1 362 ? -24.502 -6.585 12.536 1.00 96.50 362 LEU A N 1
ATOM 2802 C CA . LEU A 1 362 ? -23.718 -6.330 13.734 1.00 96.50 362 LEU A CA 1
ATOM 2803 C C . LEU A 1 362 ? -24.624 -6.505 14.957 1.00 96.50 362 LEU A C 1
ATOM 2805 O O . LEU A 1 362 ? -25.520 -5.695 15.207 1.00 96.50 362 LEU A O 1
ATOM 2809 N N . PHE A 1 363 ? -24.408 -7.585 15.698 1.00 95.56 363 PHE A N 1
ATOM 2810 C CA . PHE A 1 363 ? -25.058 -7.855 16.971 1.00 95.56 363 PHE A CA 1
ATOM 2811 C C . PHE A 1 363 ? -24.258 -7.242 18.116 1.00 95.56 363 PHE A C 1
ATOM 2813 O O . PHE A 1 363 ? -23.045 -7.416 18.178 1.00 95.56 363 PHE A O 1
ATOM 2820 N N . VAL A 1 364 ? -24.941 -6.560 19.033 1.00 95.00 364 VAL A N 1
ATOM 2821 C CA . VAL A 1 364 ? -24.324 -5.948 20.220 1.00 95.00 364 VAL A CA 1
ATOM 2822 C C . VAL A 1 364 ? -25.153 -6.284 21.447 1.00 95.00 364 VAL A C 1
ATOM 2824 O O . VAL A 1 364 ? -26.361 -6.030 21.462 1.00 95.00 364 VAL A O 1
ATOM 2827 N N . GLY A 1 365 ? -24.542 -6.852 22.479 1.00 93.44 365 GLY A N 1
ATOM 2828 C CA . GLY A 1 365 ? -25.269 -7.184 23.700 1.00 93.44 365 GLY A CA 1
ATOM 2829 C C . GLY A 1 365 ? -24.386 -7.663 24.837 1.00 93.44 365 GLY A C 1
ATOM 2830 O O . GLY A 1 365 ? -23.186 -7.404 24.853 1.00 93.44 365 GLY A O 1
ATOM 2831 N N . THR A 1 366 ? -25.011 -8.339 25.798 1.00 92.56 366 THR A N 1
ATOM 2832 C CA . THR A 1 366 ? -24.352 -8.820 27.016 1.00 92.56 366 THR A CA 1
ATOM 2833 C C . THR A 1 366 ? -24.380 -10.340 27.099 1.00 92.56 366 THR A C 1
ATOM 2835 O O . THR A 1 366 ? -25.222 -10.985 26.464 1.00 92.56 366 THR A O 1
ATOM 2838 N N . PHE A 1 367 ? -23.486 -10.922 27.899 1.00 90.44 367 PHE A N 1
ATOM 2839 C CA . PHE A 1 367 ? -23.431 -12.375 28.097 1.00 90.44 367 PHE A CA 1
ATOM 2840 C C . PHE A 1 367 ? -24.707 -12.965 28.728 1.00 90.44 367 PHE A C 1
ATOM 2842 O O . PHE A 1 367 ? -25.014 -14.134 28.502 1.00 90.44 367 PHE A O 1
ATOM 2849 N N . ASP A 1 368 ? -25.503 -12.151 29.425 1.00 86.06 368 ASP A N 1
ATOM 2850 C CA . ASP A 1 368 ? -26.775 -12.566 30.035 1.00 86.06 368 ASP A CA 1
ATOM 2851 C C . ASP A 1 368 ? -27.872 -12.925 29.020 1.00 86.06 368 ASP A C 1
ATOM 2853 O O . ASP A 1 368 ? -28.849 -13.589 29.366 1.00 86.06 368 ASP A O 1
ATOM 2857 N N . ASN A 1 369 ? -27.771 -12.441 27.777 1.00 84.19 369 ASN A N 1
ATOM 2858 C CA . ASN A 1 369 ? -28.832 -12.564 26.778 1.00 84.19 369 ASN A CA 1
ATOM 2859 C C . ASN A 1 369 ? -28.262 -12.998 25.429 1.00 84.19 369 ASN A C 1
ATOM 2861 O O . ASN A 1 369 ? -28.212 -12.206 24.496 1.00 84.19 369 ASN A O 1
ATOM 2865 N N . VAL A 1 370 ? -27.862 -14.264 25.297 1.00 89.06 370 VAL A N 1
ATOM 2866 C CA . VAL A 1 370 ? -27.206 -14.775 24.075 1.00 89.06 370 VAL A CA 1
ATOM 2867 C C . VAL A 1 370 ? -28.095 -15.617 23.162 1.00 89.06 370 VAL A C 1
ATOM 2869 O O . VAL A 1 370 ? -27.642 -16.056 22.109 1.00 89.06 370 VAL A O 1
ATOM 2872 N N . ASP A 1 371 ? -29.381 -15.778 23.483 1.00 88.81 371 ASP A N 1
ATOM 2873 C CA . ASP A 1 371 ? -30.316 -16.629 22.727 1.00 88.81 371 ASP A CA 1
ATOM 2874 C C . ASP A 1 371 ? -30.361 -16.316 21.220 1.00 88.81 371 ASP A C 1
ATOM 2876 O O . ASP A 1 371 ? -30.457 -17.221 20.391 1.00 88.81 371 ASP A O 1
ATOM 2880 N N . LEU A 1 372 ? -30.264 -15.034 20.845 1.00 88.50 372 LEU A N 1
ATOM 2881 C CA . LEU A 1 372 ? -30.289 -14.597 19.442 1.00 88.50 372 LEU A CA 1
ATOM 2882 C C . LEU A 1 372 ? -28.997 -14.911 18.676 1.00 88.50 372 LEU A C 1
ATOM 2884 O O . LEU A 1 372 ? -29.017 -14.920 17.445 1.00 88.50 372 LEU A O 1
ATOM 2888 N N . VAL A 1 373 ? -27.887 -15.137 19.383 1.00 93.06 373 VAL A N 1
ATOM 2889 C CA . VAL A 1 373 ? -26.555 -15.348 18.794 1.00 93.06 373 VAL A CA 1
ATOM 2890 C C . VAL A 1 373 ? -25.948 -16.712 19.125 1.00 93.06 373 VAL A C 1
ATOM 2892 O O . VAL A 1 373 ? -24.860 -17.025 18.649 1.00 93.06 373 VAL A O 1
ATOM 2895 N N . GLN A 1 374 ? -26.662 -17.552 19.877 1.00 92.56 374 GLN A N 1
ATOM 2896 C CA . GLN A 1 374 ? -26.189 -18.847 20.366 1.00 92.56 374 GLN A CA 1
ATOM 2897 C C . GLN A 1 374 ? -25.672 -19.768 19.252 1.00 92.56 374 GLN A C 1
ATOM 2899 O O . GLN A 1 374 ? -24.669 -20.454 19.443 1.00 92.56 374 GLN A O 1
ATOM 2904 N N . ASP A 1 375 ? -26.326 -19.770 18.088 1.00 91.88 375 ASP A N 1
ATOM 2905 C CA . ASP A 1 375 ? -25.910 -20.582 16.939 1.00 91.88 375 ASP A CA 1
ATOM 2906 C C . ASP A 1 375 ? -24.567 -20.104 16.353 1.00 91.88 375 ASP A C 1
ATOM 2908 O O . ASP A 1 375 ? -23.738 -20.928 15.955 1.00 91.88 375 ASP A O 1
ATOM 2912 N N . TYR A 1 376 ? -24.315 -18.789 16.346 1.00 93.19 376 TYR A N 1
ATOM 2913 C CA . TYR A 1 376 ? -23.041 -18.218 15.893 1.00 93.19 376 TYR A CA 1
ATOM 2914 C C . TYR A 1 376 ? -21.922 -18.512 16.894 1.00 93.19 376 TYR A C 1
ATOM 2916 O O . TYR A 1 376 ? -20.840 -18.927 16.487 1.00 93.19 376 TYR A O 1
ATOM 2924 N N . LEU A 1 377 ? -22.202 -18.389 18.197 1.00 93.19 377 LEU A N 1
ATOM 2925 C CA . LEU A 1 377 ? -21.254 -18.754 19.255 1.00 93.19 377 LEU A CA 1
ATOM 2926 C C . LEU A 1 377 ? -20.868 -20.235 19.167 1.00 93.19 377 LEU A C 1
ATOM 2928 O O . LEU A 1 377 ? -19.686 -20.565 19.146 1.00 93.19 377 LEU A O 1
ATOM 2932 N N . ALA A 1 378 ? -21.853 -21.126 19.021 1.00 92.00 378 ALA A N 1
ATOM 2933 C CA . ALA A 1 378 ? -21.607 -22.560 18.893 1.00 92.00 378 ALA A CA 1
ATOM 2934 C C . ALA A 1 378 ? -20.808 -22.912 17.627 1.00 92.00 378 ALA A C 1
ATOM 2936 O O . ALA A 1 378 ? -19.960 -23.800 17.665 1.00 92.00 378 ALA A O 1
ATOM 2937 N N . THR A 1 379 ? -21.061 -22.215 16.513 1.00 91.38 379 THR A N 1
ATOM 2938 C CA . THR A 1 379 ? -20.299 -22.387 15.263 1.00 91.38 379 THR A CA 1
ATOM 2939 C C . THR A 1 379 ? -18.842 -21.961 15.431 1.00 91.38 379 THR A C 1
ATOM 2941 O O . THR A 1 379 ? -17.955 -22.617 14.894 1.00 91.38 379 THR A O 1
ATOM 2944 N N . ALA A 1 380 ? -18.597 -20.918 16.224 1.00 89.94 380 ALA A N 1
ATOM 2945 C CA . ALA A 1 380 ? -17.268 -20.416 16.552 1.00 89.94 380 ALA A CA 1
ATOM 2946 C C . ALA A 1 380 ? -16.571 -21.182 17.698 1.00 89.94 380 ALA A C 1
ATOM 2948 O O . ALA A 1 380 ? -15.511 -20.766 18.157 1.00 89.94 380 ALA A O 1
ATOM 2949 N N . GLY A 1 381 ? -17.159 -22.278 18.195 1.00 91.25 381 GLY A N 1
ATOM 2950 C CA . GLY A 1 381 ? -16.583 -23.057 19.296 1.00 91.25 381 GLY A CA 1
ATOM 2951 C C . GLY A 1 381 ? -16.601 -22.327 20.644 1.00 91.25 381 GLY A C 1
ATOM 2952 O O . GLY A 1 381 ? -15.758 -22.601 21.496 1.00 91.25 381 GLY A O 1
ATOM 2953 N N . VAL A 1 382 ? -17.539 -21.395 20.837 1.00 92.38 382 VAL A N 1
ATOM 2954 C CA . VAL A 1 382 ? -17.700 -20.612 22.067 1.00 92.38 382 VAL A CA 1
ATOM 2955 C C . VAL A 1 382 ? -18.908 -21.107 22.866 1.00 92.38 382 VAL A C 1
ATOM 2957 O O . VAL A 1 382 ? -20.026 -21.185 22.350 1.00 92.38 382 VAL A O 1
ATOM 2960 N N . ALA A 1 383 ? -18.700 -21.389 24.151 1.00 89.75 383 ALA A N 1
ATOM 2961 C CA . ALA A 1 383 ? -19.747 -21.717 25.111 1.00 89.75 383 ALA A CA 1
ATOM 2962 C C . ALA A 1 383 ? -19.672 -20.785 26.326 1.00 89.75 383 ALA A C 1
ATOM 2964 O O . ALA A 1 383 ? -18.621 -20.634 26.941 1.00 89.75 383 ALA A O 1
ATOM 2965 N N . ILE A 1 384 ? -20.799 -20.171 26.683 1.00 87.12 384 ILE A N 1
ATOM 2966 C CA . ILE A 1 384 ? -20.914 -19.313 27.867 1.00 87.12 384 ILE A CA 1
ATOM 2967 C C . ILE A 1 384 ? -21.544 -20.135 28.987 1.00 87.12 384 ILE A C 1
ATOM 2969 O O . ILE A 1 384 ? -22.604 -20.741 28.801 1.00 87.12 384 ILE A O 1
ATOM 2973 N N . VAL A 1 385 ? -20.882 -20.166 30.140 1.00 84.50 385 VAL A N 1
ATOM 2974 C CA . VAL A 1 385 ? -21.314 -20.898 31.329 1.00 84.50 385 VAL A CA 1
ATOM 2975 C C . VAL A 1 385 ? -21.566 -19.890 32.442 1.00 84.50 385 VAL A C 1
ATOM 2977 O O . VAL A 1 385 ? -20.632 -19.388 33.063 1.00 84.50 385 VAL A O 1
ATOM 2980 N N . LEU A 1 386 ? -22.847 -19.614 32.684 1.00 80.31 386 LEU A N 1
ATOM 2981 C CA . LEU A 1 386 ? -23.301 -18.803 33.811 1.00 80.31 386 LEU A CA 1
ATOM 2982 C C . LEU A 1 386 ? -23.454 -19.707 35.032 1.00 80.31 386 LEU A C 1
ATOM 2984 O O . LEU A 1 386 ? -24.154 -20.726 34.981 1.00 80.31 386 LEU A O 1
ATOM 2988 N N . ALA A 1 387 ? -22.767 -19.370 36.111 1.00 72.62 387 ALA A N 1
ATOM 2989 C CA . ALA A 1 387 ? -22.725 -20.172 37.309 1.00 72.62 387 ALA A CA 1
ATOM 2990 C C . ALA A 1 387 ? -23.970 -19.902 38.174 1.00 72.62 387 ALA A C 1
ATOM 2992 O O . ALA A 1 387 ? -24.332 -18.767 38.481 1.00 72.62 387 ALA A O 1
ATOM 2993 N N . GLU A 1 388 ? -24.673 -20.967 38.564 1.00 57.53 388 GLU A N 1
ATOM 2994 C CA . GLU A 1 388 ? -25.817 -20.841 39.467 1.00 57.53 388 GLU A CA 1
ATOM 2995 C C . GLU A 1 388 ? -25.306 -20.538 40.884 1.00 57.53 388 GLU A C 1
ATOM 2997 O O . GLU A 1 388 ? -24.426 -21.229 41.398 1.00 57.53 388 GLU A O 1
ATOM 3002 N N . ALA A 1 389 ? -25.856 -19.502 41.523 1.00 52.97 389 ALA A N 1
ATOM 3003 C CA . ALA A 1 389 ? -25.505 -19.129 42.889 1.00 52.97 389 ALA A CA 1
ATOM 3004 C C . 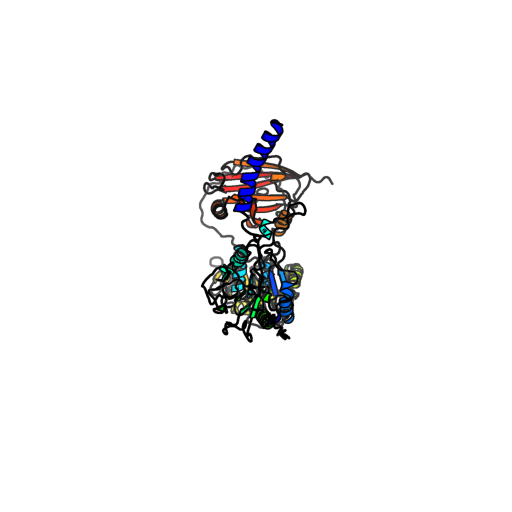ALA A 1 389 ? -25.903 -20.237 43.884 1.00 52.97 389 ALA A C 1
ATOM 3006 O O . ALA A 1 389 ? -27.027 -20.253 44.391 1.00 52.97 389 ALA A O 1
ATOM 3007 N N . ASP A 1 390 ? -24.982 -21.156 44.175 1.00 50.34 390 ASP A N 1
ATOM 3008 C CA . ASP A 1 390 ? -25.108 -22.122 45.266 1.00 50.34 390 ASP A CA 1
ATOM 3009 C C . ASP A 1 390 ? -24.553 -21.511 46.565 1.00 50.34 390 ASP A C 1
ATOM 3011 O O . ASP A 1 390 ? -23.423 -21.035 46.628 1.00 50.34 390 ASP A O 1
ATOM 3015 N N . GLU A 1 391 ? -25.358 -21.525 47.632 1.00 49.31 391 GLU A N 1
ATOM 3016 C CA . GLU A 1 391 ? -25.094 -20.824 48.902 1.00 49.31 391 GLU A CA 1
ATOM 3017 C C . GLU A 1 391 ? -23.891 -21.371 49.722 1.00 49.31 391 GLU A C 1
ATOM 3019 O O . GLU A 1 391 ? -23.678 -20.907 50.846 1.00 49.31 391 GLU A O 1
ATOM 3024 N N . GLU A 1 392 ? -23.116 -22.355 49.233 1.00 51.16 392 GLU A N 1
ATOM 3025 C CA . GLU A 1 392 ? -22.175 -23.125 50.075 1.00 51.16 392 GLU A CA 1
ATOM 3026 C C . GLU A 1 392 ? -20.700 -23.272 49.612 1.00 51.16 392 GLU A C 1
ATOM 3028 O O . GLU A 1 392 ? -19.918 -23.771 50.422 1.00 51.16 392 GLU A O 1
ATOM 3033 N N . GLU A 1 393 ? -20.240 -22.796 48.444 1.00 41.59 393 GLU A N 1
ATOM 3034 C CA . GLU A 1 393 ? -18.792 -22.797 48.089 1.00 41.59 393 GLU A CA 1
ATOM 3035 C C . GLU A 1 393 ? -18.327 -21.487 47.406 1.00 41.59 393 GLU A C 1
ATOM 3037 O O . GLU A 1 393 ? -19.154 -20.637 47.090 1.00 41.59 393 GLU A O 1
ATOM 3042 N N . GLU A 1 394 ? -16.998 -21.288 47.313 1.00 48.28 394 GLU A N 1
ATOM 3043 C CA . GLU A 1 394 ? -16.291 -20.076 46.829 1.00 48.28 394 GLU A CA 1
ATOM 3044 C C . GLU A 1 394 ? -16.949 -19.443 45.591 1.00 48.28 394 GLU A C 1
ATOM 3046 O O . GLU A 1 394 ? -17.433 -20.175 44.733 1.00 48.28 394 GLU A O 1
ATOM 3051 N N . GLU A 1 395 ? -16.973 -18.100 45.529 1.00 47.66 395 GLU A N 1
ATOM 3052 C CA . GLU A 1 395 ? -17.772 -17.310 44.577 1.00 47.66 395 GLU A CA 1
ATOM 3053 C C . GLU A 1 395 ? -17.822 -17.947 43.177 1.00 47.66 395 GLU A C 1
ATOM 3055 O O . GLU A 1 395 ? -16.791 -18.009 42.503 1.00 47.66 395 GLU A O 1
ATOM 3060 N N . PRO A 1 396 ? -18.988 -18.467 42.746 1.00 55.38 396 PRO A N 1
ATOM 3061 C CA . PRO A 1 396 ? -19.124 -19.054 41.425 1.00 55.38 396 PRO A CA 1
ATOM 3062 C C . PRO A 1 396 ? -18.824 -17.984 40.369 1.00 55.38 396 PRO A C 1
ATOM 3064 O O . PRO A 1 396 ? -19.501 -16.961 40.322 1.00 55.38 396 PRO A O 1
ATOM 3067 N N . GLN A 1 397 ? -17.788 -18.204 39.558 1.00 67.56 397 GLN A N 1
ATOM 3068 C CA . GLN A 1 397 ? -17.388 -17.277 38.500 1.00 67.56 397 GLN A CA 1
ATOM 3069 C C . GLN A 1 397 ? -18.025 -17.699 37.181 1.00 67.56 397 GLN A C 1
ATOM 3071 O O . GLN A 1 397 ? -17.896 -18.853 36.764 1.00 67.56 397 GLN A O 1
ATOM 3076 N N . ASP A 1 398 ? -18.692 -16.758 36.523 1.00 84.31 398 ASP A N 1
ATOM 3077 C CA . ASP A 1 398 ? -19.177 -16.963 35.167 1.00 84.31 398 ASP A CA 1
ATOM 3078 C C . ASP A 1 398 ? -17.992 -17.043 34.200 1.00 84.31 398 ASP A C 1
ATOM 3080 O O . ASP A 1 398 ? -17.025 -16.280 34.304 1.00 84.31 398 ASP A O 1
ATOM 3084 N N . THR A 1 399 ? -18.057 -17.975 33.250 1.00 86.69 399 THR A N 1
ATOM 3085 C CA . THR A 1 399 ? -16.926 -18.273 32.363 1.00 86.69 399 THR A CA 1
ATOM 3086 C C . THR A 1 399 ? -17.321 -18.391 30.894 1.00 86.69 399 THR A C 1
ATOM 3088 O O . THR A 1 399 ? -18.449 -18.750 30.554 1.00 86.69 399 THR A O 1
ATOM 3091 N N . ILE A 1 400 ? -16.359 -18.114 30.011 1.00 88.06 400 ILE A N 1
ATOM 3092 C CA . ILE A 1 400 ? -16.398 -18.423 28.578 1.00 88.06 400 ILE A CA 1
ATOM 3093 C C . ILE A 1 400 ? -15.428 -19.565 28.322 1.00 88.06 400 ILE A C 1
ATOM 3095 O O . ILE A 1 400 ? -14.243 -19.459 28.634 1.00 88.06 400 ILE A O 1
ATOM 3099 N N . GLU A 1 401 ? -15.911 -20.638 27.714 1.00 88.31 401 GLU A N 1
ATOM 3100 C CA . GLU A 1 401 ? -15.079 -21.688 27.143 1.00 88.31 401 GLU A CA 1
ATOM 3101 C C . GLU A 1 401 ? -14.956 -21.461 25.638 1.00 88.31 401 GLU A C 1
ATOM 3103 O O . GLU A 1 401 ? -15.959 -21.390 24.926 1.00 88.31 401 GLU A O 1
ATOM 3108 N N . ILE A 1 402 ? -13.723 -21.353 25.151 1.00 88.12 402 ILE A N 1
ATOM 3109 C CA . ILE A 1 402 ? -13.425 -21.163 23.732 1.00 88.12 402 ILE A CA 1
ATOM 3110 C C . ILE A 1 402 ? -12.529 -22.305 23.271 1.00 88.12 402 ILE A C 1
ATOM 3112 O O . ILE A 1 402 ? -11.452 -22.545 23.836 1.00 88.12 402 ILE A O 1
ATOM 3116 N N . GLU A 1 403 ? -12.956 -23.016 22.229 1.00 85.44 403 GLU A N 1
ATOM 3117 C CA . GLU A 1 403 ? -12.151 -24.068 21.618 1.00 85.44 403 GLU A CA 1
ATOM 3118 C C . GLU A 1 403 ? -10.778 -23.517 21.192 1.00 85.44 403 GLU A C 1
ATOM 3120 O O . GLU A 1 403 ? -10.662 -22.569 20.424 1.00 85.44 403 GLU A O 1
ATOM 3125 N N . GLY A 1 404 ? -9.706 -24.103 21.731 1.00 79.25 404 GLY A N 1
ATOM 3126 C CA . GLY A 1 404 ? -8.327 -23.704 21.431 1.00 79.25 404 GLY A CA 1
ATOM 3127 C C . GLY A 1 404 ? -7.740 -22.606 22.327 1.00 79.25 404 GLY A C 1
ATOM 3128 O O . GLY A 1 404 ? -6.522 -22.603 22.500 1.00 79.25 404 GLY A O 1
ATOM 3129 N N . LEU A 1 405 ? -8.559 -21.752 22.954 1.00 80.06 405 LEU A N 1
ATOM 3130 C CA . LEU A 1 405 ? -8.091 -20.690 23.867 1.00 80.06 405 LEU A CA 1
ATOM 3131 C C . LEU A 1 405 ? -8.295 -21.021 25.355 1.00 80.06 405 LEU A C 1
ATOM 3133 O O . LEU A 1 405 ? -7.595 -20.473 26.204 1.00 80.06 405 LEU A O 1
ATOM 3137 N N . GLY A 1 406 ? -9.173 -21.973 25.680 1.00 84.38 406 GLY A N 1
ATOM 3138 C CA . GLY A 1 406 ? -9.414 -22.416 27.055 1.00 84.38 406 GLY A CA 1
ATOM 3139 C C . GLY A 1 406 ? -10.569 -21.673 27.726 1.00 84.38 406 GLY A C 1
ATOM 3140 O O . GLY A 1 406 ? -11.507 -21.249 27.056 1.00 84.38 406 GLY A O 1
ATOM 3141 N N . THR A 1 407 ? -10.521 -21.581 29.055 1.00 86.06 407 THR A N 1
ATOM 3142 C CA . THR A 1 407 ? -11.585 -20.988 29.878 1.00 86.06 407 THR A CA 1
ATOM 3143 C C . THR A 1 407 ? -11.153 -19.620 30.399 1.00 86.06 407 THR A C 1
ATOM 3145 O O . THR A 1 407 ? -10.061 -19.497 30.953 1.00 86.06 407 THR A O 1
ATOM 3148 N N . LEU A 1 408 ? -12.017 -18.618 30.246 1.00 85.94 408 LEU A N 1
ATOM 3149 C CA . LEU A 1 408 ? -11.815 -17.228 30.669 1.00 85.94 408 LEU A CA 1
ATOM 3150 C C . LEU A 1 408 ? -12.978 -16.785 31.569 1.00 85.94 408 LEU A C 1
ATOM 3152 O O . LEU A 1 408 ? -14.085 -17.296 31.414 1.00 85.94 408 LEU A O 1
ATOM 3156 N N . GLY A 1 409 ? -12.746 -15.859 32.500 1.00 85.50 409 GLY A N 1
ATOM 3157 C CA . GLY A 1 409 ? -13.829 -15.237 33.279 1.00 85.50 409 GLY A CA 1
ATOM 3158 C C . GLY A 1 409 ? -14.613 -14.224 32.438 1.00 85.50 409 GLY A C 1
ATOM 3159 O O . GLY A 1 409 ? -14.032 -13.606 31.549 1.00 85.50 409 GLY A O 1
ATOM 3160 N N . LEU A 1 410 ? -15.917 -14.051 32.687 1.00 84.75 410 LEU A N 1
ATOM 3161 C CA . LEU A 1 410 ? -16.713 -13.029 31.979 1.00 84.75 410 LEU A CA 1
ATOM 3162 C C . LEU A 1 410 ? -16.346 -11.596 32.369 1.00 84.75 410 LEU A C 1
ATOM 3164 O O . LEU A 1 410 ? -16.437 -10.703 31.529 1.00 84.75 410 LEU A O 1
ATOM 3168 N N . GLU A 1 411 ? -15.958 -11.386 33.626 1.00 85.44 411 GLU A N 1
ATOM 3169 C CA . GLU A 1 411 ? -15.645 -10.062 34.162 1.00 85.44 411 GLU A CA 1
ATOM 3170 C C . GLU A 1 411 ? -14.451 -9.450 33.419 1.00 85.44 411 GLU A C 1
ATOM 3172 O O . GLU A 1 411 ? -13.424 -10.106 33.228 1.00 85.44 411 GLU A O 1
ATOM 3177 N N . GLY A 1 412 ? -14.614 -8.215 32.944 1.00 85.06 412 GLY A N 1
ATOM 3178 C CA . GLY A 1 412 ? -13.602 -7.511 32.154 1.00 85.06 412 GLY A CA 1
ATOM 3179 C C . GLY A 1 412 ? -13.348 -8.088 30.755 1.00 85.06 412 GLY A C 1
ATOM 3180 O O . GLY A 1 412 ? -12.414 -7.661 30.071 1.00 85.06 412 GLY A O 1
ATOM 3181 N N . THR A 1 413 ? -14.160 -9.046 30.293 1.00 90.25 413 THR A N 1
ATOM 3182 C CA . THR A 1 413 ? -13.978 -9.684 28.985 1.00 90.25 413 THR A CA 1
ATOM 3183 C C . THR A 1 413 ? -14.930 -9.115 27.938 1.00 90.25 413 THR A C 1
ATOM 3185 O O . THR A 1 413 ? -16.147 -9.066 28.114 1.00 90.25 413 THR A O 1
ATOM 3188 N N . THR A 1 414 ? -14.373 -8.747 26.785 1.00 93.88 414 THR A N 1
ATOM 3189 C CA . THR A 1 414 ? -15.127 -8.461 25.560 1.00 93.88 414 THR A CA 1
ATOM 3190 C C . THR A 1 414 ? -14.868 -9.552 24.529 1.00 93.88 414 THR A C 1
ATOM 3192 O O . THR A 1 414 ? -13.720 -9.903 24.260 1.00 93.88 414 THR A O 1
ATOM 3195 N N . LEU A 1 415 ? -15.935 -10.071 23.926 1.00 94.69 415 LEU A N 1
ATOM 3196 C CA . LEU A 1 415 ? -15.897 -11.123 22.918 1.00 94.69 415 LEU A CA 1
ATOM 3197 C C . LEU A 1 415 ? -16.434 -10.604 21.584 1.00 94.69 415 LEU A C 1
ATOM 3199 O O . LEU A 1 415 ? -17.571 -10.136 21.504 1.00 94.69 415 LEU A O 1
ATOM 3203 N N . TYR A 1 416 ? -15.654 -10.798 20.526 1.00 96.06 416 TYR A N 1
ATOM 3204 C CA . TYR A 1 416 ? -16.085 -10.621 19.148 1.00 96.06 416 TYR A CA 1
ATOM 3205 C C . TYR A 1 416 ? -16.095 -11.956 18.413 1.00 96.06 416 TYR A C 1
ATOM 3207 O O . TYR A 1 416 ? -15.129 -12.714 18.480 1.00 96.06 416 TYR A O 1
ATOM 3215 N N . VAL A 1 417 ? -17.165 -12.223 17.670 1.00 95.19 417 VAL A N 1
ATOM 3216 C CA . VAL A 1 417 ? -17.269 -13.379 16.775 1.00 95.19 417 VAL A CA 1
ATOM 3217 C C . VAL A 1 417 ? -17.628 -12.901 15.380 1.00 95.19 417 VAL A C 1
ATOM 3219 O O . VAL A 1 417 ? -18.559 -12.113 15.216 1.00 95.19 417 VAL A O 1
ATOM 3222 N N . VAL A 1 418 ? -16.908 -13.391 14.376 1.00 94.44 418 VAL A N 1
ATOM 3223 C CA . VAL A 1 418 ? -17.174 -13.127 12.963 1.00 94.44 418 VAL A CA 1
ATOM 3224 C C . VAL A 1 418 ? -17.591 -14.429 12.293 1.00 94.44 418 VAL A C 1
ATOM 3226 O O . VAL A 1 418 ? -16.772 -15.321 12.090 1.00 94.44 418 VAL A O 1
ATOM 3229 N N . ASP A 1 419 ? -18.865 -14.527 11.917 1.00 92.06 419 ASP A N 1
ATOM 3230 C CA . ASP A 1 419 ? -19.394 -15.654 11.154 1.00 92.06 419 ASP A CA 1
ATOM 3231 C C . ASP A 1 419 ? -19.588 -15.297 9.675 1.00 92.06 419 ASP A C 1
ATOM 3233 O O . ASP A 1 419 ? -20.086 -14.227 9.308 1.00 92.06 419 ASP A O 1
ATOM 3237 N N . ARG A 1 420 ? -19.193 -16.246 8.822 1.00 86.62 420 ARG A N 1
ATOM 3238 C CA . ARG A 1 420 ? -19.282 -16.177 7.354 1.00 86.62 420 ARG A CA 1
ATOM 3239 C C . ARG A 1 420 ? -19.871 -17.448 6.751 1.00 86.62 420 ARG A C 1
ATOM 3241 O O . ARG A 1 420 ? -19.690 -17.717 5.566 1.00 86.62 420 ARG A O 1
ATOM 3248 N N . SER A 1 421 ? -20.530 -18.268 7.568 1.00 76.75 421 SER A N 1
ATOM 3249 C CA . SER A 1 421 ? -21.080 -19.559 7.146 1.00 76.75 421 SER A CA 1
ATOM 3250 C C . SER A 1 421 ? -22.238 -19.433 6.138 1.00 76.75 421 SER A C 1
ATOM 3252 O O . SER A 1 421 ? -22.542 -20.390 5.419 1.00 76.75 421 SER A O 1
ATOM 3254 N N . ALA A 1 422 ? -22.860 -18.252 6.049 1.00 74.88 422 ALA A N 1
ATOM 3255 C CA . ALA A 1 422 ? -23.937 -17.912 5.122 1.00 74.88 422 ALA A CA 1
ATOM 3256 C C . ALA A 1 422 ? -23.477 -16.934 4.019 1.00 74.88 422 ALA A C 1
ATOM 3258 O O . ALA A 1 422 ? -22.361 -16.427 4.036 1.00 74.88 422 ALA A O 1
ATOM 3259 N N . ASP A 1 423 ? -24.361 -16.615 3.067 1.00 82.50 423 ASP A N 1
ATOM 3260 C CA . ASP A 1 423 ? -24.117 -15.614 2.005 1.00 82.50 423 ASP A CA 1
ATOM 3261 C C . ASP A 1 423 ? -24.190 -14.155 2.533 1.00 82.50 423 ASP A C 1
ATOM 3263 O O . ASP A 1 423 ? -24.598 -13.237 1.828 1.00 82.50 423 ASP A O 1
ATOM 3267 N N . ARG A 1 424 ? -23.843 -13.966 3.815 1.00 89.50 424 ARG A N 1
ATOM 3268 C CA . ARG A 1 424 ? -23.824 -12.713 4.584 1.00 89.50 424 ARG A CA 1
ATOM 3269 C C . ARG A 1 424 ? -22.763 -12.794 5.679 1.00 89.50 424 ARG A C 1
ATOM 3271 O O . ARG A 1 424 ? -22.388 -13.887 6.104 1.00 89.50 424 ARG A O 1
ATOM 3278 N N . VAL A 1 425 ? -22.330 -11.642 6.166 1.00 93.31 425 VAL A N 1
ATOM 3279 C CA . VAL A 1 425 ? -21.362 -11.500 7.254 1.00 93.31 425 VAL A CA 1
ATOM 3280 C C . VAL A 1 425 ? -22.087 -11.112 8.536 1.00 93.31 425 VAL A C 1
ATOM 3282 O O . VAL A 1 425 ? -22.917 -10.198 8.561 1.00 93.31 425 VAL A O 1
ATOM 3285 N N . VAL A 1 426 ? -21.783 -11.829 9.616 1.00 94.88 426 VAL A N 1
ATOM 3286 C CA . VAL A 1 426 ? -22.327 -11.558 10.946 1.00 94.88 426 VAL A CA 1
ATOM 3287 C C . VAL A 1 426 ? -21.186 -11.276 11.902 1.00 94.88 426 VAL A C 1
ATOM 3289 O O . VAL A 1 426 ? -20.301 -12.105 12.071 1.00 94.88 426 VAL A O 1
ATOM 3292 N N . VAL A 1 427 ? -21.230 -10.114 12.543 1.00 96.56 427 VAL A N 1
ATOM 3293 C CA . VAL A 1 427 ? -20.327 -9.753 13.635 1.00 96.56 427 VAL A CA 1
ATOM 3294 C C . VAL A 1 427 ? -21.137 -9.720 14.917 1.00 96.56 427 VAL A C 1
ATOM 3296 O O . VAL A 1 427 ? -22.187 -9.084 14.973 1.00 96.56 427 VAL A O 1
ATOM 3299 N N . VAL A 1 428 ? -20.665 -10.408 15.945 1.00 96.38 428 VAL A N 1
ATOM 3300 C CA . VAL A 1 428 ? -21.266 -10.433 17.276 1.00 96.38 428 VAL A CA 1
ATOM 3301 C C . VAL A 1 428 ? -20.278 -9.804 18.244 1.00 96.38 428 VAL A C 1
ATOM 3303 O O . VAL A 1 428 ? -19.164 -10.295 18.345 1.00 96.38 428 VAL A O 1
ATOM 3306 N N . ALA A 1 429 ? -20.685 -8.749 18.945 1.00 96.31 429 ALA A N 1
ATOM 3307 C CA . ALA A 1 429 ? -19.941 -8.122 20.032 1.00 96.31 429 ALA A CA 1
ATOM 3308 C C . ALA A 1 429 ? -20.704 -8.329 21.349 1.00 96.31 429 ALA A C 1
ATOM 3310 O O . ALA A 1 429 ? -21.837 -7.858 21.501 1.00 96.31 429 ALA A O 1
ATOM 3311 N N . LEU A 1 430 ? -20.096 -9.055 22.285 1.00 95.12 430 LEU A N 1
ATOM 3312 C CA . LEU A 1 430 ? -20.641 -9.327 23.614 1.00 95.12 430 LEU A CA 1
ATOM 3313 C C . LEU A 1 430 ? -19.681 -8.839 24.694 1.00 95.12 430 LEU A C 1
ATOM 3315 O O . LEU A 1 430 ? -18.466 -8.947 24.545 1.00 95.12 430 LEU A O 1
ATOM 3319 N N . ALA A 1 431 ? -20.243 -8.334 25.784 1.00 93.81 431 ALA A N 1
ATOM 3320 C CA . ALA A 1 431 ? -19.496 -7.909 26.960 1.00 93.81 431 ALA A CA 1
ATOM 3321 C C . ALA A 1 431 ? -20.266 -8.232 28.252 1.00 93.81 431 ALA A C 1
ATOM 3323 O O . ALA A 1 431 ? -21.404 -8.710 28.202 1.00 93.81 431 ALA A O 1
ATOM 3324 N N . GLU A 1 432 ? -19.654 -7.966 29.407 1.00 89.50 432 GLU A N 1
ATOM 3325 C CA . GLU A 1 432 ? -20.255 -8.225 30.724 1.00 89.50 432 GLU A CA 1
ATOM 3326 C C . GLU A 1 432 ? -21.580 -7.486 30.927 1.00 89.50 432 GLU A C 1
ATOM 3328 O O . GLU A 1 432 ? -22.580 -8.076 31.332 1.00 89.50 432 GLU A O 1
ATOM 3333 N N . ASP A 1 433 ? -21.626 -6.208 30.562 1.00 88.56 433 ASP A N 1
ATOM 3334 C CA . ASP A 1 433 ? -22.784 -5.361 30.763 1.00 88.56 433 ASP A CA 1
ATOM 3335 C C . ASP A 1 433 ? -22.982 -4.383 29.601 1.00 88.56 433 ASP A C 1
ATOM 3337 O O . ASP A 1 433 ? -22.241 -4.348 28.617 1.00 88.56 433 ASP A O 1
ATOM 3341 N N . GLY A 1 434 ? -24.052 -3.592 29.676 1.00 87.62 434 GLY A N 1
ATOM 3342 C CA . GLY A 1 434 ? -24.384 -2.681 28.590 1.00 87.62 434 GLY A CA 1
ATOM 3343 C C . GLY A 1 434 ? -23.455 -1.467 28.471 1.00 87.62 434 GLY A C 1
ATOM 3344 O O . GLY A 1 434 ? -23.540 -0.775 27.467 1.00 87.62 434 GLY A O 1
ATOM 3345 N N . GLU A 1 435 ? -22.630 -1.142 29.471 1.00 88.06 435 GLU A N 1
ATOM 3346 C CA . GLU A 1 435 ? -21.588 -0.114 29.338 1.00 88.06 435 GLU A CA 1
ATOM 3347 C C . GLU A 1 435 ? -20.373 -0.693 28.616 1.00 88.06 435 GLU A C 1
ATOM 3349 O O . GLU A 1 435 ? -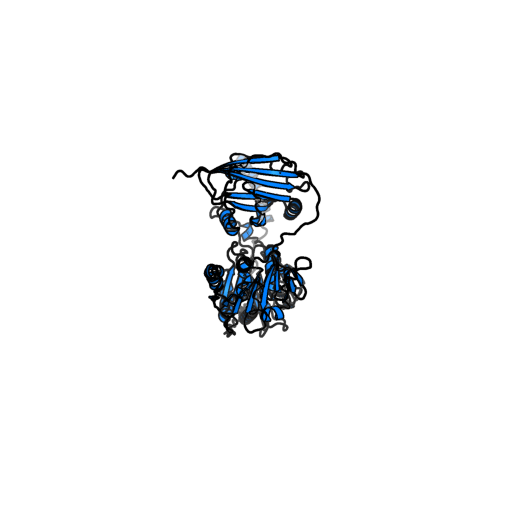19.950 -0.136 27.600 1.00 88.06 435 GLU A O 1
ATOM 3354 N N . ALA A 1 436 ? -19.918 -1.869 29.042 1.00 90.50 436 ALA A N 1
ATOM 3355 C CA . ALA A 1 436 ? -18.859 -2.614 28.377 1.00 90.50 436 ALA A CA 1
ATOM 3356 C C . ALA A 1 436 ? -19.224 -2.960 26.918 1.00 90.50 436 ALA A C 1
ATOM 3358 O O . ALA A 1 436 ? -18.386 -2.860 26.028 1.00 90.50 436 ALA A O 1
ATOM 3359 N N . ALA A 1 437 ? -20.496 -3.250 26.616 1.00 90.88 437 ALA A N 1
ATOM 3360 C CA . ALA A 1 437 ? -20.951 -3.497 25.243 1.00 90.88 437 ALA A CA 1
ATOM 3361 C C . ALA A 1 437 ? -20.850 -2.251 24.337 1.00 90.88 437 ALA A C 1
ATOM 3363 O O . ALA A 1 437 ? -20.673 -2.368 23.123 1.00 90.88 437 ALA A O 1
ATOM 3364 N N . ILE A 1 438 ? -20.956 -1.046 24.907 1.00 90.06 438 ILE A N 1
ATOM 3365 C CA . ILE A 1 438 ? -20.739 0.205 24.166 1.00 90.06 438 ILE A CA 1
ATOM 3366 C C . ILE A 1 438 ? -19.244 0.467 23.989 1.00 90.06 438 ILE A C 1
ATOM 3368 O O . ILE A 1 438 ? -18.840 0.865 22.901 1.00 90.06 438 ILE A O 1
ATOM 3372 N N . GLN A 1 439 ? -18.423 0.179 25.000 1.00 89.62 439 GLN A N 1
ATOM 3373 C CA . GLN A 1 439 ? -16.963 0.235 24.864 1.00 89.62 439 GLN A CA 1
ATOM 3374 C C . GLN A 1 439 ? -16.459 -0.761 23.804 1.00 89.62 439 GLN A C 1
ATOM 3376 O O . GLN A 1 439 ? -15.566 -0.438 23.025 1.00 89.62 439 GLN A O 1
ATOM 3381 N N . ALA A 1 440 ? -17.083 -1.937 23.700 1.00 91.62 440 ALA A N 1
ATOM 3382 C CA . ALA A 1 440 ? -16.806 -2.909 22.647 1.00 91.62 440 ALA A CA 1
ATOM 3383 C C . ALA A 1 440 ? -17.110 -2.349 21.245 1.00 91.62 440 ALA A C 1
ATOM 3385 O O . ALA A 1 440 ? -16.333 -2.496 20.303 1.00 91.62 440 ALA A O 1
ATOM 3386 N N . LEU A 1 441 ? -18.234 -1.642 21.097 1.00 91.31 441 LEU A N 1
ATOM 3387 C CA . LEU A 1 441 ? -18.532 -0.923 19.859 1.00 91.31 441 LEU A CA 1
ATOM 3388 C C . LEU A 1 441 ? -17.509 0.174 19.558 1.00 91.31 441 LEU A C 1
ATOM 3390 O O . LEU A 1 441 ? -17.137 0.346 18.402 1.00 91.31 441 LEU A O 1
ATOM 3394 N N . GLU A 1 442 ? -17.063 0.914 20.571 1.00 88.69 442 GLU A N 1
ATOM 3395 C CA . GLU A 1 442 ? -16.059 1.967 20.402 1.00 88.69 442 GLU A CA 1
ATOM 3396 C C . GLU A 1 442 ? -14.723 1.383 19.923 1.00 88.69 442 GLU A C 1
ATOM 3398 O O . GLU A 1 442 ? -14.186 1.870 18.928 1.00 88.69 442 GLU A O 1
ATOM 3403 N N . ARG A 1 443 ? -14.272 0.268 20.512 1.00 89.88 443 ARG A N 1
ATOM 3404 C CA . ARG A 1 443 ? -13.093 -0.488 20.053 1.00 89.88 443 ARG A CA 1
ATOM 3405 C C . ARG A 1 443 ? -13.218 -0.977 18.612 1.00 89.88 443 ARG A C 1
ATOM 3407 O O . ARG A 1 443 ? -12.262 -0.866 17.852 1.00 89.88 443 ARG A O 1
ATOM 3414 N N . LEU A 1 444 ? -14.394 -1.469 18.210 1.00 91.19 444 LEU A N 1
ATOM 3415 C CA . LEU A 1 444 ? -14.655 -1.823 16.808 1.00 91.19 444 LEU A CA 1
ATOM 3416 C C . LEU A 1 444 ? -14.515 -0.612 15.885 1.00 91.19 444 LEU A C 1
ATOM 3418 O O . LEU A 1 444 ? -13.926 -0.726 14.816 1.00 91.19 444 LEU A O 1
ATOM 3422 N N . THR A 1 445 ? -15.048 0.546 16.284 1.00 88.06 445 THR A N 1
ATOM 3423 C CA . THR A 1 445 ? -14.979 1.760 15.457 1.00 88.06 445 THR A CA 1
ATOM 3424 C C . THR A 1 445 ? -13.588 2.365 15.371 1.00 88.06 445 THR A C 1
ATOM 3426 O O . THR A 1 445 ? -13.246 2.909 14.326 1.00 88.06 445 THR A O 1
ATOM 3429 N N . SER A 1 446 ? -12.793 2.276 16.439 1.00 84.50 446 SER A N 1
ATOM 3430 C CA . SER A 1 446 ? -11.395 2.712 16.435 1.00 84.50 446 SER A CA 1
ATOM 3431 C C . SER A 1 446 ? -10.453 1.662 15.848 1.00 84.50 446 SER A C 1
ATOM 3433 O O . SER A 1 446 ? -9.294 1.980 15.602 1.00 84.50 446 SER A O 1
ATOM 3435 N N . VAL A 1 447 ? -10.943 0.436 15.618 1.00 85.69 447 VAL A N 1
ATOM 3436 C CA . VAL A 1 447 ? -10.152 -0.732 15.204 1.00 85.69 447 VAL A CA 1
ATOM 3437 C C . VAL A 1 447 ? -8.976 -0.957 16.167 1.00 85.69 447 VAL A C 1
ATOM 3439 O O . VAL A 1 447 ? -7.854 -1.250 15.771 1.00 85.69 447 VAL A O 1
ATOM 3442 N N . ASP A 1 448 ? -9.236 -0.789 17.466 1.00 84.25 448 ASP A N 1
ATOM 3443 C CA . ASP A 1 448 ? -8.232 -0.973 18.513 1.00 84.25 448 ASP A CA 1
ATOM 3444 C C . ASP A 1 448 ? -8.433 -2.312 19.226 1.00 84.25 448 ASP A C 1
ATOM 3446 O O . ASP A 1 448 ? -9.233 -2.456 20.163 1.00 84.25 448 ASP A O 1
ATOM 3450 N N . PHE A 1 449 ? -7.667 -3.295 18.757 1.00 86.38 449 PHE A N 1
ATOM 3451 C CA . PHE A 1 449 ? -7.583 -4.631 19.339 1.00 86.38 449 PHE A CA 1
ATOM 3452 C C . PHE A 1 449 ? -6.253 -4.864 20.065 1.00 86.38 449 PHE A C 1
ATOM 3454 O O . PHE A 1 449 ? -5.829 -6.007 20.251 1.00 86.38 449 PHE A O 1
ATOM 3461 N N . SER A 1 450 ? -5.585 -3.789 20.495 1.00 79.31 450 SER A N 1
ATOM 3462 C CA . SER A 1 450 ? -4.411 -3.908 21.354 1.00 79.31 450 SER A CA 1
ATOM 3463 C C . SER A 1 450 ? -4.765 -4.671 22.640 1.00 79.31 450 SER A C 1
ATOM 3465 O O . SER A 1 450 ? -5.810 -4.459 23.262 1.00 79.31 450 SER A O 1
ATOM 3467 N N . GLY A 1 451 ? -3.915 -5.634 23.005 1.00 81.44 451 GLY A N 1
ATOM 3468 C CA . GLY A 1 451 ? -4.151 -6.519 24.152 1.00 81.44 451 GLY A CA 1
ATOM 3469 C C . GLY A 1 451 ? -5.202 -7.614 23.925 1.00 81.44 451 GLY A C 1
ATOM 3470 O O . GLY A 1 451 ? -5.513 -8.350 24.860 1.00 81.44 451 GLY A O 1
ATOM 3471 N N . CYS A 1 452 ? -5.739 -7.761 22.711 1.00 89.31 452 CYS A N 1
ATOM 3472 C CA . CYS A 1 452 ? -6.674 -8.833 22.391 1.00 89.31 452 CYS A CA 1
ATOM 3473 C C . CYS A 1 452 ? -5.957 -10.096 21.895 1.00 89.31 452 CYS A C 1
ATOM 3475 O O . CYS A 1 452 ? -4.879 -10.060 21.300 1.00 89.31 452 CYS A O 1
ATOM 3477 N N . VAL A 1 453 ? -6.593 -11.242 22.123 1.00 88.94 453 VAL A N 1
ATOM 3478 C CA . VAL A 1 453 ? -6.188 -12.542 21.595 1.00 88.94 453 VAL A CA 1
ATOM 3479 C C . VAL A 1 453 ? -7.103 -12.900 20.432 1.00 88.94 453 VAL A C 1
ATOM 3481 O O . VAL A 1 453 ? -8.327 -12.949 20.581 1.00 88.94 453 VAL A O 1
ATOM 3484 N N . HIS A 1 454 ? -6.503 -13.180 19.279 1.00 87.06 454 HIS A N 1
ATOM 3485 C CA . HIS A 1 454 ? -7.212 -13.573 18.066 1.00 87.06 454 HIS A CA 1
ATOM 3486 C C . HIS A 1 454 ? -7.167 -15.096 17.876 1.00 87.06 454 HIS A C 1
ATOM 3488 O O . HIS A 1 454 ? -6.118 -15.729 17.996 1.00 87.06 454 HIS A O 1
ATOM 3494 N N . GLY A 1 455 ? -8.323 -15.676 17.572 1.00 81.38 455 GLY A N 1
ATOM 3495 C CA . GLY A 1 455 ? -8.522 -17.054 17.139 1.00 81.38 455 GLY A CA 1
ATOM 3496 C C . GLY A 1 455 ? -9.307 -17.101 15.826 1.00 81.38 455 GLY A C 1
ATOM 3497 O O . GLY A 1 455 ? -9.649 -16.071 15.246 1.00 81.38 455 GLY A O 1
ATOM 3498 N N . GLU A 1 456 ? -9.611 -18.303 15.342 1.00 81.69 456 GLU A N 1
ATOM 3499 C CA . GLU A 1 456 ? -10.323 -18.492 14.074 1.00 81.69 456 GLU A CA 1
ATOM 3500 C C . GLU A 1 456 ? -11.760 -17.943 14.170 1.00 81.69 456 GLU A C 1
ATOM 3502 O O . GLU A 1 456 ? -12.641 -18.560 14.763 1.00 81.69 456 GLU A O 1
ATOM 3507 N N . GLY A 1 457 ? -11.987 -16.740 13.631 1.00 84.25 457 GLY A N 1
ATOM 3508 C CA . GLY A 1 457 ? -13.285 -16.056 13.690 1.00 84.25 457 GLY A CA 1
ATOM 3509 C C . GLY A 1 457 ? -13.678 -15.535 15.078 1.00 84.25 457 GLY A C 1
ATOM 3510 O O . GLY A 1 457 ? -14.808 -15.080 15.245 1.00 84.25 457 GLY A O 1
ATOM 3511 N N . VAL A 1 458 ? -12.773 -15.570 16.062 1.00 91.62 458 VAL A N 1
ATOM 3512 C CA . VAL A 1 458 ? -13.021 -15.129 17.444 1.00 91.62 458 VAL A CA 1
ATOM 3513 C C . VAL A 1 458 ? -11.937 -14.149 17.872 1.00 91.62 458 VAL A C 1
ATOM 3515 O O . VAL A 1 458 ? -10.759 -14.373 17.627 1.00 91.62 458 VAL A O 1
ATOM 3518 N N . THR A 1 459 ? -12.304 -13.052 18.523 1.00 93.81 459 THR A N 1
ATOM 3519 C CA . THR A 1 459 ? -11.353 -12.126 19.151 1.00 93.81 459 THR A CA 1
ATOM 3520 C C . THR A 1 459 ? -11.807 -11.845 20.569 1.00 93.81 459 THR A C 1
ATOM 3522 O O . THR A 1 459 ? -12.968 -11.508 20.790 1.00 93.81 459 THR A O 1
ATOM 3525 N N . VAL A 1 460 ? -10.900 -11.997 21.529 1.00 92.12 460 VAL A N 1
ATOM 3526 C CA . VAL A 1 460 ? -11.186 -11.784 22.948 1.00 92.12 460 VAL A CA 1
ATOM 3527 C C . VAL A 1 460 ? -10.271 -10.707 23.484 1.00 92.12 460 VAL A C 1
ATOM 3529 O O . VAL A 1 460 ? -9.059 -10.798 23.325 1.00 92.12 460 VAL A O 1
ATOM 3532 N N . CYS A 1 461 ? -10.844 -9.710 24.139 1.00 91.38 461 CYS A N 1
ATOM 3533 C CA . CYS A 1 461 ? -10.102 -8.628 24.764 1.00 91.38 461 CYS A CA 1
ATOM 3534 C C . CYS A 1 461 ? -10.347 -8.671 26.271 1.00 91.38 461 CYS A C 1
ATOM 3536 O O . CYS A 1 461 ? -11.502 -8.723 26.696 1.00 91.38 461 CYS A O 1
ATOM 3538 N N . SER A 1 462 ? -9.268 -8.649 27.052 1.00 85.19 462 SER A N 1
ATOM 3539 C CA . SER A 1 462 ? -9.308 -8.516 28.510 1.00 85.19 462 SER A CA 1
ATOM 3540 C C . SER A 1 462 ? -9.010 -7.069 28.885 1.00 85.19 462 SER A C 1
ATOM 3542 O O . SER A 1 462 ? -8.078 -6.465 28.350 1.00 85.19 462 SER A O 1
ATOM 3544 N N . THR A 1 463 ? -9.773 -6.499 29.811 1.00 70.00 463 THR A N 1
ATOM 3545 C CA . THR A 1 463 ? -9.347 -5.310 30.551 1.00 70.00 463 THR A CA 1
ATOM 3546 C C . THR A 1 463 ? -8.430 -5.765 31.686 1.00 70.00 463 THR A C 1
ATOM 3548 O O . THR A 1 463 ? -8.892 -6.022 32.794 1.00 70.00 463 THR A O 1
ATOM 3551 N N . ASP A 1 464 ? -7.134 -5.927 31.422 1.00 46.00 464 ASP A N 1
ATOM 3552 C CA . ASP A 1 464 ? -6.176 -6.347 32.450 1.00 46.00 464 ASP A CA 1
ATOM 3553 C C . ASP A 1 464 ? -5.980 -5.254 33.526 1.00 46.00 464 ASP A C 1
ATOM 3555 O O . ASP A 1 464 ? -5.083 -4.418 33.435 1.00 46.00 464 ASP A O 1
ATOM 3559 N N . GLU A 1 465 ? -6.751 -5.317 34.617 1.00 31.80 465 GLU A N 1
ATOM 3560 C CA . GLU A 1 465 ? -6.172 -5.141 35.952 1.00 31.80 465 GLU A CA 1
ATOM 3561 C C . GLU A 1 465 ? -5.582 -6.494 36.367 1.00 31.80 465 GLU A C 1
ATOM 3563 O O . GLU A 1 465 ? -6.264 -7.372 36.900 1.00 31.80 465 GLU A O 1
ATOM 3568 N N . VAL A 1 466 ? -4.286 -6.693 36.119 1.00 29.53 466 VAL A N 1
ATOM 3569 C CA . VAL A 1 466 ? -3.566 -7.835 36.688 1.00 29.53 466 VAL A CA 1
ATOM 3570 C C . VAL A 1 466 ? -3.598 -7.698 38.211 1.00 29.53 466 VAL A C 1
ATOM 3572 O O . VAL A 1 466 ? -2.897 -6.874 38.798 1.00 29.53 466 VAL A O 1
ATOM 3575 N N . GLN A 1 467 ? -4.398 -8.533 38.871 1.00 28.30 467 GLN A N 1
ATOM 3576 C CA . GLN A 1 467 ? -4.328 -8.748 40.313 1.00 28.30 467 GLN A CA 1
ATOM 3577 C C . GLN A 1 467 ? -2.968 -9.383 40.668 1.00 28.30 467 GLN A C 1
ATOM 3579 O O . GLN A 1 467 ? -2.834 -10.600 40.810 1.00 28.30 467 GLN A O 1
ATOM 3584 N N . GLU A 1 468 ? -1.927 -8.566 40.852 1.00 26.20 468 GLU A N 1
ATOM 3585 C CA . GLU A 1 468 ? -0.693 -8.991 41.519 1.00 26.20 468 GLU A CA 1
ATOM 3586 C C . GLU A 1 468 ? -0.927 -9.103 43.031 1.00 26.20 468 GLU A C 1
ATOM 3588 O O . GLU A 1 468 ? -0.556 -8.265 43.853 1.00 26.20 468 GLU A O 1
ATOM 3593 N N . GLY A 1 469 ? -1.541 -10.215 43.424 1.00 29.09 469 GLY A N 1
ATOM 3594 C CA . GLY A 1 469 ? -1.524 -10.699 44.793 1.00 29.09 469 GLY A CA 1
ATOM 3595 C C . GLY A 1 469 ? -0.226 -11.439 45.106 1.00 29.09 469 GLY A C 1
ATOM 3596 O O . GLY A 1 469 ? -0.260 -12.653 45.260 1.00 29.09 469 GLY A O 1
ATOM 3597 N N . LEU A 1 470 ? 0.903 -10.742 45.270 1.00 26.34 470 LEU A N 1
ATOM 3598 C CA . LEU A 1 470 ? 2.059 -11.262 46.017 1.00 26.34 470 LEU A CA 1
ATOM 3599 C C . LEU A 1 470 ? 2.739 -10.133 46.795 1.00 26.34 470 LEU A C 1
ATOM 3601 O O . LEU A 1 470 ? 3.526 -9.351 46.274 1.00 26.34 470 LEU A O 1
ATOM 3605 N N . GLY A 1 471 ? 2.421 -10.081 48.089 1.00 36.06 471 GLY A N 1
ATOM 3606 C CA . GLY A 1 471 ? 2.962 -9.110 49.024 1.00 36.06 471 GLY A CA 1
ATOM 3607 C C . GLY A 1 471 ? 4.485 -9.131 49.094 1.00 36.06 471 GLY A C 1
ATOM 3608 O O . GLY A 1 471 ? 5.092 -10.124 49.497 1.00 36.06 471 GLY A O 1
ATOM 3609 N N . LEU A 1 472 ? 5.074 -7.978 48.800 1.00 27.39 472 LEU A N 1
ATOM 3610 C CA . LEU A 1 472 ? 6.371 -7.567 49.305 1.00 27.39 472 LEU A CA 1
ATOM 3611 C C . LEU A 1 472 ? 6.243 -6.120 49.781 1.00 27.39 472 LEU A C 1
ATOM 3613 O O . LEU A 1 472 ? 6.016 -5.197 49.006 1.00 27.39 472 LEU A O 1
ATOM 3617 N N . GLU A 1 473 ? 6.339 -5.966 51.099 1.00 35.66 473 GLU A N 1
ATOM 3618 C CA . GLU A 1 473 ? 6.459 -4.689 51.787 1.00 35.66 473 GLU A CA 1
ATOM 3619 C C . GLU A 1 473 ? 7.672 -3.929 51.229 1.00 35.66 473 GLU A C 1
ATOM 3621 O O . GLU A 1 473 ? 8.810 -4.390 51.346 1.00 35.66 473 GLU A O 1
ATOM 3626 N N . ALA A 1 474 ? 7.432 -2.759 50.642 1.00 28.31 474 ALA A N 1
ATOM 3627 C CA . ALA A 1 474 ? 8.455 -1.754 50.401 1.00 28.31 474 ALA A CA 1
ATOM 3628 C C . ALA A 1 474 ? 7.969 -0.433 51.006 1.00 28.31 474 ALA A C 1
ATOM 3630 O O . ALA A 1 474 ? 6.966 0.140 50.579 1.00 28.31 474 ALA A O 1
ATOM 3631 N N . ASP A 1 475 ? 8.666 -0.016 52.060 1.00 25.84 475 ASP A N 1
ATOM 3632 C CA . ASP A 1 475 ? 8.464 1.223 52.803 1.00 25.84 475 ASP A CA 1
ATOM 3633 C C . ASP A 1 475 ? 8.386 2.439 51.862 1.00 25.84 475 ASP A C 1
ATOM 3635 O O . ASP A 1 475 ? 9.371 2.806 51.218 1.00 25.84 475 ASP A O 1
ATOM 3639 N N . ARG A 1 476 ? 7.219 3.096 51.817 1.00 27.59 476 ARG A N 1
ATOM 3640 C CA . ARG A 1 476 ? 7.072 4.465 51.307 1.00 27.59 476 ARG A CA 1
ATOM 3641 C C . ARG A 1 476 ? 7.294 5.443 52.458 1.00 27.59 476 ARG A C 1
ATOM 3643 O O . ARG A 1 476 ? 6.401 5.644 53.279 1.00 27.59 476 ARG A O 1
ATOM 3650 N N . ASP A 1 477 ? 8.467 6.064 52.489 1.00 26.95 477 ASP A N 1
ATOM 3651 C CA . ASP A 1 477 ? 8.665 7.359 53.140 1.00 26.95 477 ASP A CA 1
ATOM 3652 C C . ASP A 1 477 ? 8.507 8.447 52.066 1.00 26.95 477 ASP A C 1
ATOM 3654 O O . ASP A 1 477 ? 9.424 8.686 51.286 1.00 26.95 477 ASP A O 1
ATOM 3658 N N . GLU A 1 478 ? 7.364 9.136 52.050 1.00 29.88 478 GLU A N 1
ATOM 3659 C CA . GLU A 1 478 ? 7.261 10.473 51.458 1.00 29.88 478 GLU A CA 1
ATOM 3660 C C . GLU A 1 478 ? 6.716 11.462 52.500 1.00 29.88 478 GLU A C 1
ATOM 3662 O O . GLU A 1 478 ? 5.693 11.197 53.145 1.00 29.88 478 GLU A O 1
ATOM 3667 N N . PRO A 1 479 ? 7.386 12.609 52.717 1.00 32.34 479 PRO A N 1
ATOM 3668 C CA . PRO A 1 479 ? 6.863 13.672 53.553 1.00 32.34 479 PRO A CA 1
ATOM 3669 C C . PRO A 1 479 ? 5.817 14.479 52.776 1.00 32.34 479 PRO A C 1
ATOM 3671 O O . PRO A 1 479 ? 6.051 14.934 51.663 1.00 32.34 479 PRO A O 1
ATOM 3674 N N . GLY A 1 480 ? 4.661 14.677 53.407 1.00 31.91 480 GLY A N 1
ATOM 3675 C CA . GLY A 1 480 ? 3.516 15.336 52.794 1.00 31.91 480 GLY A CA 1
ATOM 3676 C C . GLY A 1 480 ? 3.741 16.794 52.384 1.00 31.91 480 GLY A C 1
ATOM 3677 O O . GLY A 1 480 ? 4.333 17.590 53.118 1.00 31.91 480 GLY A O 1
ATOM 3678 N N . GLN A 1 481 ? 3.117 17.145 51.263 1.00 29.28 481 GLN A N 1
ATOM 3679 C CA . GLN A 1 481 ? 2.776 18.506 50.864 1.00 29.28 481 GLN A CA 1
ATOM 3680 C C . GLN A 1 481 ? 1.234 18.597 50.779 1.00 29.28 481 GLN A C 1
ATOM 3682 O O . GLN A 1 481 ? 0.593 17.610 50.416 1.00 29.28 481 GLN A O 1
ATOM 3687 N N . PRO A 1 482 ? 0.591 19.694 51.229 1.00 36.72 482 PRO A N 1
ATOM 3688 C CA . PRO A 1 482 ? -0.866 19.757 51.332 1.00 36.72 482 PRO A CA 1
ATOM 3689 C C . PRO A 1 482 ? -1.506 19.801 49.935 1.00 36.72 482 PRO A C 1
ATOM 3691 O O . PRO A 1 482 ? -0.836 20.228 48.997 1.00 36.72 482 PRO A O 1
ATOM 3694 N N . PRO A 1 483 ? -2.786 19.402 49.790 1.00 36.91 483 PRO A N 1
ATOM 3695 C CA . PRO A 1 483 ? -3.439 19.349 48.489 1.00 36.91 483 PRO A CA 1
ATOM 3696 C C . PRO A 1 483 ? -3.534 20.767 47.926 1.00 36.91 483 PRO A C 1
ATOM 3698 O O . PRO A 1 483 ? -4.267 21.609 48.456 1.00 36.91 483 PRO A O 1
ATOM 3701 N N . GLY A 1 484 ? -2.731 21.025 46.894 1.00 35.91 484 GLY A N 1
ATOM 3702 C CA . GLY A 1 484 ? -2.949 22.130 45.978 1.00 35.91 484 GLY A CA 1
ATOM 3703 C C . GLY A 1 484 ? -4.291 21.927 45.287 1.00 35.91 484 GLY A C 1
ATOM 3704 O O . GLY A 1 484 ? -4.743 20.802 45.087 1.00 35.91 484 GLY A O 1
ATOM 3705 N N . GLU A 1 485 ? -4.964 23.037 45.037 1.00 40.50 485 GLU A N 1
ATOM 3706 C CA . GLU A 1 485 ? -6.201 23.137 44.270 1.00 40.50 485 GLU A CA 1
ATOM 3707 C C . GLU A 1 485 ? -6.092 22.268 43.005 1.00 40.50 485 GLU A C 1
ATOM 3709 O O . GLU A 1 485 ? -5.081 22.351 42.317 1.00 40.50 485 GLU A O 1
ATOM 3714 N N . ALA A 1 486 ? -7.069 21.389 42.747 1.00 43.81 486 ALA A N 1
ATOM 3715 C CA . ALA A 1 486 ? -7.046 20.504 41.583 1.00 43.81 486 ALA A CA 1
ATOM 3716 C C . ALA A 1 486 ? -7.021 21.360 40.310 1.00 43.81 486 ALA A C 1
ATOM 3718 O O . ALA A 1 486 ? -8.043 21.932 39.923 1.00 43.81 486 ALA A O 1
ATOM 3719 N N . VAL A 1 487 ? -5.838 21.494 39.718 1.00 57.38 487 VAL A N 1
ATOM 3720 C CA . VAL A 1 487 ? -5.641 22.133 38.425 1.00 57.38 487 VAL A CA 1
ATOM 3721 C C . VAL A 1 487 ? -6.208 21.162 37.398 1.00 57.38 487 VAL A C 1
ATOM 3723 O O . VAL A 1 487 ? -5.807 20.004 37.347 1.00 57.38 487 VAL A O 1
ATOM 3726 N N . THR A 1 488 ? -7.216 21.582 36.636 1.00 76.06 488 THR A N 1
ATOM 3727 C CA . THR A 1 488 ? -7.598 20.846 35.425 1.00 76.06 488 THR A CA 1
ATOM 3728 C C . THR A 1 488 ? -6.404 20.888 34.474 1.00 76.06 488 THR A C 1
ATOM 3730 O O . THR A 1 488 ? -5.978 22.001 34.169 1.00 76.06 488 THR A O 1
ATOM 3733 N N . PRO A 1 489 ? -5.867 19.748 34.015 1.00 85.44 489 PRO A N 1
ATOM 3734 C CA . PRO A 1 489 ? -4.729 19.753 33.109 1.00 85.44 489 PRO A CA 1
ATOM 3735 C C . PRO A 1 489 ? -5.129 20.270 31.717 1.00 85.44 489 PRO A C 1
ATOM 3737 O O . PRO A 1 489 ? -6.311 20.202 31.350 1.00 85.44 489 PRO A O 1
ATOM 3740 N N . PRO A 1 490 ? -4.176 20.792 30.925 1.00 91.75 490 PRO A N 1
ATOM 3741 C CA . PRO A 1 490 ? -4.395 21.052 29.507 1.00 91.75 490 PRO A CA 1
ATOM 3742 C C . PRO A 1 490 ? -4.719 19.751 28.762 1.00 91.75 490 PRO A C 1
ATOM 3744 O O . PRO A 1 490 ? -4.371 18.649 29.192 1.00 91.75 490 PRO A O 1
ATOM 3747 N N . ARG A 1 491 ? -5.393 19.873 27.617 1.00 94.06 491 ARG A N 1
ATOM 3748 C CA . ARG A 1 491 ? -5.739 18.726 26.776 1.00 94.06 491 ARG A CA 1
ATOM 3749 C C . ARG A 1 491 ? -4.497 18.246 26.030 1.00 94.06 491 ARG A C 1
ATOM 3751 O O . ARG A 1 491 ? -3.928 18.991 25.236 1.00 94.06 491 ARG A O 1
ATOM 3758 N N . VAL A 1 492 ? -4.140 16.979 26.218 1.00 95.62 492 VAL A N 1
ATOM 3759 C CA . VAL A 1 492 ? -3.263 16.257 25.287 1.00 95.62 492 VAL A CA 1
ATOM 3760 C C . VAL A 1 492 ? -4.103 15.918 24.054 1.00 95.62 492 VAL A C 1
ATOM 3762 O O . VAL A 1 492 ? -5.107 15.211 24.161 1.00 95.62 492 VAL A O 1
ATOM 3765 N N . ALA A 1 493 ? -3.774 16.512 22.909 1.00 92.94 493 ALA A N 1
ATOM 3766 C CA . ALA A 1 493 ? -4.545 16.347 21.680 1.00 92.94 493 ALA A CA 1
ATOM 3767 C C . ALA A 1 493 ? -4.346 14.952 21.058 1.00 92.94 493 ALA A C 1
ATOM 3769 O O . ALA A 1 493 ? -3.410 14.231 21.407 1.00 92.94 493 ALA A O 1
ATOM 3770 N N . ALA A 1 494 ? -5.226 14.563 20.129 1.00 91.31 494 ALA A N 1
ATOM 3771 C CA . ALA A 1 494 ? -5.059 13.306 19.402 1.00 91.31 494 ALA A CA 1
ATOM 3772 C C . ALA A 1 494 ? -3.788 13.333 18.530 1.00 91.31 494 ALA A C 1
ATOM 3774 O O . ALA A 1 494 ? -3.369 14.397 18.073 1.00 91.31 494 ALA A O 1
ATOM 3775 N N . ARG A 1 495 ? -3.205 12.161 18.242 1.00 93.50 495 ARG A N 1
ATOM 3776 C CA . ARG A 1 495 ? -1.974 12.040 17.431 1.00 93.50 495 ARG A CA 1
ATOM 3777 C C . ARG A 1 495 ? -2.070 12.754 16.076 1.00 93.50 495 ARG A C 1
ATOM 3779 O O . ARG A 1 495 ? -1.171 13.515 15.745 1.00 93.50 495 ARG A O 1
ATOM 3786 N N . SER A 1 496 ? -3.205 12.640 15.387 1.00 88.19 496 SER A N 1
ATOM 3787 C CA . SER A 1 496 ? -3.454 13.337 14.117 1.00 88.19 496 SER A CA 1
ATOM 3788 C C . SER A 1 496 ? -3.457 14.868 14.242 1.00 88.19 496 SER A C 1
ATOM 3790 O O . SER A 1 496 ? -3.056 15.574 13.324 1.00 88.19 496 SER A O 1
ATOM 3792 N N . GLU A 1 497 ? -3.915 15.412 15.378 1.00 93.12 497 GLU A N 1
ATOM 3793 C CA . GLU A 1 497 ? -3.825 16.855 15.645 1.00 93.12 497 GLU A CA 1
ATOM 3794 C C . GLU A 1 497 ? -2.370 17.262 15.918 1.00 93.12 497 GLU A C 1
ATOM 3796 O O . GLU A 1 497 ? -1.934 18.324 15.480 1.00 93.12 497 GLU A O 1
ATOM 3801 N N . ALA A 1 498 ? -1.610 16.413 16.619 1.00 94.19 498 ALA A N 1
ATOM 3802 C CA . ALA A 1 498 ? -0.199 16.654 16.895 1.00 94.19 498 ALA A CA 1
ATOM 3803 C C . ALA A 1 498 ? 0.669 16.615 15.628 1.00 94.19 498 ALA A C 1
ATOM 3805 O O . ALA A 1 498 ? 1.547 17.462 15.488 1.00 94.19 498 ALA A O 1
ATOM 3806 N N . GLU A 1 499 ? 0.402 15.695 14.699 1.00 91.69 499 GLU A N 1
ATOM 3807 C CA . GLU A 1 499 ? 1.046 15.628 13.377 1.00 91.69 499 GLU A CA 1
ATOM 3808 C C . GLU A 1 499 ? 0.772 16.901 12.566 1.00 91.69 499 GLU A C 1
ATOM 3810 O O . GLU A 1 499 ? 1.709 17.582 12.147 1.00 91.69 499 GLU A O 1
ATOM 3815 N N . ALA A 1 500 ? -0.497 17.313 12.457 1.00 88.25 500 ALA A N 1
ATOM 3816 C CA . ALA A 1 500 ? -0.865 18.550 11.764 1.00 88.25 500 ALA A CA 1
ATOM 3817 C C . ALA A 1 500 ? -0.223 19.800 12.401 1.00 88.25 500 ALA A C 1
ATOM 3819 O O . ALA A 1 500 ? 0.201 20.724 11.703 1.00 88.25 500 ALA A O 1
ATOM 3820 N N . ALA A 1 501 ? -0.126 19.845 13.735 1.00 90.44 501 ALA A N 1
ATOM 3821 C CA . ALA A 1 501 ? 0.534 20.937 14.445 1.00 90.44 501 ALA A CA 1
ATOM 3822 C C . ALA A 1 501 ? 2.057 20.939 14.248 1.00 90.44 501 ALA A C 1
ATOM 3824 O O . ALA A 1 501 ? 2.648 22.023 14.187 1.00 90.44 501 ALA A O 1
ATOM 3825 N N . PHE A 1 502 ? 2.683 19.765 14.131 1.00 89.38 502 PHE A N 1
ATOM 3826 C CA . PHE A 1 502 ? 4.103 19.624 13.818 1.00 89.38 502 PHE A CA 1
ATOM 3827 C C . PHE A 1 502 ? 4.409 20.148 12.407 1.00 89.38 502 PHE A C 1
ATOM 3829 O O . PHE A 1 502 ? 5.308 20.975 12.247 1.00 89.38 502 PHE A O 1
ATOM 3836 N N . GLU A 1 503 ? 3.607 19.773 11.406 1.00 87.62 503 GLU A N 1
ATOM 3837 C CA . GLU A 1 503 ? 3.716 20.285 10.029 1.00 87.62 503 GLU A CA 1
ATOM 3838 C C . GLU A 1 503 ? 3.490 21.798 9.940 1.00 87.62 503 GLU A C 1
ATOM 3840 O O . GLU A 1 503 ? 4.183 22.508 9.207 1.00 87.62 503 GLU A O 1
ATOM 3845 N N . ALA A 1 504 ? 2.557 22.322 10.739 1.00 88.50 504 ALA A N 1
ATOM 3846 C CA . ALA A 1 504 ? 2.300 23.754 10.849 1.00 88.50 504 ALA A CA 1
ATOM 3847 C C . ALA A 1 504 ? 3.408 24.530 11.592 1.00 88.50 504 ALA A C 1
ATOM 3849 O O . ALA A 1 504 ? 3.287 25.748 11.757 1.00 88.50 504 ALA A O 1
ATOM 3850 N N . GLN A 1 505 ? 4.476 23.852 12.031 1.00 91.62 505 GLN A N 1
ATOM 3851 C CA . GLN A 1 505 ? 5.591 24.417 12.794 1.00 91.62 505 GLN A CA 1
ATOM 3852 C C . GLN A 1 505 ? 5.131 25.088 14.098 1.00 91.62 505 GLN A C 1
ATOM 3854 O O . GLN A 1 505 ? 5.589 26.176 14.459 1.00 91.62 505 GLN A O 1
ATOM 3859 N N . THR A 1 506 ? 4.194 24.446 14.803 1.00 93.88 506 THR A N 1
ATOM 3860 C CA . THR A 1 506 ? 3.738 24.902 16.122 1.00 93.88 506 THR A CA 1
ATOM 3861 C C . THR A 1 506 ? 4.928 24.960 17.096 1.00 93.88 506 THR A C 1
ATOM 3863 O O . THR A 1 506 ? 5.689 23.991 17.168 1.00 93.88 506 THR A O 1
ATOM 3866 N N . PRO A 1 507 ? 5.105 26.055 17.867 1.00 94.50 507 PRO A N 1
ATOM 3867 C CA . PRO A 1 507 ? 6.256 26.229 18.754 1.00 94.50 507 PRO A CA 1
ATOM 3868 C C . PRO A 1 507 ? 6.387 25.133 19.810 1.00 94.50 507 PRO A C 1
ATOM 3870 O O . PRO A 1 507 ? 5.390 24.667 20.375 1.00 94.50 507 PRO A O 1
ATOM 3873 N N . TRP A 1 508 ? 7.625 24.768 20.137 1.00 95.06 508 TRP A N 1
ATOM 3874 C CA . TRP A 1 508 ? 7.907 23.803 21.202 1.00 95.06 508 TRP A CA 1
ATOM 3875 C C . TRP A 1 508 ? 7.978 24.501 22.561 1.00 95.06 508 TRP A C 1
ATOM 3877 O O . TRP A 1 508 ? 8.353 25.671 22.652 1.00 95.06 508 TRP A O 1
ATOM 3887 N N . LEU A 1 509 ? 7.676 23.784 23.649 1.00 93.88 509 LEU A N 1
ATOM 3888 C CA . LEU A 1 509 ? 7.743 24.342 25.009 1.00 93.88 509 LEU A CA 1
ATOM 3889 C C . LEU A 1 509 ? 9.090 25.029 25.298 1.00 93.88 509 LEU A C 1
ATOM 3891 O O . LEU A 1 509 ? 9.113 26.119 25.866 1.00 93.88 509 LEU A O 1
ATOM 3895 N N . GLN A 1 510 ? 10.212 24.437 24.870 1.00 91.06 510 GLN A N 1
ATOM 3896 C CA . GLN A 1 510 ? 11.540 25.001 25.148 1.00 91.06 510 GLN A CA 1
ATOM 3897 C C . GLN A 1 510 ? 11.793 26.323 24.405 1.00 91.06 510 GLN A C 1
ATOM 3899 O O . GLN A 1 510 ? 12.580 27.139 24.873 1.00 91.06 510 GLN A O 1
ATOM 3904 N N . GLU A 1 5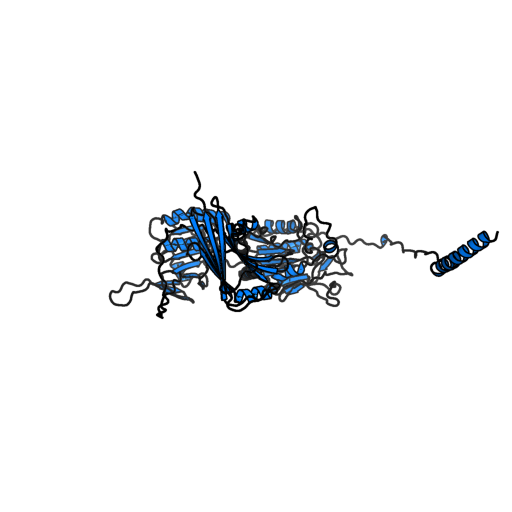11 ? 11.130 26.554 23.269 1.00 91.69 511 GLU A N 1
ATOM 3905 C CA . GLU A 1 511 ? 11.294 27.766 22.453 1.00 91.69 511 GLU A CA 1
ATOM 3906 C C . GLU A 1 511 ? 10.570 28.978 23.048 1.00 91.69 511 GLU A C 1
ATOM 3908 O O . GLU A 1 511 ? 10.918 30.124 22.755 1.00 91.69 511 GLU A O 1
ATOM 3913 N N . LEU A 1 512 ? 9.562 28.730 23.888 1.00 93.06 512 LEU A N 1
ATOM 3914 C CA . LEU A 1 512 ? 8.811 29.772 24.588 1.00 93.06 512 LEU A CA 1
ATOM 3915 C C . LEU A 1 512 ? 9.482 30.214 25.893 1.00 93.06 512 LEU A C 1
ATOM 3917 O O . LEU A 1 512 ? 9.111 31.241 26.464 1.00 93.06 512 LEU A O 1
ATOM 3921 N N . ALA A 1 513 ? 10.465 29.451 26.361 1.00 93.69 513 ALA A N 1
ATOM 3922 C CA . ALA A 1 513 ? 11.182 29.711 27.593 1.00 93.69 513 ALA A CA 1
ATOM 3923 C C . ALA A 1 513 ? 12.435 30.579 27.346 1.00 93.69 513 ALA A C 1
ATOM 3925 O O . ALA A 1 513 ? 13.142 30.399 26.352 1.00 93.69 513 ALA A O 1
ATOM 3926 N N . PRO A 1 514 ? 12.763 31.532 28.238 1.00 88.75 514 PRO A N 1
ATOM 3927 C CA . PRO A 1 514 ? 13.989 32.320 28.142 1.00 88.75 514 PRO A CA 1
ATOM 3928 C C . PRO A 1 514 ? 15.251 31.549 28.570 1.00 88.75 514 PRO A C 1
ATOM 3930 O O . PRO A 1 514 ? 16.363 32.028 28.324 1.00 88.75 514 PRO A O 1
ATOM 3933 N N . GLU A 1 515 ? 15.113 30.417 29.266 1.00 92.50 515 GLU A N 1
ATOM 3934 C CA . GLU A 1 515 ? 16.232 29.601 29.730 1.00 92.50 515 GLU A CA 1
ATOM 3935 C C . GLU A 1 515 ? 16.904 28.822 28.590 1.00 92.50 515 GLU A C 1
ATOM 3937 O O . GLU A 1 515 ? 16.262 28.180 27.765 1.00 92.50 515 GLU A O 1
ATOM 3942 N N . THR A 1 516 ? 18.238 28.825 28.580 1.00 86.69 516 THR A N 1
ATOM 3943 C CA . THR A 1 516 ? 19.055 28.069 27.622 1.00 86.69 516 THR A CA 1
ATOM 3944 C C . THR A 1 516 ? 20.148 27.311 28.362 1.00 86.69 516 THR A C 1
ATOM 3946 O O . THR A 1 516 ? 20.775 27.873 29.265 1.00 86.69 516 THR A O 1
ATOM 3949 N N . TYR A 1 517 ? 20.433 26.082 27.940 1.00 88.19 517 TYR A N 1
ATOM 3950 C CA . TYR A 1 517 ? 21.445 25.221 28.550 1.00 88.19 517 TYR A CA 1
ATOM 3951 C C . TYR A 1 517 ? 22.514 24.840 27.527 1.00 88.19 517 TYR A C 1
ATOM 3953 O O . TYR A 1 517 ? 22.188 24.440 26.416 1.00 88.19 517 TYR A O 1
ATOM 3961 N N . ASP A 1 518 ? 23.788 24.951 27.913 1.00 76.69 518 ASP A N 1
ATOM 3962 C CA . ASP A 1 518 ? 24.920 24.632 27.027 1.00 76.69 518 ASP A CA 1
ATOM 3963 C C . ASP A 1 518 ? 25.052 23.123 26.757 1.00 76.69 518 ASP A C 1
ATOM 3965 O O . ASP A 1 518 ? 25.559 22.722 25.713 1.00 76.69 518 ASP A O 1
ATOM 3969 N N . LEU A 1 519 ? 24.634 22.291 27.716 1.00 80.50 519 LEU A N 1
ATOM 3970 C CA . LEU A 1 519 ? 24.643 20.835 27.614 1.00 80.50 519 LEU A CA 1
ATOM 3971 C C . LEU A 1 519 ? 23.468 20.263 28.409 1.00 80.50 519 LEU A C 1
ATOM 3973 O O . LEU A 1 519 ? 23.369 20.467 29.625 1.00 80.50 519 LEU A O 1
ATOM 3977 N N . THR A 1 520 ? 22.598 19.537 27.720 1.00 85.44 520 THR A N 1
ATOM 3978 C CA . THR A 1 520 ? 21.491 18.791 28.317 1.00 85.44 520 THR A CA 1
ATOM 3979 C C . THR A 1 520 ? 21.878 17.318 28.515 1.00 85.44 520 THR A C 1
ATOM 3981 O O . THR A 1 520 ? 22.993 16.898 28.192 1.00 85.44 520 THR A O 1
ATOM 3984 N N . SER A 1 521 ? 20.990 16.532 29.125 1.00 88.44 521 SER A N 1
ATOM 3985 C CA . SER A 1 521 ? 21.163 15.082 29.293 1.00 88.44 521 SER A CA 1
ATOM 3986 C C . SER A 1 521 ? 22.295 14.615 30.212 1.00 88.44 521 SER A C 1
ATOM 3988 O O . SER A 1 521 ? 22.866 13.539 30.032 1.00 88.44 521 SER A O 1
ATOM 3990 N N . GLN A 1 522 ? 22.601 15.398 31.250 1.00 87.38 522 GLN A N 1
ATOM 3991 C CA . GLN A 1 522 ? 23.531 14.997 32.307 1.00 87.38 522 GLN A CA 1
ATOM 3992 C C . GLN A 1 522 ? 22.800 14.310 33.465 1.00 87.38 522 GLN A C 1
ATOM 3994 O O . GLN A 1 522 ? 21.917 14.891 34.090 1.00 87.38 522 GLN A O 1
ATOM 3999 N N . ALA A 1 523 ? 23.201 13.077 33.781 1.00 87.50 523 ALA A N 1
ATOM 4000 C CA . ALA A 1 523 ? 22.612 12.299 34.867 1.00 87.50 523 ALA A CA 1
ATOM 4001 C C . ALA A 1 523 ? 22.638 13.051 36.214 1.00 87.50 523 ALA A C 1
ATOM 4003 O O . ALA A 1 523 ? 23.693 13.480 36.685 1.00 87.50 523 ALA A O 1
ATOM 4004 N N . GLY A 1 524 ? 21.476 13.140 36.858 1.00 87.31 524 GLY A N 1
ATOM 4005 C CA . GLY A 1 524 ? 21.246 13.815 38.134 1.00 87.31 524 GLY A CA 1
ATOM 4006 C C . GLY A 1 524 ? 20.879 15.296 38.023 1.00 87.31 524 GLY A C 1
ATOM 4007 O O . GLY A 1 524 ? 20.602 15.904 39.056 1.00 87.31 524 GLY A O 1
ATOM 4008 N N . GLU A 1 525 ? 20.873 15.872 36.819 1.00 92.44 525 GLU A N 1
ATOM 4009 C CA . GLU A 1 525 ? 20.511 17.274 36.594 1.00 92.44 525 GLU A CA 1
ATOM 4010 C C . GLU A 1 525 ? 19.016 17.447 36.275 1.00 92.44 525 GLU A C 1
ATOM 4012 O O . GLU A 1 525 ? 18.362 16.567 35.702 1.00 92.44 525 GLU A O 1
ATOM 4017 N N . THR A 1 526 ? 18.493 18.624 36.624 1.00 95.50 526 THR A N 1
ATOM 4018 C CA . THR A 1 526 ? 17.143 19.080 36.274 1.00 95.50 526 THR A CA 1
ATOM 4019 C C . THR A 1 526 ? 17.239 20.389 35.498 1.00 95.50 526 THR A C 1
ATOM 4021 O O . THR A 1 526 ? 17.840 21.358 35.967 1.00 95.50 526 THR A O 1
ATOM 4024 N N . TYR A 1 527 ? 16.642 20.411 34.311 1.00 94.19 527 TYR A N 1
ATOM 4025 C CA . TYR A 1 527 ? 16.597 21.547 33.400 1.00 94.19 527 TYR A CA 1
ATOM 4026 C C . TYR A 1 527 ? 15.210 22.185 33.484 1.00 94.19 527 TYR A C 1
ATOM 4028 O O . TYR A 1 527 ? 14.245 21.622 32.976 1.00 94.19 527 TYR A O 1
ATOM 4036 N N . THR A 1 528 ? 15.109 23.329 34.158 1.00 96.19 528 THR A N 1
ATOM 4037 C CA . THR A 1 528 ? 13.842 24.030 34.403 1.00 96.19 528 THR A CA 1
ATOM 4038 C C . THR A 1 528 ? 13.620 25.152 33.388 1.00 96.19 528 THR A C 1
ATOM 4040 O O . THR A 1 528 ? 14.439 26.062 33.272 1.00 96.19 528 THR A O 1
ATOM 4043 N N . TYR A 1 529 ? 12.471 25.131 32.723 1.00 95.19 529 TYR A N 1
ATOM 4044 C CA . TYR A 1 529 ? 12.017 26.136 31.767 1.00 95.19 529 TYR A CA 1
ATOM 4045 C C . TYR A 1 529 ? 10.779 26.847 32.308 1.00 95.19 529 TYR A C 1
ATOM 4047 O O . TYR A 1 529 ? 9.827 26.189 32.733 1.00 95.19 529 TYR A O 1
ATOM 4055 N N . THR A 1 530 ? 10.778 28.179 32.278 1.00 95.88 530 THR A N 1
ATOM 4056 C CA . THR A 1 530 ? 9.655 28.992 32.762 1.00 95.88 530 THR A CA 1
ATOM 4057 C C . THR A 1 530 ? 8.961 29.654 31.581 1.00 95.88 530 THR A C 1
ATOM 4059 O O . THR A 1 530 ? 9.573 30.437 30.857 1.00 95.88 530 THR A O 1
ATOM 4062 N N . ILE A 1 531 ? 7.684 29.351 31.373 1.00 96.00 531 ILE A N 1
ATOM 4063 C CA . ILE A 1 531 ? 6.933 29.771 30.190 1.00 96.00 531 ILE A CA 1
ATOM 4064 C C . ILE A 1 531 ? 5.752 30.623 30.638 1.00 96.00 531 ILE A C 1
ATOM 4066 O O . ILE A 1 531 ? 4.905 30.172 31.400 1.00 96.00 531 ILE A O 1
ATOM 4070 N N . GLU A 1 532 ? 5.685 31.850 30.133 1.00 94.06 532 GLU A N 1
ATOM 4071 C CA . GLU A 1 532 ? 4.582 32.778 30.387 1.00 94.06 532 GLU A CA 1
ATOM 4072 C C . GLU A 1 532 ? 3.701 32.848 29.136 1.00 94.06 532 GLU A C 1
ATOM 4074 O O . GLU A 1 532 ? 4.176 33.186 28.048 1.00 94.06 532 GLU A O 1
ATOM 4079 N N . MET A 1 533 ? 2.417 32.525 29.279 1.00 91.69 533 MET A N 1
ATOM 4080 C CA . MET A 1 533 ? 1.432 32.558 28.204 1.00 91.69 533 MET A CA 1
ATOM 4081 C C . MET A 1 533 ? 0.342 33.588 28.508 1.00 91.69 533 MET A C 1
ATOM 4083 O O . MET A 1 533 ? -0.482 33.401 29.400 1.00 91.69 533 MET A O 1
ATOM 4087 N N . ASP A 1 534 ? 0.264 34.643 27.692 1.00 88.75 534 ASP A N 1
ATOM 4088 C CA . ASP A 1 534 ? -0.779 35.680 27.806 1.00 88.75 534 ASP A CA 1
ATOM 4089 C C . ASP A 1 534 ? -2.210 35.122 27.604 1.00 88.75 534 ASP A C 1
ATOM 4091 O O . ASP A 1 534 ? -3.209 35.771 27.922 1.00 88.75 534 ASP A O 1
ATOM 4095 N N . ARG A 1 535 ? -2.325 33.949 26.970 1.00 88.25 535 ARG A N 1
ATOM 4096 C CA . ARG A 1 535 ? -3.568 33.204 26.729 1.00 88.25 535 ARG A CA 1
ATOM 4097 C C . ARG A 1 535 ? -3.244 31.756 26.373 1.00 88.25 535 ARG A C 1
ATOM 4099 O O . ARG A 1 535 ? -2.156 31.489 25.870 1.00 88.25 535 ARG A O 1
ATOM 4106 N N . SER A 1 536 ? -4.230 30.869 26.509 1.00 91.50 536 SER A N 1
ATOM 4107 C CA . SER A 1 536 ? -4.147 29.509 25.964 1.00 91.50 536 SER A CA 1
ATOM 4108 C C . SER A 1 536 ? -3.757 29.536 24.483 1.00 91.50 536 SER A C 1
ATOM 4110 O O . SER A 1 536 ? -4.404 30.213 23.674 1.00 91.50 536 SER A O 1
ATOM 4112 N N . GLN A 1 537 ? -2.716 28.783 24.143 1.00 92.38 537 GLN A N 1
ATOM 4113 C CA . GLN A 1 537 ? -2.252 28.547 22.781 1.00 92.38 537 GLN A CA 1
ATOM 4114 C C . GLN A 1 537 ? -1.763 27.104 22.650 1.00 92.38 537 GLN A C 1
ATOM 4116 O O . GLN A 1 537 ? -1.375 26.485 23.636 1.00 92.38 537 GLN A O 1
ATOM 4121 N N . GLU A 1 538 ? -1.802 26.582 21.432 1.00 95.62 538 GLU A N 1
ATOM 4122 C CA . GLU A 1 538 ? -1.262 25.265 21.108 1.00 95.62 538 GLU A CA 1
ATOM 4123 C C . GLU A 1 538 ? 0.265 25.288 21.181 1.00 95.62 538 GLU A C 1
ATOM 4125 O O . GLU A 1 538 ? 0.902 26.211 20.666 1.00 95.62 538 GLU A O 1
ATOM 4130 N N . VAL A 1 539 ? 0.843 24.290 21.848 1.00 96.62 539 VAL A N 1
ATOM 4131 C CA . VAL A 1 539 ? 2.296 24.131 21.982 1.00 96.62 539 VAL A CA 1
ATOM 4132 C C . VAL A 1 539 ? 2.690 22.664 21.914 1.00 96.62 539 VAL A C 1
ATOM 4134 O O . VAL A 1 539 ? 1.953 21.788 22.369 1.00 96.62 539 VAL A O 1
ATOM 4137 N N . MET A 1 540 ? 3.877 22.401 21.377 1.00 97.25 540 MET A N 1
ATOM 4138 C CA . MET A 1 540 ? 4.418 21.050 21.269 1.00 97.25 540 MET A CA 1
ATOM 4139 C C . MET A 1 540 ? 5.221 20.683 22.518 1.00 97.25 540 MET A C 1
ATOM 4141 O O . MET A 1 540 ? 6.130 21.410 22.934 1.00 97.25 540 MET A O 1
ATOM 4145 N N . TRP A 1 541 ? 4.934 19.515 23.084 1.00 97.75 541 TRP A N 1
ATOM 4146 C CA . TRP A 1 541 ? 5.754 18.885 24.110 1.00 97.75 541 TRP A CA 1
ATOM 4147 C C . TRP A 1 541 ? 6.619 17.806 23.471 1.00 97.75 541 TRP A C 1
ATOM 4149 O O . TRP A 1 541 ? 6.101 16.795 23.008 1.00 97.75 541 TRP A O 1
ATOM 4159 N N . VAL A 1 542 ? 7.930 18.052 23.406 1.00 95.94 542 VAL A N 1
ATOM 4160 C CA . VAL A 1 542 ? 8.849 17.296 22.547 1.00 95.94 542 VAL A CA 1
ATOM 4161 C C . VAL A 1 542 ? 10.050 16.791 23.334 1.00 95.94 542 VAL A C 1
ATOM 4163 O O . VAL A 1 542 ? 10.692 17.558 24.054 1.00 95.94 542 VAL A O 1
ATOM 4166 N N . TYR A 1 543 ? 10.410 15.528 23.117 1.00 96.50 543 TYR A N 1
ATOM 4167 C CA . TYR A 1 543 ? 11.731 14.997 23.437 1.00 96.50 543 TYR A CA 1
ATOM 4168 C C . TYR A 1 543 ? 12.290 14.230 22.238 1.00 96.50 543 TYR A C 1
ATOM 4170 O O . TYR A 1 543 ? 11.610 13.378 21.669 1.00 96.50 543 TYR A O 1
ATOM 4178 N N . GLY A 1 544 ? 13.545 14.494 21.878 1.00 94.69 544 GLY A N 1
ATOM 4179 C CA . GLY A 1 544 ? 14.226 13.810 20.785 1.00 94.69 544 GLY A CA 1
ATOM 4180 C C . GLY A 1 544 ? 15.645 13.408 21.152 1.00 94.69 544 GLY A C 1
ATOM 4181 O O . GLY A 1 544 ? 16.310 14.072 21.947 1.00 94.69 544 GLY A O 1
ATOM 4182 N N . TRP A 1 545 ? 16.100 12.312 20.551 1.00 96.25 545 TRP A N 1
ATOM 4183 C CA . TRP A 1 545 ? 17.483 11.863 20.617 1.00 96.25 545 TRP A CA 1
ATOM 4184 C C . TRP A 1 545 ? 18.011 11.639 19.205 1.00 96.25 545 TRP A C 1
ATOM 4186 O O . TRP A 1 545 ? 17.353 10.977 18.403 1.00 96.25 545 TRP A O 1
ATOM 4196 N N . CYS A 1 546 ? 19.199 12.164 18.917 1.00 95.62 546 CYS A N 1
ATOM 4197 C CA . CYS A 1 546 ? 19.836 12.080 17.609 1.00 95.62 546 CYS A CA 1
ATOM 4198 C C . CYS A 1 546 ? 21.200 11.410 17.720 1.00 95.62 546 CYS A C 1
ATOM 4200 O O . CYS A 1 546 ? 21.861 11.533 18.746 1.00 95.62 546 CYS A O 1
ATOM 4202 N N . THR A 1 547 ? 21.636 10.721 16.670 1.00 95.94 547 THR A N 1
ATOM 4203 C CA . THR A 1 547 ? 22.980 10.137 16.591 1.00 95.94 547 THR A CA 1
ATOM 4204 C C . THR A 1 547 ? 23.542 10.211 15.173 1.00 95.94 547 THR A C 1
ATOM 4206 O O . THR A 1 547 ? 22.792 10.357 14.214 1.00 95.94 547 THR A O 1
ATOM 4209 N N . VAL A 1 548 ? 24.855 10.042 15.011 1.00 93.69 548 VAL A N 1
ATOM 4210 C CA . VAL A 1 548 ? 25.518 10.071 13.691 1.00 93.69 548 VAL A CA 1
ATOM 4211 C C . VAL A 1 548 ? 25.090 8.911 12.772 1.00 93.69 548 VAL A C 1
ATOM 4213 O O . VAL A 1 548 ? 25.241 9.011 11.556 1.00 93.69 548 VAL A O 1
ATOM 4216 N N . THR A 1 549 ? 24.584 7.791 13.309 1.00 92.06 549 THR A N 1
ATOM 4217 C CA . THR A 1 549 ? 24.167 6.631 12.494 1.00 92.06 549 THR A CA 1
ATOM 4218 C C . THR A 1 549 ? 22.901 5.965 13.026 1.00 92.06 549 THR A C 1
ATOM 4220 O O . THR A 1 549 ? 22.740 5.824 14.232 1.00 92.06 549 THR A O 1
ATOM 4223 N N . GLN A 1 550 ? 22.061 5.433 12.136 1.00 92.88 550 GLN A N 1
ATOM 4224 C CA . GLN A 1 550 ? 20.788 4.803 12.512 1.00 92.88 550 GLN A CA 1
ATOM 4225 C C . GLN A 1 550 ? 20.972 3.586 13.440 1.00 92.88 550 GLN A C 1
ATOM 4227 O O . GLN A 1 550 ? 20.155 3.334 14.322 1.00 92.88 550 GLN A O 1
ATOM 4232 N N . GLU A 1 551 ? 22.070 2.837 13.280 1.00 93.44 551 GLU A N 1
ATOM 4233 C CA . GLU A 1 551 ? 22.406 1.701 14.153 1.00 93.44 551 GLU A CA 1
ATOM 4234 C C . GLU A 1 551 ? 22.672 2.159 15.595 1.00 93.44 551 GLU A C 1
ATOM 4236 O O . GLU A 1 551 ? 22.198 1.541 16.549 1.00 93.44 551 GLU A O 1
ATOM 4241 N N . GLN A 1 552 ? 23.377 3.281 15.757 1.00 94.50 552 GLN A N 1
ATOM 4242 C CA . GLN A 1 552 ? 23.634 3.881 17.063 1.00 94.50 552 GLN A CA 1
ATOM 4243 C C . GLN A 1 552 ? 22.356 4.452 17.682 1.00 94.50 552 GLN A C 1
ATOM 4245 O O . GLN A 1 552 ? 22.150 4.300 18.885 1.00 94.50 552 GLN A O 1
ATOM 4250 N N . LEU A 1 553 ? 21.479 5.051 16.870 1.00 96.62 553 LEU A N 1
ATOM 4251 C CA . LEU A 1 553 ? 20.174 5.526 17.320 1.00 96.62 553 LEU A CA 1
ATOM 4252 C C . LEU A 1 553 ? 19.365 4.374 17.924 1.00 96.62 553 LEU A C 1
ATOM 4254 O O . LEU A 1 553 ? 18.938 4.462 19.076 1.00 96.62 553 LEU A O 1
ATOM 4258 N N . ALA A 1 554 ? 19.220 3.271 17.185 1.00 93.88 554 ALA A N 1
ATOM 4259 C CA . ALA A 1 554 ? 18.509 2.084 17.652 1.00 93.88 554 ALA A CA 1
ATOM 4260 C C . ALA A 1 554 ? 19.116 1.529 18.952 1.00 93.88 554 ALA A C 1
ATOM 4262 O O . ALA A 1 554 ? 18.386 1.289 19.913 1.00 93.88 554 ALA A O 1
ATOM 4263 N N . GLN A 1 555 ? 20.447 1.411 19.019 1.00 94.75 555 GLN A N 1
ATOM 4264 C CA . GLN A 1 555 ? 21.154 0.937 20.211 1.00 94.75 555 GLN A CA 1
ATOM 4265 C C . GLN A 1 555 ? 20.951 1.850 21.431 1.00 94.75 555 GLN A C 1
ATOM 4267 O O . GLN A 1 555 ? 20.785 1.368 22.556 1.00 94.75 555 GLN A O 1
ATOM 4272 N N . ASN A 1 556 ? 20.978 3.169 21.241 1.00 96.81 556 ASN A N 1
ATOM 4273 C CA . ASN A 1 556 ? 20.770 4.108 22.337 1.00 96.81 556 ASN A CA 1
ATOM 4274 C C . ASN A 1 556 ? 19.345 3.995 22.877 1.00 96.81 556 ASN A C 1
ATOM 4276 O O . ASN A 1 556 ? 19.171 3.945 24.091 1.00 96.81 556 ASN A O 1
ATOM 4280 N N . TRP A 1 557 ? 18.342 3.858 22.008 1.00 96.62 557 TRP A N 1
ATOM 4281 C CA . TRP A 1 557 ? 16.949 3.710 22.431 1.00 96.62 557 TRP A CA 1
ATOM 4282 C C . TRP A 1 557 ? 16.630 2.405 23.164 1.00 96.62 557 TRP A C 1
ATOM 4284 O O . TRP A 1 557 ? 15.673 2.386 23.928 1.00 96.62 557 TRP A O 1
ATOM 4294 N N . GLU A 1 558 ? 17.445 1.354 23.042 1.00 95.88 558 GLU A N 1
ATOM 4295 C CA . GLU A 1 558 ? 17.356 0.189 23.943 1.00 95.88 558 GLU A CA 1
ATOM 4296 C C . GLU A 1 558 ? 17.687 0.547 25.406 1.00 95.88 558 GLU A C 1
ATOM 4298 O O . GLU A 1 558 ? 17.351 -0.198 26.327 1.00 95.88 558 GLU A O 1
ATOM 4303 N N . ASN A 1 559 ? 18.366 1.677 25.626 1.00 95.69 559 ASN A N 1
ATOM 4304 C CA . ASN A 1 559 ? 18.843 2.140 26.927 1.00 95.69 559 ASN A CA 1
ATOM 4305 C C . ASN A 1 559 ? 18.194 3.456 27.383 1.00 95.69 559 ASN A C 1
ATOM 4307 O O . ASN A 1 559 ? 18.515 3.906 28.483 1.00 95.69 559 ASN A O 1
ATOM 4311 N N . ILE A 1 560 ? 17.316 4.064 26.579 1.00 97.19 560 ILE A N 1
ATOM 4312 C CA . ILE A 1 560 ? 16.586 5.294 26.915 1.00 97.19 560 ILE A CA 1
ATOM 4313 C C . ILE A 1 560 ? 15.157 4.925 27.313 1.00 97.19 560 ILE A C 1
ATOM 4315 O O . ILE A 1 560 ? 14.437 4.305 26.535 1.00 97.19 560 ILE A O 1
ATOM 4319 N N . SER A 1 561 ? 14.719 5.359 28.494 1.00 96.75 561 SER A N 1
ATOM 4320 C CA . SER A 1 561 ? 13.308 5.318 28.893 1.00 96.75 561 SER A CA 1
ATOM 4321 C C . SER A 1 561 ? 12.792 6.715 29.211 1.00 96.75 561 SER A C 1
ATOM 4323 O O . SER A 1 561 ? 13.512 7.514 29.813 1.00 96.75 561 SER A O 1
ATOM 4325 N N . LEU A 1 562 ? 11.542 6.983 28.829 1.00 97.12 562 LEU A N 1
ATOM 4326 C CA . LEU A 1 562 ? 10.879 8.271 29.013 1.00 97.12 562 LEU A CA 1
ATOM 4327 C C . LEU A 1 562 ? 9.671 8.127 29.931 1.00 97.12 562 LEU A C 1
ATOM 4329 O O . LEU A 1 562 ? 8.884 7.195 29.771 1.00 97.12 562 LEU A O 1
ATOM 4333 N N . VAL A 1 563 ? 9.501 9.081 30.841 1.00 97.19 563 VAL A N 1
ATOM 4334 C CA . VAL A 1 563 ? 8.273 9.252 31.622 1.00 97.19 563 VAL A CA 1
ATOM 4335 C C . VAL A 1 563 ? 7.833 10.704 31.507 1.00 97.19 563 VAL A C 1
ATOM 4337 O O . VAL A 1 563 ? 8.581 11.621 31.843 1.00 97.19 563 VAL A O 1
ATOM 4340 N N . PHE A 1 564 ? 6.613 10.901 31.019 1.00 97.50 564 PHE A N 1
ATOM 4341 C CA . PHE A 1 564 ? 5.986 12.207 30.876 1.00 97.50 564 PHE A CA 1
ATOM 4342 C C . PHE A 1 564 ? 4.938 12.376 31.978 1.00 97.50 564 PHE A C 1
ATOM 4344 O O . PHE A 1 564 ? 4.110 11.490 32.194 1.00 97.50 564 PHE A O 1
ATOM 4351 N N . THR A 1 565 ? 4.977 13.506 32.679 1.00 97.00 565 THR A N 1
ATOM 4352 C CA . THR A 1 565 ? 4.005 13.851 33.726 1.00 97.00 565 THR A CA 1
ATOM 4353 C C . THR A 1 565 ? 3.465 15.253 33.492 1.00 97.00 565 THR A C 1
ATOM 4355 O O . THR A 1 565 ? 4.249 16.178 33.293 1.00 97.00 565 THR A O 1
ATOM 4358 N N . LEU A 1 566 ? 2.146 15.409 33.533 1.00 95.69 566 LEU A N 1
ATOM 4359 C CA . LEU A 1 566 ? 1.421 16.663 33.379 1.00 95.69 566 LEU A CA 1
ATOM 4360 C C . LEU A 1 566 ? 0.570 16.897 34.629 1.00 95.69 566 LEU A C 1
ATOM 4362 O O . LEU A 1 566 ? -0.286 16.080 34.954 1.00 95.69 566 LEU A O 1
ATOM 4366 N N . ASP A 1 567 ? 0.833 17.980 35.357 1.00 92.50 567 ASP A N 1
ATOM 4367 C CA . ASP A 1 567 ? 0.149 18.352 36.604 1.00 92.50 567 ASP A CA 1
ATOM 4368 C C . ASP A 1 567 ? 0.090 17.219 37.651 1.00 92.50 567 ASP A C 1
ATOM 4370 O O . ASP A 1 567 ? -0.850 17.094 38.436 1.00 92.50 567 ASP A O 1
ATOM 4374 N N . GLY A 1 568 ? 1.136 16.388 37.682 1.00 88.00 568 GLY A N 1
ATOM 4375 C CA . GLY A 1 568 ? 1.260 15.238 38.582 1.00 88.00 568 GLY A CA 1
ATOM 4376 C C . GLY A 1 568 ? 0.615 13.942 38.075 1.00 88.00 568 GLY A C 1
ATOM 4377 O O . GLY A 1 568 ? 0.766 12.910 38.729 1.00 88.00 568 GLY A O 1
ATOM 4378 N N . GLU A 1 569 ? -0.053 13.961 36.920 1.00 90.12 569 GLU A N 1
ATOM 4379 C CA . GLU A 1 569 ? -0.598 12.772 36.260 1.00 90.12 569 GLU A CA 1
ATOM 4380 C C . GLU A 1 569 ? 0.346 12.274 35.160 1.00 90.12 569 GLU A C 1
ATOM 4382 O O . GLU A 1 569 ? 0.887 13.055 34.378 1.00 90.12 569 GLU A O 1
ATOM 4387 N N . SER A 1 570 ? 0.574 10.961 35.093 1.00 93.00 570 SER A N 1
ATOM 4388 C CA . SER A 1 570 ? 1.420 10.382 34.047 1.00 93.00 570 SER A CA 1
ATOM 4389 C C . SER A 1 570 ? 0.686 10.400 32.709 1.00 93.00 570 SER A C 1
ATOM 4391 O O . SER A 1 570 ? -0.451 9.939 32.621 1.00 93.00 570 SER A O 1
ATOM 4393 N N . VAL A 1 571 ? 1.353 10.905 31.671 1.00 93.62 571 VAL A N 1
ATOM 4394 C CA . VAL A 1 571 ? 0.862 10.870 30.293 1.00 93.62 571 VAL A CA 1
ATOM 4395 C C . VAL A 1 571 ? 1.503 9.669 29.587 1.00 93.62 571 VAL A C 1
ATOM 4397 O O . VAL A 1 571 ? 2.734 9.621 29.482 1.00 93.62 571 VAL A O 1
ATOM 4400 N N . PRO A 1 572 ? 0.705 8.687 29.133 1.00 91.81 572 PRO A N 1
ATOM 4401 C CA . PRO A 1 572 ? 1.207 7.510 28.431 1.00 91.81 572 PRO A CA 1
ATOM 4402 C C . PRO A 1 572 ? 2.014 7.859 27.170 1.00 91.81 572 PRO A C 1
ATOM 4404 O O . PRO A 1 572 ? 1.653 8.753 26.412 1.00 91.81 572 PRO A O 1
ATOM 4407 N N . LEU A 1 573 ? 3.121 7.150 26.923 1.00 91.25 573 LEU A N 1
ATOM 4408 C CA . LEU A 1 573 ? 4.000 7.437 25.778 1.00 91.25 573 LEU A CA 1
ATOM 4409 C C . LEU A 1 573 ? 3.335 7.140 24.419 1.00 91.25 573 LEU A C 1
ATOM 4411 O O . LEU A 1 573 ? 3.708 7.734 23.415 1.00 91.25 573 LEU A O 1
ATOM 4415 N N . ASP A 1 574 ? 2.347 6.248 24.377 1.00 89.75 574 ASP A N 1
ATOM 4416 C CA . ASP A 1 574 ? 1.549 5.925 23.186 1.00 89.75 574 ASP A CA 1
ATOM 4417 C C . ASP A 1 574 ? 0.604 7.063 22.756 1.00 89.75 574 ASP A C 1
ATOM 4419 O O . ASP A 1 574 ? 0.152 7.084 21.609 1.00 89.75 574 ASP A O 1
ATOM 4423 N N . SER A 1 575 ? 0.354 8.051 23.626 1.00 91.12 575 SER A N 1
ATOM 4424 C CA . SER A 1 575 ? -0.331 9.288 23.240 1.00 91.12 575 SER A CA 1
ATOM 4425 C C . SER A 1 575 ? 0.573 10.253 22.463 1.00 91.12 575 SER A C 1
ATOM 4427 O O . SER A 1 575 ? 0.077 11.238 21.919 1.00 91.12 575 SER A O 1
ATOM 4429 N N . PHE A 1 576 ? 1.887 10.009 22.424 1.00 96.81 576 PHE A N 1
ATOM 4430 C CA . PHE A 1 576 ? 2.844 10.803 21.659 1.00 96.81 576 PHE A CA 1
ATOM 4431 C C . PHE A 1 576 ? 3.006 10.219 20.254 1.00 96.81 576 PHE A C 1
ATOM 4433 O O . PHE A 1 576 ? 3.023 9.005 20.048 1.00 96.81 576 PHE A O 1
ATOM 4440 N N . VAL A 1 577 ? 3.173 11.097 19.274 1.00 95.25 577 VAL A N 1
ATOM 4441 C CA . VAL A 1 577 ? 3.607 10.721 17.931 1.00 95.25 577 VAL A CA 1
ATOM 4442 C C . VAL A 1 577 ? 5.099 10.426 17.989 1.00 95.25 577 VAL A C 1
ATOM 4444 O O . VAL A 1 577 ? 5.872 11.201 18.561 1.00 95.25 577 VAL A O 1
ATOM 4447 N N . ARG A 1 578 ? 5.508 9.302 17.401 1.00 96.38 578 ARG A N 1
ATOM 4448 C CA . ARG A 1 578 ? 6.914 8.944 17.229 1.00 96.38 578 ARG A CA 1
ATOM 4449 C C . ARG A 1 578 ? 7.312 9.205 15.786 1.00 96.38 578 ARG A C 1
ATOM 4451 O O . ARG A 1 578 ? 6.765 8.585 14.884 1.00 96.38 578 ARG A O 1
ATOM 4458 N N . LEU A 1 579 ? 8.312 10.052 15.599 1.00 93.50 579 LEU A N 1
ATOM 4459 C CA . LEU A 1 579 ? 8.884 10.365 14.297 1.00 93.50 579 LEU A CA 1
ATOM 4460 C C . LEU A 1 579 ? 10.362 9.982 14.283 1.00 93.50 579 LEU A C 1
ATOM 4462 O O . LEU A 1 579 ? 11.110 10.369 15.182 1.00 93.50 579 LEU A O 1
ATOM 4466 N N . GLU A 1 580 ? 10.779 9.237 13.265 1.00 93.44 580 GLU A N 1
ATOM 4467 C CA . GLU A 1 580 ? 12.190 9.066 12.926 1.00 93.44 580 GLU A CA 1
ATOM 4468 C C . GLU A 1 580 ? 12.495 9.832 11.646 1.00 93.44 580 GLU A C 1
ATOM 4470 O O . GLU A 1 580 ? 11.877 9.576 10.618 1.00 93.44 580 GLU A O 1
ATOM 4475 N N . ASP A 1 581 ? 13.427 10.777 11.723 1.00 88.19 581 ASP A N 1
ATOM 4476 C CA . ASP A 1 581 ? 13.791 11.639 10.600 1.00 88.19 581 ASP A CA 1
ATOM 4477 C C . ASP A 1 581 ? 15.241 12.131 10.735 1.00 88.19 581 ASP A C 1
ATOM 4479 O O . ASP A 1 581 ? 15.890 11.969 11.776 1.00 88.19 581 ASP A O 1
ATOM 4483 N N . LYS A 1 582 ? 15.765 12.748 9.677 1.00 88.12 582 LYS A N 1
ATOM 4484 C CA . LYS A 1 582 ? 17.088 13.361 9.641 1.00 88.12 582 LYS A CA 1
ATOM 4485 C C . LYS A 1 582 ? 17.034 14.827 10.024 1.00 88.12 582 LYS A C 1
ATOM 4487 O O . LYS A 1 582 ? 16.465 15.654 9.321 1.00 88.12 582 LYS A O 1
ATOM 4492 N N . SER A 1 583 ? 17.760 15.184 11.079 1.00 82.69 583 SER A N 1
ATOM 4493 C CA . SER A 1 583 ? 18.052 16.585 11.390 1.00 82.69 583 SER A CA 1
ATOM 4494 C C . SER A 1 583 ? 19.474 16.918 10.943 1.00 82.69 583 SER A C 1
ATOM 4496 O O . SER A 1 583 ? 20.439 16.773 11.700 1.00 82.69 583 SER A O 1
ATOM 4498 N N . GLY A 1 584 ? 19.614 17.370 9.695 1.00 87.38 584 GLY A N 1
ATOM 4499 C CA . GLY A 1 584 ? 20.918 17.581 9.064 1.00 87.38 584 GLY A CA 1
ATOM 4500 C C . GLY A 1 584 ? 21.623 16.249 8.789 1.00 87.38 584 GLY A C 1
ATOM 4501 O O . GLY A 1 584 ? 21.060 15.376 8.138 1.00 87.38 584 GLY A O 1
ATOM 4502 N N . ASP A 1 585 ? 22.845 16.082 9.300 1.00 88.00 585 ASP A N 1
ATOM 4503 C CA . ASP A 1 585 ? 23.627 14.842 9.145 1.00 88.00 585 ASP A CA 1
ATOM 4504 C C . ASP A 1 585 ? 23.340 13.792 10.241 1.00 88.00 585 ASP A C 1
ATOM 4506 O O . ASP A 1 585 ? 24.014 12.762 10.297 1.00 88.00 585 ASP A O 1
ATOM 4510 N N . LEU A 1 586 ? 22.396 14.060 11.151 1.00 90.50 586 LEU A N 1
ATOM 4511 C CA . LEU A 1 586 ? 22.080 13.185 12.281 1.00 90.50 586 LEU A CA 1
ATOM 4512 C C . LEU A 1 586 ? 20.755 12.458 12.066 1.00 90.50 586 LEU A C 1
ATOM 4514 O O . LEU A 1 586 ? 19.772 13.053 11.634 1.00 90.50 586 LEU A O 1
ATOM 4518 N N . GLU A 1 587 ? 20.737 11.186 12.442 1.00 94.81 587 GLU A N 1
ATOM 4519 C CA . GLU A 1 587 ? 19.542 10.349 12.496 1.00 94.81 587 GLU A CA 1
ATOM 4520 C C . GLU A 1 587 ? 18.862 10.572 13.848 1.00 94.81 587 GLU A C 1
ATOM 4522 O O . GLU A 1 587 ? 19.493 10.371 14.893 1.00 94.81 587 GLU A O 1
ATOM 4527 N N . CYS A 1 588 ? 17.601 10.996 13.850 1.00 94.94 588 CYS A N 1
ATOM 4528 C CA . CYS A 1 588 ? 16.871 11.386 15.050 1.00 94.94 588 CYS A CA 1
ATOM 4529 C C . CYS A 1 588 ? 15.610 10.553 15.238 1.00 94.94 588 CYS A C 1
ATOM 4531 O O . CYS A 1 588 ? 14.905 10.247 14.284 1.00 94.94 588 CYS A O 1
ATOM 4533 N N . ARG A 1 589 ? 15.284 10.250 16.495 1.00 96.88 589 ARG A N 1
ATOM 4534 C CA . ARG A 1 589 ? 13.957 9.775 16.897 1.00 96.88 589 ARG A CA 1
ATOM 4535 C C . ARG A 1 589 ? 13.385 10.754 17.905 1.00 96.88 589 ARG A C 1
ATOM 4537 O O . ARG A 1 589 ? 14.010 11.024 18.934 1.00 96.88 589 ARG A O 1
ATOM 4544 N N . THR A 1 590 ? 12.183 11.227 17.627 1.00 95.56 590 THR A N 1
ATOM 4545 C CA . THR A 1 590 ? 11.488 12.254 18.397 1.00 95.56 590 THR A CA 1
ATOM 4546 C C . THR A 1 590 ? 10.126 11.732 18.826 1.00 95.56 590 THR A C 1
ATOM 4548 O O . THR A 1 590 ? 9.412 11.131 18.031 1.00 95.56 590 THR A O 1
ATOM 4551 N N . HIS A 1 591 ? 9.773 11.963 20.088 1.00 96.81 591 HIS A N 1
ATOM 4552 C CA . HIS A 1 591 ? 8.426 11.768 20.613 1.00 96.81 591 HIS A CA 1
ATOM 4553 C C . HIS A 1 591 ? 7.830 13.140 20.897 1.00 96.81 591 HIS A C 1
ATOM 4555 O O . HIS A 1 591 ? 8.445 13.943 21.609 1.00 96.81 591 HIS A O 1
ATOM 4561 N N . TYR A 1 592 ? 6.654 13.416 20.341 1.00 97.19 592 TYR A N 1
ATOM 4562 C CA . TYR A 1 592 ? 5.981 14.691 20.546 1.00 97.19 592 TYR A CA 1
ATOM 4563 C C . TYR A 1 592 ? 4.472 14.552 20.739 1.00 97.19 592 TYR A C 1
ATOM 4565 O O . TYR A 1 592 ? 3.832 13.669 20.178 1.00 97.19 592 TYR A O 1
ATOM 4573 N N . ALA A 1 593 ? 3.899 15.452 21.532 1.00 97.62 593 ALA A N 1
ATOM 4574 C CA . ALA A 1 593 ? 2.460 15.598 21.704 1.00 97.62 593 ALA A CA 1
ATOM 4575 C C . ALA A 1 593 ? 2.073 17.075 21.603 1.00 97.62 593 ALA A C 1
ATOM 4577 O O . ALA A 1 593 ? 2.847 17.958 21.981 1.00 97.62 593 ALA A O 1
ATOM 4578 N N . LEU A 1 594 ? 0.866 17.343 21.111 1.00 97.75 594 LEU A N 1
ATOM 4579 C CA . LEU A 1 594 ? 0.292 18.683 21.105 1.00 97.75 594 LEU A CA 1
ATOM 4580 C C . LEU A 1 594 ? -0.504 18.906 22.389 1.00 97.75 594 LEU A C 1
ATOM 4582 O O . LEU A 1 594 ? -1.371 18.106 22.744 1.00 97.75 594 LEU A O 1
ATOM 4586 N N . LEU A 1 595 ? -0.222 20.017 23.062 1.00 97.38 595 LEU A N 1
ATOM 4587 C CA . LEU A 1 595 ? -0.959 20.471 24.232 1.00 97.38 595 LEU A CA 1
ATOM 4588 C C . LEU A 1 595 ? -1.827 21.667 23.855 1.00 97.38 595 LEU A C 1
ATOM 4590 O O . LEU A 1 595 ? -1.323 22.704 23.411 1.00 97.38 595 LEU A O 1
ATOM 4594 N N . ALA A 1 596 ? -3.131 21.519 24.057 1.00 93.75 596 ALA A N 1
ATOM 4595 C CA . ALA A 1 596 ? -4.151 22.491 23.693 1.00 93.75 596 ALA A CA 1
ATOM 4596 C C . ALA A 1 596 ? -5.087 22.790 24.876 1.00 93.75 596 ALA A C 1
ATOM 4598 O O . ALA A 1 596 ? -5.051 22.126 25.911 1.00 93.75 596 ALA A O 1
ATOM 4599 N N . ASP A 1 597 ? -5.952 23.793 24.708 1.00 92.25 597 ASP A N 1
ATOM 4600 C CA . ASP A 1 597 ? -7.017 24.131 25.664 1.00 92.25 597 ASP A CA 1
ATOM 4601 C C . ASP A 1 597 ? -6.528 24.357 27.108 1.00 92.25 597 ASP A C 1
ATOM 4603 O O . ASP A 1 597 ? -7.140 23.885 28.065 1.00 92.25 597 ASP A O 1
ATOM 4607 N N . TRP A 1 598 ? -5.425 25.093 27.265 1.00 93.75 598 TRP A N 1
ATOM 4608 C CA . TRP A 1 598 ? -4.796 25.364 28.554 1.00 93.75 598 TRP A CA 1
ATOM 4609 C C . TRP A 1 598 ? -5.718 26.149 29.495 1.00 93.75 598 TRP A C 1
ATOM 4611 O O . TRP A 1 598 ? -6.125 27.275 29.170 1.00 93.75 598 TRP A O 1
ATOM 4621 N N . PRO A 1 599 ? -6.032 25.609 30.683 1.00 91.44 599 PRO A N 1
ATOM 4622 C CA . PRO A 1 599 ? -6.706 26.377 31.717 1.00 91.44 599 PRO A CA 1
ATOM 4623 C C . PRO A 1 599 ? -5.835 27.539 32.209 1.00 91.44 599 PRO A C 1
ATOM 4625 O O . PRO A 1 599 ? -4.617 27.541 32.079 1.00 91.44 599 PRO A O 1
ATOM 4628 N N . SER A 1 600 ? -6.465 28.576 32.760 1.00 88.75 600 SER A N 1
ATOM 4629 C CA . SER A 1 600 ? -5.724 29.662 33.404 1.00 88.75 600 SER A CA 1
ATOM 4630 C C . SER A 1 600 ? -5.139 29.175 34.727 1.00 88.75 600 SER A C 1
ATOM 4632 O O . SER A 1 600 ? -5.885 28.630 35.548 1.00 88.75 600 SER A O 1
ATOM 4634 N N . GLY A 1 601 ? -3.862 29.444 34.978 1.00 90.00 601 GLY A N 1
ATOM 4635 C CA . GLY A 1 601 ? -3.187 29.005 36.195 1.00 90.00 601 GLY A CA 1
ATOM 4636 C C . GLY A 1 601 ? -1.745 28.579 35.960 1.00 90.00 601 GLY A C 1
ATOM 4637 O O . GLY A 1 601 ? -1.151 28.887 34.931 1.00 90.00 601 GLY A O 1
ATOM 4638 N N . GLU A 1 602 ? -1.193 27.904 36.964 1.00 91.88 602 GLU A N 1
ATOM 4639 C CA . GLU A 1 602 ? 0.125 27.274 36.904 1.00 91.88 602 GLU A CA 1
ATOM 4640 C C . GLU A 1 602 ? -0.041 25.816 36.494 1.00 91.88 602 GLU A C 1
ATOM 4642 O O . GLU A 1 602 ? -0.834 25.101 37.110 1.00 91.88 602 GLU A O 1
ATOM 4647 N N . HIS A 1 603 ? 0.752 25.390 35.520 1.00 94.31 603 HIS A N 1
ATOM 4648 C CA . HIS A 1 603 ? 0.854 24.009 35.080 1.00 94.31 603 HIS A CA 1
ATOM 4649 C C . HIS A 1 603 ? 2.305 23.543 35.162 1.00 94.31 603 HIS A C 1
ATOM 4651 O O . HIS A 1 603 ? 3.233 24.284 34.821 1.00 94.31 603 HIS A O 1
ATOM 4657 N N . GLU A 1 604 ? 2.505 22.310 35.611 1.00 96.12 604 GLU A N 1
ATOM 4658 C CA . GLU A 1 604 ? 3.822 21.697 35.745 1.00 96.12 604 GLU A CA 1
ATOM 4659 C C . GLU A 1 604 ? 3.917 20.468 34.846 1.00 96.12 604 GLU A C 1
ATOM 4661 O O . GLU A 1 604 ? 3.117 19.540 34.949 1.00 96.12 604 GLU A O 1
ATOM 4666 N N . LEU A 1 605 ? 4.920 20.450 33.971 1.00 97.44 605 LEU A N 1
ATOM 4667 C CA . LEU A 1 605 ? 5.214 19.307 33.119 1.00 97.44 605 LEU A CA 1
ATOM 4668 C C . LEU A 1 605 ? 6.610 18.799 33.416 1.00 97.44 605 LEU A C 1
ATOM 4670 O O . LEU A 1 605 ? 7.547 19.585 33.548 1.00 97.44 605 LEU A O 1
ATOM 4674 N N . THR A 1 606 ? 6.774 17.484 33.467 1.00 97.50 606 THR A N 1
ATOM 4675 C CA . THR A 1 606 ? 8.094 16.872 33.596 1.00 97.50 606 THR A CA 1
ATOM 4676 C C . THR A 1 606 ? 8.307 15.788 32.555 1.00 97.50 606 THR A C 1
ATOM 4678 O O . THR A 1 606 ? 7.450 14.935 32.330 1.00 97.50 606 THR A O 1
ATOM 4681 N N . THR A 1 607 ? 9.470 15.831 31.913 1.00 97.69 607 THR A N 1
ATOM 4682 C CA . THR A 1 607 ? 9.991 14.749 31.079 1.00 97.69 607 THR A CA 1
ATOM 4683 C C . THR A 1 607 ? 11.191 14.158 31.798 1.00 97.69 607 THR A C 1
ATOM 4685 O O . THR A 1 607 ? 12.275 14.747 31.816 1.00 97.69 607 THR A O 1
ATOM 4688 N N . GLU A 1 608 ? 10.989 13.006 32.424 1.00 97.69 608 GLU A N 1
ATOM 4689 C CA . GLU A 1 608 ? 12.059 12.220 33.018 1.00 97.69 608 GLU A CA 1
ATOM 4690 C C . GLU A 1 608 ? 12.672 11.316 31.949 1.00 97.69 608 GLU A C 1
ATOM 4692 O O . GLU A 1 608 ? 11.974 10.570 31.262 1.00 97.69 608 GLU A O 1
ATOM 4697 N N . VAL A 1 609 ? 13.992 11.392 31.810 1.00 97.44 609 VAL A N 1
ATOM 4698 C CA . VAL A 1 609 ? 14.753 10.640 30.817 1.00 97.44 609 VAL A CA 1
ATOM 4699 C C . VAL A 1 609 ? 15.827 9.845 31.534 1.00 97.44 609 VAL A C 1
ATOM 4701 O O . VAL A 1 609 ? 16.737 10.411 32.149 1.00 97.44 609 VAL A O 1
ATOM 4704 N N . THR A 1 610 ? 15.751 8.523 31.435 1.00 97.19 610 THR A N 1
ATOM 4705 C CA . THR A 1 610 ? 16.717 7.624 32.068 1.00 97.19 610 THR A CA 1
ATOM 4706 C C . THR A 1 610 ? 17.567 6.929 31.026 1.00 97.19 610 THR A C 1
ATOM 4708 O O . THR A 1 610 ? 17.052 6.249 30.143 1.00 97.19 610 THR A O 1
ATOM 4711 N N . PHE A 1 611 ? 18.883 7.043 31.184 1.00 97.19 611 PHE A N 1
ATOM 4712 C CA . PHE A 1 611 ? 19.852 6.228 30.464 1.00 97.19 611 PHE A CA 1
ATOM 4713 C C . PHE A 1 611 ? 20.264 5.046 31.346 1.00 97.19 611 PHE A C 1
ATOM 4715 O O . PHE A 1 611 ? 20.958 5.223 32.352 1.00 97.19 611 PHE A O 1
ATOM 4722 N N . ALA A 1 612 ? 19.831 3.834 30.992 1.00 93.19 612 ALA A N 1
ATOM 4723 C CA . ALA A 1 612 ? 20.121 2.611 31.747 1.00 93.19 612 ALA A CA 1
ATOM 4724 C C . ALA A 1 612 ? 21.632 2.321 31.829 1.00 93.19 612 ALA A C 1
ATOM 4726 O O . ALA A 1 612 ? 22.141 1.836 32.845 1.00 93.19 612 ALA A O 1
ATOM 4727 N N . THR A 1 613 ? 22.366 2.669 30.771 1.00 93.19 613 THR A N 1
ATOM 4728 C CA . THR A 1 613 ? 23.831 2.649 30.703 1.00 93.19 613 THR A CA 1
ATOM 4729 C C . THR A 1 613 ? 24.354 3.963 30.135 1.00 93.19 613 THR A C 1
ATOM 4731 O O . THR A 1 613 ? 23.583 4.791 29.669 1.00 93.19 613 THR A O 1
ATOM 4734 N N . ALA A 1 614 ? 25.674 4.171 30.162 1.00 93.81 614 ALA A N 1
ATOM 4735 C CA . ALA A 1 614 ? 26.257 5.290 29.431 1.00 93.81 614 ALA A CA 1
ATOM 4736 C C . ALA A 1 614 ? 26.035 5.077 27.926 1.00 93.81 614 ALA A C 1
ATOM 4738 O O . ALA A 1 614 ? 26.222 3.955 27.444 1.00 93.81 614 ALA A O 1
ATOM 4739 N N . ILE A 1 615 ? 25.640 6.132 27.220 1.00 95.69 615 ILE A N 1
ATOM 4740 C CA . ILE A 1 615 ? 25.349 6.118 25.782 1.00 95.69 615 ILE A CA 1
ATOM 4741 C C . ILE A 1 615 ? 26.201 7.168 25.064 1.00 95.69 615 ILE A C 1
ATOM 4743 O O . ILE A 1 615 ? 26.709 8.099 25.686 1.00 95.69 615 ILE A O 1
ATOM 4747 N N . ASN A 1 616 ? 26.389 6.999 23.759 1.00 93.88 616 ASN A N 1
ATOM 4748 C CA . ASN A 1 616 ? 27.172 7.900 22.914 1.00 93.88 616 ASN A CA 1
ATOM 4749 C C . ASN A 1 616 ? 26.357 8.192 21.652 1.00 93.88 616 ASN A C 1
ATOM 4751 O O . ASN A 1 616 ? 25.777 7.268 21.085 1.00 93.88 616 ASN A O 1
ATOM 4755 N N . ASP A 1 617 ? 26.293 9.446 21.221 1.00 91.12 617 ASP A N 1
ATOM 4756 C CA . ASP A 1 617 ? 25.532 9.870 20.032 1.00 91.12 617 ASP A CA 1
ATOM 4757 C C . ASP A 1 617 ? 26.389 9.992 18.758 1.00 91.12 617 ASP A C 1
ATOM 4759 O O . ASP A 1 617 ? 25.915 10.399 17.700 1.00 91.12 617 ASP A O 1
ATOM 4763 N N . GLY A 1 618 ? 27.667 9.630 18.846 1.00 90.88 618 GLY A N 1
ATOM 4764 C CA . GLY A 1 618 ? 28.659 9.766 17.784 1.00 90.88 618 GLY A CA 1
ATOM 4765 C C . GLY A 1 618 ? 29.437 11.083 17.848 1.00 90.88 618 GLY A C 1
ATOM 4766 O O . GLY A 1 618 ? 30.436 11.220 17.136 1.00 90.88 618 GLY A O 1
ATOM 4767 N N . LEU A 1 619 ? 29.037 12.012 18.721 1.00 89.19 619 LEU A N 1
ATOM 4768 C CA . LEU A 1 619 ? 29.684 13.301 18.964 1.00 89.19 619 LEU A CA 1
ATOM 4769 C C . LEU A 1 619 ? 30.229 13.394 20.399 1.00 89.19 619 LEU A C 1
ATOM 4771 O O . LEU A 1 619 ? 31.402 13.729 20.577 1.00 89.19 619 LEU A O 1
ATOM 4775 N N . ASP A 1 620 ? 29.422 13.020 21.392 1.00 91.38 620 ASP A N 1
ATOM 4776 C CA . ASP A 1 620 ? 29.684 13.135 22.827 1.00 91.38 620 ASP A CA 1
ATOM 4777 C C . ASP A 1 620 ? 29.268 11.868 23.613 1.00 91.38 620 ASP A C 1
ATOM 4779 O O . ASP A 1 620 ? 28.520 11.007 23.143 1.00 91.38 620 ASP A O 1
ATOM 4783 N N . ASP A 1 621 ? 29.801 11.733 24.834 1.00 91.44 621 ASP A N 1
ATOM 4784 C CA . ASP A 1 621 ? 29.487 10.648 25.774 1.00 91.44 621 ASP A CA 1
ATOM 4785 C C . ASP A 1 621 ? 28.550 11.140 26.889 1.00 91.44 621 ASP A C 1
ATOM 4787 O O . ASP A 1 621 ? 28.847 12.125 27.573 1.00 91.44 621 ASP A O 1
ATOM 4791 N N . PHE A 1 622 ? 27.480 10.389 27.155 1.00 91.94 622 PHE A N 1
ATOM 4792 C CA . PHE A 1 622 ? 26.476 10.709 28.169 1.00 91.94 622 PHE A CA 1
ATOM 4793 C C . PHE A 1 622 ? 26.456 9.646 29.275 1.00 91.94 622 PHE A C 1
ATOM 4795 O O . PHE A 1 622 ? 26.372 8.446 28.990 1.00 91.94 622 PHE A O 1
ATOM 4802 N N . PRO A 1 623 ? 26.571 10.039 30.557 1.00 90.44 623 PRO A N 1
ATOM 4803 C CA . PRO A 1 623 ? 26.629 9.091 31.663 1.00 90.44 623 PRO A CA 1
ATOM 4804 C C . PRO A 1 623 ? 25.274 8.412 31.911 1.00 90.44 623 PRO A C 1
ATOM 4806 O O . PRO A 1 623 ? 24.223 9.008 31.707 1.00 90.44 623 PRO A O 1
ATOM 4809 N N . ALA A 1 624 ? 25.310 7.182 32.434 1.00 95.00 624 ALA A N 1
ATOM 4810 C CA . ALA A 1 624 ? 24.111 6.486 32.901 1.00 95.00 624 ALA A CA 1
ATOM 4811 C C . ALA A 1 624 ? 23.429 7.252 34.047 1.00 95.00 624 ALA A C 1
ATOM 4813 O O . ALA A 1 624 ? 24.109 7.767 34.942 1.00 95.00 624 ALA A O 1
ATOM 4814 N N . GLY A 1 625 ? 22.101 7.227 34.069 1.00 93.25 625 GLY A N 1
ATOM 4815 C CA . GLY A 1 625 ? 21.266 7.813 35.111 1.00 93.25 625 GLY A CA 1
ATOM 4816 C C . GLY A 1 625 ? 20.102 8.625 34.553 1.00 93.25 625 GLY A C 1
ATOM 4817 O O . GLY A 1 625 ? 19.915 8.735 33.344 1.00 93.25 625 GLY A O 1
ATOM 4818 N N . THR A 1 626 ? 19.308 9.177 35.464 1.00 95.88 626 THR A N 1
ATOM 4819 C CA . THR A 1 626 ? 18.121 9.972 35.141 1.00 95.88 626 THR A CA 1
ATOM 4820 C C . THR A 1 626 ? 18.451 11.456 35.106 1.00 95.88 626 THR A C 1
ATOM 4822 O O . THR A 1 626 ? 19.144 11.946 35.996 1.00 95.88 626 THR A O 1
ATOM 4825 N N . HIS A 1 627 ? 17.919 12.175 34.127 1.00 94.94 627 HIS A N 1
ATOM 4826 C CA . HIS A 1 627 ? 17.831 13.633 34.122 1.00 94.94 627 HIS A CA 1
ATOM 4827 C C . HIS A 1 627 ? 16.394 14.061 33.827 1.00 94.94 627 HIS A C 1
ATOM 4829 O O . HIS A 1 627 ? 15.610 13.278 33.294 1.00 94.94 627 HIS A O 1
ATOM 4835 N N . ILE A 1 628 ? 16.040 15.285 34.209 1.00 96.94 628 ILE A N 1
ATOM 4836 C CA . ILE A 1 628 ? 14.652 15.760 34.152 1.00 96.94 628 ILE A CA 1
ATOM 4837 C C . ILE A 1 628 ? 14.597 17.084 33.397 1.00 96.94 628 ILE A C 1
ATOM 4839 O O . ILE A 1 628 ? 15.371 17.993 33.693 1.00 96.94 628 ILE A O 1
ATOM 4843 N N . PHE A 1 629 ? 13.661 17.210 32.464 1.00 96.94 629 PHE A N 1
ATOM 4844 C CA . PHE A 1 629 ? 13.223 18.499 31.934 1.00 96.94 629 PHE A CA 1
ATOM 4845 C C . PHE A 1 629 ? 11.938 18.894 32.661 1.00 96.94 629 PHE A C 1
ATOM 4847 O O . PHE A 1 629 ? 10.962 18.154 32.616 1.00 96.94 629 PHE A O 1
ATOM 4854 N N . GLU A 1 630 ? 11.955 20.018 33.368 1.00 97.56 630 GLU A N 1
ATOM 4855 C CA . GLU A 1 630 ? 10.820 20.552 34.124 1.00 97.56 630 GLU A CA 1
ATOM 4856 C C . GLU A 1 630 ? 10.318 21.820 33.424 1.00 97.56 630 GLU A C 1
ATOM 4858 O O . GLU A 1 630 ? 11.084 22.755 33.204 1.00 97.56 630 GLU A O 1
ATOM 4863 N N . TYR A 1 631 ? 9.036 21.873 33.086 1.00 97.25 631 TYR A N 1
ATOM 4864 C CA . TYR A 1 631 ? 8.386 23.025 32.471 1.00 97.25 631 TYR A CA 1
ATOM 4865 C C . TYR A 1 631 ? 7.366 23.600 33.444 1.00 97.25 631 TYR A C 1
ATOM 4867 O O . TYR A 1 631 ? 6.458 22.901 33.888 1.00 97.25 631 TYR A O 1
ATOM 4875 N N . ARG A 1 632 ? 7.512 24.883 33.764 1.00 96.56 632 ARG A N 1
ATOM 4876 C CA . ARG A 1 632 ? 6.586 25.644 34.606 1.00 96.56 632 ARG A CA 1
ATOM 4877 C C . ARG A 1 632 ? 5.862 26.632 33.708 1.00 96.56 632 ARG A C 1
ATOM 4879 O O . ARG A 1 632 ? 6.477 27.598 33.255 1.00 96.56 632 ARG A O 1
ATOM 4886 N N . VAL A 1 633 ? 4.602 26.355 33.400 1.00 95.62 633 VAL A N 1
ATOM 4887 C CA . VAL A 1 633 ? 3.799 27.147 32.466 1.00 95.62 633 VAL A CA 1
ATOM 4888 C C . VAL A 1 633 ? 2.775 27.962 33.244 1.00 95.62 633 VAL A C 1
ATOM 4890 O O . VAL A 1 633 ? 1.907 27.397 33.903 1.00 95.62 633 VAL A O 1
ATOM 4893 N N . HIS A 1 634 ? 2.850 29.285 33.133 1.00 94.56 634 HIS A N 1
ATOM 4894 C CA . HIS A 1 634 ? 1.854 30.204 33.671 1.00 94.56 634 HIS A CA 1
ATOM 4895 C C . HIS A 1 634 ? 0.952 30.718 32.549 1.00 94.56 634 HIS A C 1
ATOM 4897 O O . HIS A 1 634 ? 1.437 31.311 31.585 1.00 94.56 634 HIS A O 1
ATOM 4903 N N . VAL A 1 635 ? -0.360 30.519 32.671 1.00 92.56 635 VAL A N 1
ATOM 4904 C CA . VAL A 1 635 ? -1.354 30.989 31.695 1.00 92.56 635 VAL A CA 1
ATOM 4905 C C . VAL A 1 635 ? -2.208 32.087 32.321 1.00 92.56 635 VAL A C 1
ATOM 4907 O O . VAL A 1 635 ? -2.953 31.836 33.275 1.00 92.56 635 VAL A O 1
ATOM 4910 N N . GLU A 1 636 ? -2.130 33.305 31.776 1.00 87.75 636 GLU A N 1
ATOM 4911 C CA . GLU A 1 636 ? -2.895 34.444 32.286 1.00 87.75 636 GLU A CA 1
ATOM 4912 C C . GLU A 1 636 ? -4.414 34.227 32.136 1.00 87.75 636 GLU A C 1
ATOM 4914 O O . GLU A 1 636 ? -4.928 33.710 31.138 1.00 87.75 636 GLU A O 1
ATOM 4919 N N . GLU A 1 637 ? -5.171 34.671 33.141 1.00 74.50 637 GLU A N 1
ATOM 4920 C CA . GLU A 1 637 ? -6.630 34.633 33.118 1.00 74.50 637 GLU A CA 1
ATOM 4921 C C . GLU A 1 637 ? -7.152 35.613 32.051 1.00 74.50 637 GLU A C 1
ATOM 4923 O O . GLU A 1 637 ? -6.905 36.821 32.113 1.00 74.50 637 GLU A O 1
ATOM 4928 N N . SER A 1 638 ? -7.882 35.097 31.055 1.00 55.91 638 SER A N 1
ATOM 4929 C CA . SER A 1 638 ? -8.461 35.909 29.979 1.00 55.91 638 SER A CA 1
ATOM 4930 C C . SER A 1 638 ? -9.277 37.071 30.558 1.00 55.91 638 SER A C 1
ATOM 4932 O O . SER A 1 638 ? -10.339 36.884 31.158 1.00 55.91 638 SER A O 1
ATOM 4934 N N . SER A 1 639 ? -8.793 38.300 30.365 1.00 48.97 639 SER A N 1
ATOM 4935 C CA . SER A 1 639 ? -9.576 39.495 30.674 1.00 48.97 639 SER A CA 1
ATOM 4936 C C . SER A 1 639 ? -10.712 39.630 29.653 1.00 48.97 639 SER A C 1
ATOM 4938 O O . SER A 1 639 ? -10.484 39.953 28.489 1.00 48.97 639 SER A O 1
ATOM 4940 N N . ALA A 1 640 ? -11.934 39.322 30.098 1.00 39.94 640 ALA A N 1
ATOM 4941 C CA . ALA A 1 640 ? -13.168 39.412 29.310 1.00 39.94 640 ALA A CA 1
ATOM 4942 C C . ALA A 1 640 ? -13.461 40.813 28.740 1.00 39.94 640 ALA A C 1
ATOM 4944 O O . ALA A 1 640 ? -13.196 41.824 29.440 1.00 39.94 640 ALA A O 1
#

Secondary structure (DSSP, 8-state):
-HHHHHHHHHHHHHHHHHHHHHHHH--S------PPPP-GGG-------B------PPP---EEEEE-SS-----TTTTHHHHHHHHTTT-EEEEE--TTS-HHHHHTT-SEEEEES--SPPPHHHHHHHHHHHHTT-EEEEE--TT--PPPP---TTS---HHHHHSPPPSHHHHHHHHGGGTEEE-S--EEESSSBSSSTTEEEE-EE-SSSGGGTT-S-EEEES---EEESSEEEEE--TTEEESSSTT--S-EEEEEEGGGTEEEES-SGGGSTTTTTBTTHHHHHHHHHHHHHT------STTTTTT--S-EEEEEESSSSPPHHHHHHHHHHHHHHHHTT--EEEESS--TTSEEEEEEETT--TTTHHHHHHTTEEEEPPP--TTSS-PPPEEEETTTEEEESTTEEEEEEEEEESEEEEEEEESSTTHHHHHHHHHHHT--TTEEEETTEEEEE------------------------PPPPEE--HHHHHHHHHTTPPBHHHHSS---SS---TT-EEEEEEEESS---EEEEEEEEESSHHHHHHHHTSEEEEEEETTEEEPGGGSEEEEEEETTEEEEEEEEEEESPPSEEEEEEEEEEESS-EE-SS-EE-SEEEEEEEEEEE-----

Sequence (640 aa):
MRDRTKLLLVLALVALPVSGRLLWFHSGWYQPPEIPEIDESQIALPLPEYRPLADQPLETGGLVVIDLSHNNNLEVDDLTPLWDRLTARAVTIETLDDSSDSLETQLRGAIALLVIAPTSNYTAEERDLIADFVEDGGRLLLAADPTRPVPPEQEDEEEPLDLESIFFPSSAVPAINSLANAFGLVYFDDYLYNLVDNAGNYRNVKFTVLSDEHSLTQDLETIVFFAAHSLQTDGLSLVNADENTLSSLRSGETGLTAAALAANGRVLALGDVTALTPSFHTIADNDRFLSNIADWLAAASREWDLKDFPHLFRGPVDLVQVSEGSLDPRLIARSGTLQELFQQSRLTLSLRAAADPDHDTLFVGTFDNVDLVQDYLATAGVAIVLAEADEEEEEPQDTIEIEGLGTLGLEGTTLYVVDRSADRVVVVALAEDGEAAIQALERLTSVDFSGCVHGEGVTVCSTDEVQEGLGLEADRDEPGQPPGEAVTPPRVAARSEAEAAFEAQTPWLQELAPETYDLTSQAGETYTYTIEMDRSQEVMWVYGWCTVTQEQLAQNWENISLVFTLDGESVPLDSFVRLEDKSGDLECRTHYALLADWPSGEHELTTEVTFATAINDGLDDFPAGTHIFEYRVHVEESSA

Mean predicted aligned error: 16.85 Å

Foldseek 3Di:
DVVVVVVVVVVCVVVVVVVVVCCVVCVDDDDDPPDDDPPVVPDDQQDFDFAADPDQDAAQEFEEEEEQCQVAQDDPQLCVLLVVLLVSNNYHYYYDNDPLDDPLLSLLRGQEYEDERGQHADDPVNLVSVVVSVVLFHAYEQEHFLVRARDDPPDPPPDPDPVCCVVPPHHSQNRSCNNQVSFQKHWDNWWKFAPPDANRGRSFAKWQPFDPPDLLCPPARIQTANIFTFMDGPAAQGTWFAQRMDIPPHPPDHRTGQWGATPHRRYIYGRHSNCNGPVHCRGGCSVVSSSSVSVSNSPTDGNNALLSPPSVWDAAEEEEEQDPDPDDVLCVVCQVVVQVLCVVVVYGYHYDHDDDPVGAYEYFYELVRCPNPVVQCVVQQKDWADDDDDPDDDDDFTWIQGVPPGIDGQPQKWKWFWDDPDPTIYIYIYHHHPVVSVVSVVCSSVSDLVQWDDDDRMIMHGPDPPPPPDDDDDDDDDDDDDDDDPFDWFDFDAQSVFVVCVVVVAAALQRQFPDDDPDDQAAPEEAEGEHEAQAWDKHKHKDKDKALDPVQVVVQVVFKDKWKDKQNHTDDQVRWDWDFDDPDNITMIMTMTMTGDGDAAKMKMKIKMFGNAWGDRHPDIYGGHIYMYIYIYHHHDDDD

Radius of gyration: 34.66 Å; Cα contacts (8 Å, |Δi|>4): 1271; chains: 1; bounding box: 110×75×103 Å

Solvent-accessible surface area (backbone atoms only — not comparable to full-atom values): 35500 Å² total; per-residue (Å²): 114,74,64,61,55,51,51,51,49,53,51,45,66,55,47,48,60,52,51,50,47,50,52,66,77,54,76,62,81,88,70,78,75,87,73,80,78,79,61,67,92,73,60,78,76,66,73,82,54,76,42,75,66,90,82,83,69,70,72,67,30,58,30,35,38,34,54,44,58,35,65,33,53,70,60,96,58,41,56,48,51,52,50,54,48,30,47,59,19,54,30,44,76,49,72,42,66,51,86,85,58,54,66,67,68,63,50,43,60,37,28,21,42,35,44,50,25,32,41,42,67,57,52,72,65,59,43,52,54,53,48,50,42,43,69,38,30,19,25,37,41,41,29,37,32,66,86,40,40,39,74,74,80,86,69,63,98,84,64,79,82,67,61,60,50,74,77,54,60,49,77,18,48,66,15,49,34,53,47,36,47,82,51,48,30,42,68,45,96,30,38,34,30,11,88,83,61,44,69,68,39,43,39,22,29,57,33,66,51,59,38,85,88,47,71,57,49,59,98,57,72,38,40,50,32,68,28,21,15,38,46,49,63,81,49,51,70,39,33,27,36,48,87,68,33,36,40,76,72,52,76,90,55,58,57,49,23,39,25,35,26,18,70,94,70,34,30,41,41,32,16,35,50,56,25,47,14,77,92,36,17,32,34,45,34,23,30,56,38,50,48,30,48,33,53,51,47,48,63,42,67,55,65,68,51,79,78,17,55,77,53,53,52,90,52,48,29,30,39,26,63,35,59,100,68,80,82,55,66,66,60,61,68,47,47,60,62,54,30,51,54,30,46,74,73,75,36,48,58,40,84,38,92,63,77,54,88,94,33,19,34,40,36,39,25,26,71,90,37,43,82,90,48,46,70,59,35,52,74,59,41,39,46,79,47,78,54,74,92,61,98,82,64,79,84,70,67,37,32,36,40,34,72,93,78,46,77,44,61,38,78,56,30,37,42,37,39,54,46,64,93,55,105,41,37,38,38,38,41,35,11,65,37,77,65,51,27,49,53,51,51,49,32,53,74,69,56,57,61,82,78,42,52,80,56,84,48,34,38,41,35,61,64,81,77,76,82,80,86,69,94,72,94,72,90,82,88,74,86,86,75,81,88,68,80,87,70,70,69,53,41,76,44,56,51,71,57,25,51,55,37,54,75,68,64,49,53,41,59,70,75,64,18,88,60,83,74,97,73,78,74,47,48,78,43,74,49,70,33,56,30,79,32,84,46,68,60,70,32,29,50,73,52,71,52,59,10,61,38,65,69,49,36,56,57,42,53,79,32,52,47,79,48,42,29,49,69,85,41,77,50,65,72,85,57,32,42,77,46,77,51,70,66,80,82,25,33,27,44,32,40,34,32,25,37,30,78,43,54,64,43,79,43,44,36,36,44,38,39,32,27,79,46,64,43,60,37,81,84,56,81,35,57,47,36,46,24,34,42,36,37,43,38,39,25,42,72,78,83,128